Protein AF-0000000066670983 (afdb_homodimer)

Nearest PDB structures (foldseek):
  2ozj-assembly2_B-3  TM=7.916E-01  e=9.241E-04  Desulfitobacterium hafniense DCB-2
  5j4f-assembly1_A  TM=8.065E-01  e=8.725E-04  Helicobacter pylori 26695
  2pfw-assembly1_B  TM=7.016E-01  e=2.765E-04  Shewanella frigidimarina NCIMB 400
  3rns-assembly1_A  TM=8.064E-01  e=3.465E-03  Leptotrichia buccalis C-1013-b
  1sfn-assembly1_A  TM=6.671E-01  e=1.382E-03  Deinococcus radiodurans

Structure (mmCIF, N/CA/C/O backbone):
data_AF-0000000066670983-model_v1
#
loop_
_entity.id
_entity.type
_entity.pdbx_description
1 polymer 'AraC family transcriptional regulator'
#
loop_
_atom_site.group_PDB
_atom_site.id
_atom_site.type_symbol
_atom_site.label_atom_id
_atom_site.label_alt_id
_atom_site.label_comp_id
_atom_site.label_asym_id
_atom_site.label_entity_id
_atom_site.label_seq_id
_atom_site.pdbx_PDB_ins_code
_atom_site.Cartn_x
_atom_site.Cartn_y
_atom_site.Cartn_z
_atom_site.occupancy
_atom_site.B_iso_or_equiv
_atom_site.auth_seq_id
_atom_site.auth_comp_id
_atom_site.auth_asym_id
_atom_site.auth_atom_id
_atom_site.pdbx_PDB_model_num
ATOM 1 N N . MET A 1 1 ? 19.125 -16.438 -17.438 1 30.03 1 MET A N 1
ATOM 2 C CA . MET A 1 1 ? 17.922 -16.984 -16.797 1 30.03 1 MET A CA 1
ATOM 3 C C . MET A 1 1 ? 16.672 -16.219 -17.25 1 30.03 1 MET A C 1
ATOM 5 O O . MET A 1 1 ? 16.656 -14.984 -17.219 1 30.03 1 MET A O 1
ATOM 9 N N . ASP A 1 2 ? 15.797 -16.688 -18.016 1 35.78 2 ASP A N 1
ATOM 10 C CA . ASP A 1 2 ? 14.633 -16.109 -18.688 1 35.78 2 ASP A CA 1
ATOM 11 C C . ASP A 1 2 ? 13.812 -15.258 -17.734 1 35.78 2 ASP A C 1
ATOM 13 O O . ASP A 1 2 ? 13.656 -15.602 -16.547 1 35.78 2 ASP A O 1
ATOM 17 N N . LEU A 1 3 ? 13.711 -14.023 -17.984 1 40.78 3 LEU A N 1
ATOM 18 C CA . LEU A 1 3 ? 13 -12.953 -17.297 1 40.78 3 LEU A CA 1
ATOM 19 C C . LEU A 1 3 ? 11.734 -13.492 -16.625 1 40.78 3 LEU A C 1
ATOM 21 O O . LEU A 1 3 ? 11.305 -12.969 -15.594 1 40.78 3 LEU A O 1
ATOM 25 N N . GLU A 1 4 ? 10.984 -14.492 -17.312 1 47.31 4 GLU A N 1
ATOM 26 C CA . GLU A 1 4 ? 9.789 -15.195 -16.859 1 47.31 4 GLU A CA 1
ATOM 27 C C . GLU A 1 4 ? 10.062 -15.977 -15.586 1 47.31 4 GLU A C 1
ATOM 29 O O . GLU A 1 4 ? 9.188 -16.094 -14.727 1 47.31 4 GLU A O 1
ATOM 34 N N . ASP A 1 5 ? 11.328 -16.422 -15.406 1 54.41 5 ASP A N 1
ATOM 35 C CA . ASP A 1 5 ? 11.711 -17.344 -14.344 1 54.41 5 ASP A CA 1
ATOM 36 C C . ASP A 1 5 ? 11.859 -16.609 -13.016 1 54.41 5 ASP A C 1
ATOM 38 O O . ASP A 1 5 ? 11.742 -17.203 -11.945 1 54.41 5 ASP A O 1
ATOM 42 N N . SER A 1 6 ? 11.867 -15.25 -13.117 1 65.56 6 SER A N 1
ATOM 43 C CA . SER A 1 6 ? 12.18 -14.578 -11.859 1 65.56 6 SER A CA 1
ATOM 44 C C . SER A 1 6 ? 10.977 -13.797 -11.344 1 65.56 6 SER A C 1
ATOM 46 O O . SER A 1 6 ? 11.062 -13.141 -10.305 1 65.56 6 SER A O 1
ATOM 48 N N . SER A 1 7 ? 9.859 -14.062 -12.086 1 74 7 SER A N 1
ATOM 49 C CA . SER A 1 7 ? 8.703 -13.273 -11.664 1 74 7 SER A CA 1
ATOM 50 C C . SER A 1 7 ? 7.934 -13.977 -10.547 1 74 7 SER A C 1
ATOM 52 O O . SER A 1 7 ? 7.871 -15.211 -10.508 1 74 7 SER A O 1
ATOM 54 N N . LEU A 1 8 ? 7.469 -13.188 -9.656 1 79.75 8 LEU A N 1
ATOM 55 C CA . LEU A 1 8 ? 6.609 -13.703 -8.594 1 79.75 8 LEU A CA 1
ATOM 56 C C . LEU A 1 8 ? 5.184 -13.891 -9.102 1 79.75 8 LEU A C 1
ATOM 58 O O . LEU A 1 8 ? 4.348 -14.477 -8.406 1 79.75 8 LEU A O 1
ATOM 62 N N . VAL A 1 9 ? 4.957 -13.422 -10.359 1 81.94 9 VAL A N 1
ATOM 63 C CA . VAL A 1 9 ? 3.623 -13.43 -10.945 1 81.94 9 VAL A CA 1
ATOM 64 C C . VAL A 1 9 ? 3.525 -14.539 -11.992 1 81.94 9 VAL A C 1
ATOM 66 O O . VAL A 1 9 ? 4.461 -14.758 -12.766 1 81.94 9 VAL A O 1
ATOM 69 N N . CYS A 1 10 ? 2.471 -15.242 -11.992 1 81.38 10 CYS A N 1
ATOM 70 C CA . CYS A 1 10 ? 2.156 -16.219 -13.031 1 81.38 10 CYS A CA 1
ATOM 71 C C . CYS A 1 10 ? 1 -15.727 -13.898 1 81.38 10 CYS A C 1
ATOM 73 O O . CYS A 1 10 ? -0.125 -15.578 -13.414 1 81.38 10 CYS A O 1
ATOM 75 N N . PHE A 1 11 ? 1.354 -15.461 -15.18 1 83.25 11 PHE A N 1
ATOM 76 C CA . PHE A 1 11 ? 0.315 -15.039 -16.109 1 83.25 11 PHE A CA 1
ATOM 77 C C . PHE A 1 11 ? -0.237 -16.234 -16.875 1 83.25 11 PHE A C 1
ATOM 79 O O . PHE A 1 11 ? 0.516 -17.125 -17.266 1 83.25 11 PHE A O 1
ATOM 86 N N . SER A 1 12 ? -1.557 -16.219 -17 1 82.62 12 SER A N 1
ATOM 87 C CA . SER A 1 12 ? -2.201 -17.25 -17.812 1 82.62 12 SER A CA 1
ATOM 88 C C . SER A 1 12 ? -3.428 -16.703 -18.531 1 82.62 12 SER A C 1
ATOM 90 O O . SER A 1 12 ? -3.965 -15.664 -18.141 1 82.62 12 SER A O 1
ATOM 92 N N . GLU A 1 13 ? -3.713 -17.344 -19.672 1 87.88 13 GLU A N 1
ATOM 93 C CA . GLU A 1 13 ? -4.906 -17.016 -20.453 1 87.88 13 GLU A CA 1
ATOM 94 C C . GLU A 1 13 ? -5.715 -18.266 -20.781 1 87.88 13 GLU A C 1
ATOM 96 O O . GLU A 1 13 ? -5.145 -19.297 -21.141 1 87.88 13 GLU A O 1
ATOM 101 N N . LEU A 1 14 ? -6.988 -18.141 -20.531 1 86.88 14 LEU A N 1
ATOM 102 C CA . LEU A 1 14 ? -7.898 -19.234 -20.844 1 86.88 14 LEU A CA 1
ATOM 103 C C . LEU A 1 14 ? -9.023 -18.781 -21.766 1 86.88 14 LEU A C 1
ATOM 105 O O . LEU A 1 14 ? -9.57 -17.688 -21.578 1 86.88 14 LEU A O 1
ATOM 109 N N . HIS A 1 15 ? -9.258 -19.562 -22.766 1 89.19 15 HIS A N 1
ATOM 110 C CA . HIS A 1 15 ? -10.391 -19.359 -23.656 1 89.19 15 HIS A CA 1
ATOM 111 C C . HIS A 1 15 ? -11.414 -20.484 -23.5 1 89.19 15 HIS A C 1
ATOM 113 O O . HIS A 1 15 ? -11.125 -21.641 -23.797 1 89.19 15 HIS A O 1
ATOM 119 N N . ILE A 1 16 ? -12.531 -20.141 -22.953 1 85.38 16 ILE A N 1
ATOM 120 C CA . ILE A 1 16 ? -13.578 -21.094 -22.625 1 85.38 16 ILE A CA 1
ATOM 121 C C . ILE A 1 16 ? -14.742 -20.969 -23.594 1 85.38 16 ILE A C 1
ATOM 123 O O . ILE A 1 16 ? -15.297 -19.875 -23.766 1 85.38 16 ILE A O 1
ATOM 127 N N . THR A 1 17 ? -15.094 -22.109 -24.219 1 84.06 17 THR A N 1
ATOM 128 C CA . THR A 1 17 ? -16.109 -22.047 -25.25 1 84.06 17 THR A CA 1
ATOM 129 C C . THR A 1 17 ? -17.297 -22.938 -24.906 1 84.06 17 THR A C 1
ATOM 131 O O . THR A 1 17 ? -18.25 -23.047 -25.672 1 84.06 17 THR A O 1
ATOM 134 N N . ASP A 1 18 ? -17.203 -23.609 -23.797 1 81.56 18 ASP A N 1
ATOM 135 C CA . ASP A 1 18 ? -18.359 -24.406 -23.406 1 81.56 18 ASP A CA 1
ATOM 136 C C . ASP A 1 18 ? -18.578 -24.359 -21.891 1 81.56 18 ASP A C 1
ATOM 138 O O . ASP A 1 18 ? -17.719 -23.891 -21.156 1 81.56 18 ASP A O 1
ATOM 142 N N . ALA A 1 19 ? -19.75 -24.859 -21.516 1 78.19 19 ALA A N 1
ATOM 143 C CA . ALA A 1 19 ? -20.203 -24.719 -20.125 1 78.19 19 ALA A CA 1
ATOM 144 C C . ALA A 1 19 ? -19.359 -25.578 -19.188 1 78.19 19 ALA A C 1
ATOM 146 O O . ALA A 1 19 ? -19.125 -25.188 -18.031 1 78.19 19 ALA A O 1
ATOM 147 N N . ASP A 1 20 ? -18.891 -26.734 -19.672 1 79 20 ASP A N 1
ATOM 148 C CA . ASP A 1 20 ? -18.094 -27.609 -18.828 1 79 20 ASP A CA 1
ATOM 149 C C . ASP A 1 20 ? -16.75 -26.969 -18.484 1 79 20 ASP A C 1
ATOM 151 O O . ASP A 1 20 ? -16.297 -27.047 -17.328 1 79 20 ASP A O 1
ATOM 155 N N . GLN A 1 21 ? -16.234 -26.391 -19.484 1 82.38 21 GLN A N 1
ATOM 156 C CA . GLN A 1 21 ? -14.977 -25.688 -19.266 1 82.38 21 GLN A CA 1
ATOM 157 C C . GLN A 1 21 ? -15.156 -24.516 -18.328 1 82.38 21 GLN A C 1
ATOM 159 O O . GLN A 1 21 ? -14.281 -24.219 -17.5 1 82.38 21 GLN A O 1
ATOM 164 N N . ALA A 1 22 ? -16.25 -23.859 -18.469 1 80.75 22 ALA A N 1
ATOM 165 C CA . ALA A 1 22 ? -16.547 -22.719 -17.594 1 80.75 22 ALA A CA 1
ATOM 166 C C . ALA A 1 22 ? -16.703 -23.156 -16.141 1 80.75 22 ALA A C 1
ATOM 168 O O . ALA A 1 22 ? -16.203 -22.484 -15.234 1 80.75 22 ALA A O 1
ATOM 169 N N . GLU A 1 23 ? -17.359 -24.188 -15.984 1 80 23 GLU A N 1
ATOM 170 C CA . GLU A 1 23 ? -17.547 -24.734 -14.648 1 80 23 GLU A CA 1
ATOM 171 C C . GLU A 1 23 ? -16.219 -25.141 -14.008 1 80 23 GLU A C 1
ATOM 173 O O . GLU A 1 23 ? -15.992 -24.875 -12.828 1 80 23 GLU A O 1
ATOM 178 N N . ASP A 1 24 ? -15.422 -25.734 -14.82 1 78.06 24 ASP A N 1
ATOM 179 C CA . ASP A 1 24 ? -14.102 -26.125 -14.344 1 78.06 24 ASP A CA 1
ATOM 180 C C . ASP A 1 24 ? -13.273 -24.922 -13.922 1 78.06 24 ASP A C 1
ATOM 182 O O . ASP A 1 24 ? -12.578 -24.953 -12.906 1 78.06 24 ASP A O 1
ATOM 186 N N . PHE A 1 25 ? -13.43 -23.953 -14.703 1 80.25 25 PHE A N 1
ATOM 187 C CA . PHE A 1 25 ? -12.695 -22.734 -14.398 1 80.25 25 PHE A CA 1
ATOM 188 C C . PHE A 1 25 ? -13.172 -22.125 -13.078 1 80.25 25 PHE A C 1
ATOM 190 O O . PHE A 1 25 ? -12.359 -21.781 -12.219 1 80.25 25 PHE A O 1
ATOM 197 N N . VAL A 1 26 ? -14.43 -21.938 -12.93 1 78.38 26 VAL A N 1
ATOM 198 C CA . VAL A 1 26 ? -14.992 -21.328 -11.727 1 78.38 26 VAL A CA 1
ATOM 199 C C . VAL A 1 26 ? -14.586 -22.141 -10.5 1 78.38 26 VAL A C 1
ATOM 201 O O . VAL A 1 26 ? -14.227 -21.578 -9.469 1 78.38 26 VAL A O 1
ATOM 204 N N . HIS A 1 27 ? -14.641 -23.422 -10.656 1 75.69 27 HIS A N 1
ATOM 205 C CA . HIS A 1 27 ? -14.273 -24.297 -9.539 1 75.69 27 HIS A CA 1
ATOM 206 C C . HIS A 1 27 ? -12.805 -24.125 -9.172 1 75.69 27 HIS A C 1
ATOM 208 O O . HIS A 1 27 ? -12.461 -24.047 -7.992 1 75.69 27 HIS A O 1
ATOM 214 N N . ARG A 1 28 ? -12.023 -24.094 -10.125 1 73.25 28 ARG A N 1
ATOM 215 C CA . ARG A 1 28 ? -10.586 -24.031 -9.891 1 73.25 28 ARG A CA 1
ATOM 216 C C . ARG A 1 28 ? -10.172 -22.641 -9.398 1 73.25 28 ARG A C 1
ATOM 218 O O . ARG A 1 28 ? -9.297 -22.516 -8.547 1 73.25 28 ARG A O 1
ATOM 225 N N . ALA A 1 29 ? -10.805 -21.656 -9.969 1 75.19 29 ALA A N 1
ATOM 226 C CA . ALA A 1 29 ? -10.391 -20.281 -9.719 1 75.19 29 ALA A CA 1
ATOM 227 C C . ALA A 1 29 ? -10.992 -19.766 -8.422 1 75.19 29 ALA A C 1
ATOM 229 O O . ALA A 1 29 ? -10.352 -19 -7.691 1 75.19 29 ALA A O 1
ATOM 230 N N . TYR A 1 30 ? -12.156 -20.172 -8.188 1 77.5 30 TYR A N 1
ATOM 231 C CA . TYR A 1 30 ? -12.844 -19.516 -7.082 1 77.5 30 TYR A CA 1
ATOM 232 C C . TYR A 1 30 ? -13.297 -20.547 -6.047 1 77.5 30 TYR A C 1
ATOM 234 O O . TYR A 1 30 ? -13.727 -20.188 -4.953 1 77.5 30 TYR A O 1
ATOM 242 N N . GLY A 1 31 ? -12.977 -21.703 -6.359 1 71.38 31 GLY A N 1
ATOM 243 C CA . GLY A 1 31 ? -13.398 -22.766 -5.465 1 71.38 31 GLY A CA 1
ATOM 244 C C . GLY A 1 31 ? -14.898 -23 -5.477 1 71.38 31 GLY A C 1
ATOM 245 O O . GLY A 1 31 ? -15.578 -22.625 -6.43 1 71.38 31 GLY A O 1
ATOM 246 N N . GLY A 1 32 ? -15.227 -23.734 -4.465 1 67.06 32 GLY A N 1
ATOM 247 C CA . GLY A 1 32 ? -16.641 -23.969 -4.164 1 67.06 32 GLY A CA 1
ATOM 248 C C . GLY A 1 32 ? -17.312 -24.891 -5.164 1 67.06 32 GLY A C 1
ATOM 249 O O . GLY A 1 32 ? -16.656 -25.422 -6.062 1 67.06 32 GLY A O 1
ATOM 250 N N . ASP A 1 33 ? -18.453 -25.234 -4.742 1 70.19 33 ASP A N 1
ATOM 251 C CA . ASP A 1 33 ? -19.344 -26.031 -5.566 1 70.19 33 ASP A CA 1
ATOM 252 C C . ASP A 1 33 ? -20.109 -25.172 -6.566 1 70.19 33 ASP A C 1
ATOM 254 O O . ASP A 1 33 ? -20.953 -24.359 -6.176 1 70.19 33 ASP A O 1
ATOM 258 N N . GLY A 1 34 ? -19.391 -24.969 -7.785 1 69.19 34 GLY A N 1
ATOM 259 C CA . GLY A 1 34 ? -20.031 -24.078 -8.727 1 69.19 34 GLY A CA 1
ATOM 260 C C . GLY A 1 34 ? -20.594 -24.781 -9.938 1 69.19 34 GLY A C 1
ATOM 261 O O . GLY A 1 34 ? -20.312 -25.969 -10.164 1 69.19 34 GLY A O 1
ATOM 262 N N . SER A 1 35 ? -21.688 -24.156 -10.438 1 75.75 35 SER A N 1
ATOM 263 C CA . SER A 1 35 ? -22.266 -24.641 -11.695 1 75.75 35 SER A CA 1
ATOM 264 C C . SER A 1 35 ? -22.297 -23.547 -12.75 1 75.75 35 SER A C 1
ATOM 266 O O . SER A 1 35 ? -22.172 -22.359 -12.422 1 75.75 35 SER A O 1
ATOM 268 N N . CYS A 1 36 ? -22.094 -24.016 -13.938 1 76.19 36 CYS A N 1
ATOM 269 C CA . CYS A 1 36 ? -22.156 -23.094 -15.062 1 76.19 36 CYS A CA 1
ATOM 270 C C . CYS A 1 36 ? -23.172 -23.578 -16.094 1 76.19 36 CYS A C 1
ATOM 272 O O . CYS A 1 36 ? -23.25 -24.766 -16.391 1 76.19 36 CYS A O 1
ATOM 274 N N . ALA A 1 37 ? -24.078 -22.672 -16.453 1 72.81 37 ALA A N 1
ATOM 275 C CA . ALA A 1 37 ? -25.047 -22.969 -17.5 1 72.81 37 ALA A CA 1
ATOM 276 C C . ALA A 1 37 ? -25 -21.938 -18.609 1 72.81 37 ALA A C 1
ATOM 278 O O . ALA A 1 37 ? -24.812 -20.734 -18.344 1 72.81 37 ALA A O 1
ATOM 279 N N . CYS A 1 38 ? -24.766 -22.438 -19.797 1 68 38 CYS A N 1
ATOM 280 C CA . CYS A 1 38 ? -24.875 -21.578 -20.969 1 68 38 CYS A CA 1
ATOM 281 C C . CYS A 1 38 ? -26.203 -21.781 -21.672 1 68 38 CYS A C 1
ATOM 283 O O . CYS A 1 38 ? -26.875 -22.797 -21.484 1 68 38 CYS A O 1
ATOM 285 N N . ASP A 1 39 ? -26.766 -20.641 -22.125 1 63.5 39 ASP A N 1
ATOM 286 C CA . ASP A 1 39 ? -28.016 -20.797 -22.859 1 63.5 39 ASP A CA 1
ATOM 287 C C . ASP A 1 39 ? -27.844 -21.703 -24.078 1 63.5 39 ASP A C 1
ATOM 289 O O . ASP A 1 39 ? -26.719 -22.031 -24.438 1 63.5 39 ASP A O 1
ATOM 293 N N . ASP A 1 40 ? -28.984 -22.031 -24.562 1 55.81 40 ASP A N 1
ATOM 294 C CA . ASP A 1 40 ? -29.219 -22.969 -25.641 1 55.81 40 ASP A CA 1
ATOM 295 C C . ASP A 1 40 ? -28.375 -22.641 -26.859 1 55.81 40 ASP A C 1
ATOM 297 O O . ASP A 1 40 ? -28.234 -23.453 -27.781 1 55.81 40 ASP A O 1
ATOM 301 N N . SER A 1 41 ? -28.094 -21.422 -26.953 1 56.12 41 SER A N 1
ATOM 302 C CA . SER A 1 41 ? -27.406 -21.141 -28.219 1 56.12 41 SER A CA 1
ATOM 303 C C . SER A 1 41 ? -26 -21.703 -28.219 1 56.12 41 SER A C 1
ATOM 305 O O . SER A 1 41 ? -25.375 -21.859 -29.281 1 56.12 41 SER A O 1
ATOM 307 N N . GLY A 1 42 ? -25.578 -22.266 -27.234 1 60.16 42 GLY A N 1
ATOM 308 C CA . GLY A 1 42 ? -24.344 -23.016 -27.078 1 60.16 42 GLY A CA 1
ATOM 309 C C . GLY A 1 42 ? -23.094 -22.172 -27.266 1 60.16 42 GLY A C 1
ATOM 310 O O . GLY A 1 42 ? -21.969 -22.641 -27.078 1 60.16 42 GLY A O 1
ATOM 311 N N . ARG A 1 43 ? -23.328 -20.891 -27.766 1 68.19 43 ARG A N 1
ATOM 312 C CA . ARG A 1 43 ? -22.109 -20.172 -28.125 1 68.19 43 ARG A CA 1
ATOM 313 C C . ARG A 1 43 ? -21.531 -19.438 -26.922 1 68.19 43 ARG A C 1
ATOM 315 O O . ARG A 1 43 ? -22.188 -18.594 -26.328 1 68.19 43 ARG A O 1
ATOM 322 N N . LEU A 1 44 ? -20.594 -19.906 -26.297 1 79.19 44 LEU A N 1
ATOM 323 C CA . LEU A 1 44 ? -19.859 -19.297 -25.203 1 79.19 44 LEU A CA 1
ATOM 324 C C . LEU A 1 44 ? -18.453 -18.891 -25.641 1 79.19 44 LEU A C 1
ATOM 326 O O . LEU A 1 44 ? -17.75 -19.688 -26.281 1 79.19 44 LEU A O 1
ATOM 330 N N . ASP A 1 45 ? -18.234 -17.547 -25.641 1 86.5 45 ASP A N 1
ATOM 331 C CA . ASP A 1 45 ? -16.875 -17.047 -25.828 1 86.5 45 ASP A CA 1
ATOM 332 C C . ASP A 1 45 ? -16.391 -16.281 -24.594 1 86.5 45 ASP A C 1
ATOM 334 O O . ASP A 1 45 ? -16.578 -15.07 -24.5 1 86.5 45 ASP A O 1
ATOM 338 N N . PHE A 1 46 ? -15.852 -17.031 -23.75 1 88.25 46 PHE A N 1
ATOM 339 C CA . PHE A 1 46 ? -15.398 -16.531 -22.453 1 88.25 46 PHE A CA 1
ATOM 340 C C . PHE A 1 46 ? -13.883 -16.562 -22.359 1 88.25 46 PHE A C 1
ATOM 342 O O . PHE A 1 46 ? -13.273 -17.641 -22.438 1 88.25 46 PHE A O 1
ATOM 349 N N . ARG A 1 47 ? -13.312 -15.383 -22.297 1 92.19 47 ARG A N 1
ATOM 350 C CA . ARG A 1 47 ? -11.859 -15.281 -22.172 1 92.19 47 ARG A CA 1
ATOM 351 C C . ARG A 1 47 ? -11.461 -14.688 -20.828 1 92.19 47 ARG A C 1
ATOM 353 O O . ARG A 1 47 ? -12.07 -13.711 -20.375 1 92.19 47 ARG A O 1
ATOM 360 N N . VAL A 1 48 ? -10.508 -15.32 -20.188 1 91.94 48 VAL A N 1
ATOM 361 C CA . VAL A 1 48 ? -10.023 -14.844 -18.891 1 91.94 48 VAL A CA 1
ATOM 362 C C . VAL A 1 48 ? -8.508 -14.734 -18.922 1 91.94 48 VAL A C 1
ATOM 364 O O . VAL A 1 48 ? -7.812 -15.688 -19.281 1 91.94 48 VAL A O 1
ATOM 367 N N . ARG A 1 49 ? -7.969 -13.578 -18.703 1 92.44 49 ARG A N 1
ATOM 368 C CA . ARG A 1 49 ? -6.547 -13.375 -18.438 1 92.44 49 ARG A CA 1
ATOM 369 C C . ARG A 1 49 ? -6.289 -13.227 -16.953 1 92.44 49 ARG A C 1
ATOM 371 O O . ARG A 1 49 ? -6.879 -12.359 -16.297 1 92.44 49 ARG A O 1
ATOM 378 N N . THR A 1 50 ? -5.43 -14.102 -16.438 1 89.75 50 THR A N 1
ATOM 379 C CA . THR A 1 50 ? -5.207 -14.148 -15 1 89.75 50 THR A CA 1
ATOM 380 C C . THR A 1 50 ? -3.771 -13.758 -14.664 1 89.75 50 THR A C 1
ATOM 382 O O . THR A 1 50 ? -2.828 -14.211 -15.312 1 89.75 50 THR A O 1
ATOM 385 N N . ALA A 1 51 ? -3.611 -12.844 -13.742 1 90.25 51 ALA A N 1
ATOM 386 C CA . ALA A 1 51 ? -2.34 -12.609 -13.062 1 90.25 51 ALA A CA 1
ATOM 387 C C . ALA A 1 51 ? -2.381 -13.141 -11.625 1 90.25 51 ALA A C 1
ATOM 389 O O . ALA A 1 51 ? -2.98 -12.516 -10.75 1 90.25 51 ALA A O 1
ATOM 390 N N . ALA A 1 52 ? -1.763 -14.258 -11.406 1 86.31 52 ALA A N 1
ATOM 391 C CA . ALA A 1 52 ? -1.716 -14.867 -10.078 1 86.31 52 ALA A CA 1
ATOM 392 C C . ALA A 1 52 ? -0.483 -14.414 -9.305 1 86.31 52 ALA A C 1
ATOM 394 O O . ALA A 1 52 ? 0.646 -14.562 -9.781 1 86.31 52 ALA A O 1
ATOM 395 N N . CYS A 1 53 ? -0.692 -13.859 -8.211 1 86.62 53 CYS A N 1
ATOM 396 C CA . CYS A 1 53 ? 0.356 -13.305 -7.359 1 86.62 53 CYS A CA 1
ATOM 397 C C . CYS A 1 53 ? 0.287 -13.883 -5.953 1 86.62 53 CYS A C 1
ATOM 399 O O . CYS A 1 53 ? -0.718 -14.484 -5.574 1 86.62 53 CYS A O 1
ATOM 401 N N . PRO A 1 54 ? 1.372 -13.805 -5.195 1 82.69 54 PRO A N 1
ATOM 402 C CA . PRO A 1 54 ? 1.278 -14.203 -3.789 1 82.69 54 PRO A CA 1
ATOM 403 C C . PRO A 1 54 ? 0.24 -13.398 -3.014 1 82.69 54 PRO A C 1
ATOM 405 O O . PRO A 1 54 ? 0.378 -12.18 -2.875 1 82.69 54 PRO A O 1
ATOM 408 N N . GLY A 1 55 ? -0.804 -14.055 -2.588 1 86.44 55 GLY A N 1
ATOM 409 C CA . GLY A 1 55 ? -1.786 -13.43 -1.717 1 86.44 55 GLY A CA 1
ATOM 410 C C . GLY A 1 55 ? -3.004 -12.922 -2.461 1 86.44 55 GLY A C 1
ATOM 411 O O . GLY A 1 55 ? -4.039 -12.633 -1.852 1 86.44 55 GLY A O 1
ATOM 412 N N . PHE A 1 56 ? -2.791 -12.781 -3.801 1 90.12 56 PHE A N 1
ATOM 413 C CA . PHE A 1 56 ? -3.951 -12.289 -4.539 1 90.12 56 PHE A CA 1
ATOM 414 C C . PHE A 1 56 ? -3.846 -12.656 -6.016 1 90.12 56 PHE A C 1
ATOM 416 O O . PHE A 1 56 ? -2.793 -13.102 -6.477 1 90.12 56 PHE A O 1
ATOM 423 N N . ARG A 1 57 ? -4.965 -12.484 -6.695 1 91.38 57 ARG A N 1
ATOM 424 C CA . ARG A 1 57 ? -5.016 -12.672 -8.141 1 91.38 57 ARG A CA 1
ATOM 425 C C . ARG A 1 57 ? -5.973 -11.672 -8.789 1 91.38 57 ARG A C 1
ATOM 427 O O . ARG A 1 57 ? -6.941 -11.242 -8.156 1 91.38 57 ARG A O 1
ATOM 434 N N . ILE A 1 58 ? -5.699 -11.344 -10.023 1 94.31 58 ILE A N 1
ATOM 435 C CA . ILE A 1 58 ? -6.543 -10.453 -10.812 1 94.31 58 ILE A CA 1
ATOM 436 C C . ILE A 1 58 ? -6.961 -11.156 -12.102 1 94.31 58 ILE A C 1
ATOM 438 O O . ILE A 1 58 ? -6.109 -11.586 -12.891 1 94.31 58 ILE A O 1
ATOM 442 N N . ASP A 1 59 ? -8.227 -11.273 -12.266 1 93.94 59 ASP A N 1
ATOM 443 C CA . ASP A 1 59 ? -8.805 -11.852 -13.484 1 93.94 59 ASP A CA 1
ATOM 444 C C . ASP A 1 59 ? -9.453 -10.766 -14.344 1 93.94 59 ASP A C 1
ATOM 446 O O . ASP A 1 59 ? -10.32 -10.031 -13.875 1 93.94 59 ASP A O 1
ATOM 450 N N . ARG A 1 60 ? -9.031 -10.703 -15.57 1 95.56 60 ARG A N 1
ATOM 451 C CA . ARG A 1 60 ? -9.719 -9.891 -16.562 1 95.56 60 ARG A CA 1
ATOM 452 C C . ARG A 1 60 ? -10.586 -10.758 -17.484 1 95.56 60 ARG A C 1
ATOM 454 O O . ARG A 1 60 ? -10.078 -11.641 -18.172 1 95.56 60 ARG A O 1
ATOM 461 N N . ILE A 1 61 ? -11.828 -10.477 -17.469 1 94.5 61 ILE A N 1
ATOM 462 C CA . ILE A 1 61 ? -12.805 -11.336 -18.125 1 94.5 61 ILE A CA 1
ATOM 463 C C . ILE A 1 61 ? -13.453 -10.594 -19.281 1 94.5 61 ILE A C 1
ATOM 465 O O . ILE A 1 61 ? -13.82 -9.422 -19.156 1 94.5 61 ILE A O 1
ATOM 469 N N . VAL A 1 62 ? -13.523 -11.258 -20.422 1 94.06 62 VAL A N 1
ATOM 470 C CA . VAL A 1 62 ? -14.297 -10.805 -21.578 1 94.06 62 VAL A CA 1
ATOM 471 C C . VAL A 1 62 ? -15.25 -11.914 -22.016 1 94.06 62 VAL A C 1
ATOM 473 O O . VAL A 1 62 ? -14.82 -13.047 -22.281 1 94.06 62 VAL A O 1
ATOM 476 N N . ASN A 1 63 ? -16.484 -11.57 -22.078 1 90.69 63 ASN A N 1
ATOM 477 C CA . ASN A 1 63 ? -17.484 -12.539 -22.5 1 90.69 63 ASN A CA 1
ATOM 478 C C . ASN A 1 63 ? -18.422 -11.961 -23.547 1 90.69 63 ASN A C 1
ATOM 480 O O . ASN A 1 63 ? -18.875 -10.82 -23.422 1 90.69 63 ASN A O 1
ATOM 484 N N . THR A 1 64 ? -18.734 -12.633 -24.703 1 83.69 64 THR A N 1
ATOM 485 C CA . THR A 1 64 ? -19.672 -12.18 -25.719 1 83.69 64 THR A CA 1
ATOM 486 C C . THR A 1 64 ? -20.859 -13.141 -25.812 1 83.69 64 THR A C 1
ATOM 488 O O . THR A 1 64 ? -21.781 -12.906 -26.594 1 83.69 64 THR A O 1
ATOM 491 N N . GLY A 1 65 ? -21.156 -13.992 -24.859 1 78.06 65 GLY A N 1
ATOM 492 C CA . GLY A 1 65 ? -22.281 -14.914 -24.812 1 78.06 65 GLY A CA 1
ATOM 493 C C . GLY A 1 65 ? -23.031 -14.875 -23.484 1 78.06 65 GLY A C 1
ATOM 494 O O . GLY A 1 65 ? -22.703 -14.078 -22.609 1 78.06 65 GLY A O 1
ATOM 495 N N . ARG A 1 66 ? -24.266 -15.516 -23.641 1 80.62 66 ARG A N 1
ATOM 496 C CA . ARG A 1 66 ? -25.047 -15.578 -22.406 1 80.62 66 ARG A CA 1
ATOM 497 C C . ARG A 1 66 ? -24.547 -16.688 -21.484 1 80.62 66 ARG A C 1
ATOM 499 O O . ARG A 1 66 ? -24.422 -17.844 -21.906 1 80.62 66 ARG A O 1
ATOM 506 N N . LEU A 1 67 ? -24.156 -16.281 -20.281 1 81.94 67 LEU A N 1
ATOM 507 C CA . LEU A 1 67 ? -23.609 -17.234 -19.328 1 81.94 67 LEU A CA 1
ATOM 508 C C . LEU A 1 67 ? -24.156 -16.984 -17.938 1 81.94 67 LEU A C 1
ATOM 510 O O . LEU A 1 67 ? -24.359 -15.828 -17.531 1 81.94 67 LEU A O 1
ATOM 514 N N . GLN A 1 68 ? -24.516 -18.094 -17.375 1 83.88 68 GLN A N 1
ATOM 515 C CA . GLN A 1 68 ? -24.906 -18.031 -15.961 1 83.88 68 GLN A CA 1
ATOM 516 C C . GLN A 1 68 ? -23.953 -18.859 -15.102 1 83.88 68 GLN A C 1
ATOM 518 O O . GLN A 1 68 ? -23.734 -20.047 -15.359 1 83.88 68 GLN A O 1
ATOM 523 N N . LEU A 1 69 ? -23.406 -18.188 -14.156 1 84.75 69 LEU A N 1
ATOM 524 C CA . LEU A 1 69 ? -22.484 -18.859 -13.234 1 84.75 69 LEU A CA 1
ATOM 525 C C . LEU A 1 69 ? -23.047 -18.859 -11.82 1 84.75 69 LEU A C 1
ATOM 527 O O . LEU A 1 69 ? -23.641 -17.859 -11.383 1 84.75 69 LEU A O 1
ATOM 531 N N . SER A 1 70 ? -22.984 -20.031 -11.211 1 84.06 70 SER A N 1
ATOM 532 C CA . SER A 1 70 ? -23.359 -20.141 -9.805 1 84.06 70 SER A CA 1
ATOM 533 C C . SER A 1 70 ? -22.234 -20.734 -8.977 1 84.06 70 SER A C 1
ATOM 535 O O . SER A 1 70 ? -21.531 -21.641 -9.438 1 84.06 70 SER A O 1
ATOM 537 N N . ALA A 1 71 ? -22 -20.094 -7.887 1 82.12 71 ALA A N 1
ATOM 538 C CA . ALA A 1 71 ? -20.938 -20.609 -7.023 1 82.12 71 ALA A CA 1
ATOM 539 C C . ALA A 1 71 ? -21.25 -20.375 -5.555 1 82.12 71 ALA A C 1
ATOM 541 O O . ALA A 1 71 ? -22.047 -19.484 -5.219 1 82.12 71 ALA A O 1
ATOM 542 N N . ARG A 1 72 ? -20.75 -21.312 -4.672 1 79.31 72 ARG A N 1
ATOM 543 C CA . ARG A 1 72 ? -20.781 -21.156 -3.223 1 79.31 72 ARG A CA 1
ATOM 544 C C . ARG A 1 72 ? -19.438 -21.531 -2.607 1 79.31 72 ARG A C 1
ATOM 546 O O . ARG A 1 72 ? -18.594 -22.141 -3.271 1 79.31 72 ARG A O 1
ATOM 553 N N . ASN A 1 73 ? -19.188 -20.984 -1.438 1 78.06 73 ASN A N 1
ATOM 554 C CA . ASN A 1 73 ? -18 -21.312 -0.667 1 78.06 73 ASN A CA 1
ATOM 555 C C . ASN A 1 73 ? -16.734 -20.906 -1.41 1 78.06 73 ASN A C 1
ATOM 557 O O . ASN A 1 73 ? -15.828 -21.719 -1.601 1 78.06 73 ASN A O 1
ATOM 561 N N . LEU A 1 74 ? -16.672 -19.766 -1.724 1 78.5 74 LEU A N 1
ATOM 562 C CA . LEU A 1 74 ? -15.523 -19.266 -2.461 1 78.5 74 LEU A CA 1
ATOM 563 C C . LEU A 1 74 ? -14.266 -19.328 -1.61 1 78.5 74 LEU A C 1
ATOM 565 O O . LEU A 1 74 ? -14.32 -19.141 -0.392 1 78.5 74 LEU A O 1
ATOM 569 N N . TYR A 1 75 ? -13.094 -19.734 -2.137 1 72.12 75 TYR A N 1
ATOM 570 C CA . TYR A 1 75 ? -11.82 -19.859 -1.445 1 72.12 75 TYR A CA 1
ATOM 571 C C . TYR A 1 75 ? -11.273 -18.5 -1.037 1 72.12 75 TYR A C 1
ATOM 573 O O . TYR A 1 75 ? -10.648 -18.359 0.02 1 72.12 75 TYR A O 1
ATOM 581 N N . GLY A 1 76 ? -11.57 -17.469 -1.535 1 84.25 76 GLY A N 1
ATOM 582 C CA . GLY A 1 76 ? -11.055 -16.125 -1.282 1 84.25 76 GLY A CA 1
ATOM 583 C C . GLY A 1 76 ? -12.125 -15.055 -1.381 1 84.25 76 GLY A C 1
ATOM 584 O O . GLY A 1 76 ? -13.297 -15.352 -1.6 1 84.25 76 GLY A O 1
ATOM 585 N N . LEU A 1 77 ? -11.648 -13.891 -0.954 1 91.19 77 LEU A N 1
ATOM 586 C CA . LEU A 1 77 ? -12.523 -12.742 -1.105 1 91.19 77 LEU A CA 1
ATOM 587 C C . LEU A 1 77 ? -12.5 -12.219 -2.539 1 91.19 77 LEU A C 1
ATOM 589 O O . LEU A 1 77 ? -11.461 -11.773 -3.021 1 91.19 77 LEU A O 1
ATOM 593 N N . ALA A 1 78 ? -13.617 -12.336 -3.199 1 93.25 78 ALA A N 1
ATOM 594 C CA . ALA A 1 78 ? -13.703 -11.93 -4.598 1 93.25 78 ALA A CA 1
ATOM 595 C C . ALA A 1 78 ? -14.492 -10.633 -4.742 1 93.25 78 ALA A C 1
ATOM 597 O O . ALA A 1 78 ? -15.617 -10.523 -4.258 1 93.25 78 ALA A O 1
ATOM 598 N N . ALA A 1 79 ? -13.898 -9.641 -5.305 1 96.44 79 ALA A N 1
ATOM 599 C CA . ALA A 1 79 ? -14.562 -8.383 -5.645 1 96.44 79 ALA A CA 1
ATOM 600 C C . ALA A 1 79 ? -14.57 -8.156 -7.152 1 96.44 79 ALA A C 1
ATOM 602 O O . ALA A 1 79 ? -13.531 -8.266 -7.805 1 96.44 79 ALA A O 1
ATOM 603 N N . PHE A 1 80 ? -15.773 -7.863 -7.711 1 95.94 80 PHE A N 1
ATOM 604 C CA . PHE A 1 80 ? -15.867 -7.66 -9.148 1 95.94 80 PHE A CA 1
ATOM 605 C C . PHE A 1 80 ? -16.078 -6.188 -9.477 1 95.94 80 PHE A C 1
ATOM 607 O O . PHE A 1 80 ? -16.562 -5.426 -8.648 1 95.94 80 PHE A O 1
ATOM 614 N N . HIS A 1 81 ? -15.633 -5.758 -10.609 1 97.56 81 HIS A N 1
ATOM 615 C CA . HIS A 1 81 ? -15.836 -4.453 -11.227 1 97.56 81 HIS A CA 1
ATOM 616 C C . HIS A 1 81 ? -16.25 -4.59 -12.688 1 97.56 81 HIS A C 1
ATOM 618 O O . HIS A 1 81 ? -15.461 -5.059 -13.516 1 97.56 81 HIS A O 1
ATOM 624 N N . ILE A 1 82 ? -17.453 -4.188 -13 1 97.31 82 ILE A N 1
ATOM 625 C CA . ILE A 1 82 ? -17.953 -4.266 -14.367 1 97.31 82 ILE A CA 1
ATOM 626 C C . ILE A 1 82 ? -17.406 -3.1 -15.188 1 97.31 82 ILE A C 1
ATOM 628 O O . ILE A 1 82 ? -17.719 -1.939 -14.914 1 97.31 82 ILE A O 1
ATOM 632 N N . LEU A 1 83 ? -16.625 -3.396 -16.156 1 96.69 83 LEU A N 1
ATOM 633 C CA . LEU A 1 83 ? -16.031 -2.363 -17 1 96.69 83 LEU A CA 1
ATOM 634 C C . LEU A 1 83 ? -16.938 -2.049 -18.188 1 96.69 83 LEU A C 1
ATOM 636 O O . LEU A 1 83 ? -16.906 -0.94 -18.719 1 96.69 83 LEU A O 1
ATOM 640 N N . TYR A 1 84 ? -17.688 -3.02 -18.578 1 95.81 84 TYR A N 1
ATOM 641 C CA . TYR A 1 84 ? -18.656 -2.893 -19.656 1 95.81 84 TYR A CA 1
ATOM 642 C C . TYR A 1 84 ? -19.719 -3.971 -19.562 1 95.81 84 TYR A C 1
ATOM 644 O O . TYR A 1 84 ? -19.438 -5.109 -19.188 1 95.81 84 TYR A O 1
ATOM 652 N N . GLY A 1 85 ? -20.969 -3.576 -19.906 1 94.69 85 GLY A N 1
ATOM 653 C CA . GLY A 1 85 ? -22.062 -4.535 -19.922 1 94.69 85 GLY A CA 1
ATOM 654 C C . GLY A 1 85 ? -22.891 -4.527 -18.641 1 94.69 85 GLY A C 1
ATOM 655 O O . GLY A 1 85 ? -22.938 -3.516 -17.938 1 94.69 85 GLY A O 1
ATOM 656 N N . ARG A 1 86 ? -23.719 -5.582 -18.609 1 93.19 86 ARG A N 1
ATOM 657 C CA . ARG A 1 86 ? -24.609 -5.715 -17.469 1 93.19 86 ARG A CA 1
ATOM 658 C C . ARG A 1 86 ? -24.531 -7.113 -16.859 1 93.19 86 ARG A C 1
ATOM 660 O O . ARG A 1 86 ? -24.266 -8.086 -17.578 1 93.19 86 ARG A O 1
ATOM 667 N N . CYS A 1 87 ? -24.672 -7.148 -15.57 1 93.31 87 CYS A N 1
ATOM 668 C CA . CYS A 1 87 ? -24.641 -8.406 -14.836 1 93.31 87 CYS A CA 1
ATOM 669 C C . CYS A 1 87 ? -25.781 -8.469 -13.828 1 93.31 87 CYS A C 1
ATOM 671 O O . CYS A 1 87 ? -25.984 -7.539 -13.047 1 93.31 87 CYS A O 1
ATOM 673 N N . ARG A 1 88 ? -26.672 -9.516 -14.016 1 94.5 88 ARG A N 1
ATOM 674 C CA . ARG A 1 88 ? -27.656 -9.797 -12.977 1 94.5 88 ARG A CA 1
ATOM 675 C C . ARG A 1 88 ? -27.078 -10.742 -11.922 1 94.5 88 ARG A C 1
ATOM 677 O O . ARG A 1 88 ? -26.797 -11.906 -12.203 1 94.5 88 ARG A O 1
ATOM 684 N N . TYR A 1 89 ? -26.781 -10.219 -10.719 1 92.56 89 TYR A N 1
ATOM 685 C CA . TYR A 1 89 ? -26.188 -10.93 -9.594 1 92.56 89 TYR A CA 1
ATOM 686 C C . TYR A 1 89 ? -27.234 -11.305 -8.562 1 92.56 89 TYR A C 1
ATOM 688 O O . TYR A 1 89 ? -28.016 -10.453 -8.125 1 92.56 89 TYR A O 1
ATOM 696 N N . THR A 1 90 ? -27.375 -12.555 -8.227 1 92.06 90 THR A N 1
ATOM 697 C CA . THR A 1 90 ? -28.359 -13.008 -7.234 1 92.06 90 THR A CA 1
ATOM 698 C C . THR A 1 90 ? -27.656 -13.641 -6.035 1 92.06 90 THR A C 1
ATOM 700 O O . THR A 1 90 ? -26.812 -14.523 -6.195 1 92.06 90 THR A O 1
ATOM 703 N N . VAL A 1 91 ? -27.906 -13.133 -4.914 1 90.88 91 VAL A N 1
ATOM 704 C CA . VAL A 1 91 ? -27.359 -13.688 -3.682 1 90.88 91 VAL A CA 1
ATOM 705 C C . VAL A 1 91 ? -28.469 -13.789 -2.627 1 90.88 91 VAL A C 1
ATOM 707 O O . VAL A 1 91 ? -29.219 -12.844 -2.422 1 90.88 91 VAL A O 1
ATOM 710 N N . GLY A 1 92 ? -28.516 -14.938 -1.924 1 83.12 92 GLY A N 1
ATOM 711 C CA . GLY A 1 92 ? -29.578 -15.148 -0.959 1 83.12 92 GLY A CA 1
ATOM 712 C C . GLY A 1 92 ? -30.969 -14.961 -1.549 1 83.12 92 GLY A C 1
ATOM 713 O O . GLY A 1 92 ? -31.859 -14.422 -0.891 1 83.12 92 GLY A O 1
ATOM 714 N N . GLY A 1 93 ? -31.031 -15.195 -2.818 1 83.5 93 GLY A N 1
ATOM 715 C CA . GLY A 1 93 ? -32.312 -15.109 -3.488 1 83.5 93 GLY A CA 1
ATOM 716 C C . GLY A 1 93 ? -32.656 -13.695 -3.932 1 83.5 93 GLY A C 1
ATOM 717 O O . GLY A 1 93 ? -33.719 -13.477 -4.551 1 83.5 93 GLY A O 1
ATOM 718 N N . VAL A 1 94 ? -31.891 -12.727 -3.658 1 89.44 94 VAL A N 1
ATOM 719 C CA . VAL A 1 94 ? -32.188 -11.336 -4.004 1 89.44 94 VAL A CA 1
ATOM 720 C C . VAL A 1 94 ? -31.359 -10.938 -5.23 1 89.44 94 VAL A C 1
ATOM 722 O O . VAL A 1 94 ? -30.125 -10.969 -5.203 1 89.44 94 VAL A O 1
ATOM 725 N N . PRO A 1 95 ? -32.062 -10.5 -6.254 1 92.19 95 PRO A N 1
ATOM 726 C CA . PRO A 1 95 ? -31.344 -10.086 -7.457 1 92.19 95 PRO A CA 1
ATOM 727 C C . PRO A 1 95 ? -30.875 -8.633 -7.391 1 92.19 95 PRO A C 1
ATOM 729 O O . PRO A 1 95 ? -31.578 -7.773 -6.855 1 92.19 95 PRO A O 1
ATOM 732 N N . LEU A 1 96 ? -29.672 -8.414 -7.844 1 93.75 96 LEU A N 1
ATOM 733 C CA . LEU A 1 96 ? -29.078 -7.098 -8.008 1 93.75 96 LEU A CA 1
ATOM 734 C C . LEU A 1 96 ? -28.531 -6.918 -9.43 1 93.75 96 LEU A C 1
ATOM 736 O O . LEU A 1 96 ? -27.984 -7.852 -10.008 1 93.75 96 LEU A O 1
ATOM 740 N N . GLU A 1 97 ? -28.797 -5.777 -9.977 1 94.88 97 GLU A N 1
ATOM 741 C CA . GLU A 1 97 ? -28.297 -5.488 -11.312 1 94.88 97 GLU A CA 1
ATOM 742 C C . GLU A 1 97 ? -27.094 -4.543 -11.266 1 94.88 97 GLU A C 1
ATOM 744 O O . GLU A 1 97 ? -27.156 -3.494 -10.617 1 94.88 97 GLU A O 1
ATOM 749 N N . PHE A 1 98 ? -26.047 -4.98 -11.969 1 95.06 98 PHE A N 1
ATOM 750 C CA . PHE A 1 98 ? -24.859 -4.145 -12.086 1 95.06 98 PHE A CA 1
ATOM 751 C C . PHE A 1 98 ? -24.609 -3.746 -13.539 1 95.06 98 PHE A C 1
ATOM 753 O O . PHE A 1 98 ? -24.641 -4.594 -14.43 1 95.06 98 PHE A O 1
ATOM 760 N N . GLY A 1 99 ? -24.516 -2.449 -13.727 1 95.19 99 GLY A N 1
ATOM 761 C CA . GLY A 1 99 ? -24.062 -1.95 -15.016 1 95.19 99 GLY A CA 1
ATOM 762 C C . GLY A 1 99 ? -22.609 -1.526 -15.023 1 95.19 99 GLY A C 1
ATOM 763 O O . GLY A 1 99 ? -21.859 -1.856 -14.109 1 95.19 99 GLY A O 1
ATOM 764 N N . THR A 1 100 ? -22.219 -0.827 -16.188 1 95.38 100 THR A N 1
ATOM 765 C CA . THR A 1 100 ? -20.844 -0.337 -16.312 1 95.38 100 THR A CA 1
ATOM 766 C C . THR A 1 100 ? -20.469 0.505 -15.109 1 95.38 100 THR A C 1
ATOM 768 O O . THR A 1 100 ? -21.203 1.404 -14.703 1 95.38 100 THR A O 1
ATOM 771 N N . GLY A 1 101 ? -19.375 0.105 -14.492 1 94.88 101 GLY A N 1
ATOM 772 C CA . GLY A 1 101 ? -18.922 0.798 -13.305 1 94.88 101 GLY A CA 1
ATOM 773 C C . GLY A 1 101 ? -19.297 0.096 -12.016 1 94.88 101 GLY A C 1
ATOM 774 O O . GLY A 1 101 ? -18.781 0.415 -10.945 1 94.88 101 GLY A O 1
ATOM 775 N N . GLY A 1 102 ? -20.203 -0.876 -12.086 1 96.19 102 GLY A N 1
ATOM 776 C CA . GLY A 1 102 ? -20.656 -1.591 -10.906 1 96.19 102 GLY A CA 1
ATOM 777 C C . GLY A 1 102 ? -19.562 -2.367 -10.211 1 96.19 102 GLY A C 1
ATOM 778 O O . GLY A 1 102 ? -18.719 -2.992 -10.867 1 96.19 102 GLY A O 1
ATOM 779 N N . ILE A 1 103 ? -19.484 -2.207 -8.867 1 97.38 103 ILE A N 1
ATOM 780 C CA . ILE A 1 103 ? -18.516 -2.895 -8.031 1 97.38 103 ILE A CA 1
ATOM 781 C C . ILE A 1 103 ? -19.234 -3.631 -6.902 1 97.38 103 ILE A C 1
ATOM 783 O O . ILE A 1 103 ? -20.203 -3.121 -6.336 1 97.38 103 ILE A O 1
ATOM 787 N N . GLY A 1 104 ? -18.766 -4.848 -6.637 1 96.44 104 GLY A N 1
ATOM 788 C CA . GLY A 1 104 ? -19.344 -5.605 -5.531 1 96.44 104 GLY A CA 1
ATOM 789 C C . GLY A 1 104 ? -18.375 -6.621 -4.949 1 96.44 104 GLY A C 1
ATOM 790 O O . GLY A 1 104 ? -17.438 -7.059 -5.625 1 96.44 104 GLY A O 1
ATOM 791 N N . LEU A 1 105 ? -18.547 -6.871 -3.666 1 95.56 105 LEU A N 1
ATOM 792 C CA . LEU A 1 105 ? -17.859 -7.961 -2.979 1 95.56 105 LEU A CA 1
ATOM 793 C C . LEU A 1 105 ? -18.75 -9.203 -2.912 1 95.56 105 LEU A C 1
ATOM 795 O O . LEU A 1 105 ? -19.875 -9.133 -2.424 1 95.56 105 LEU A O 1
ATOM 799 N N . CYS A 1 106 ? -18.234 -10.328 -3.412 1 92.31 106 CYS A N 1
ATOM 800 C CA . CYS A 1 106 ? -19.016 -11.562 -3.443 1 92.31 106 CYS A CA 1
ATOM 801 C C . CYS A 1 106 ? -19.203 -12.117 -2.037 1 92.31 106 CYS A C 1
ATOM 803 O O . CYS A 1 106 ? -18.328 -11.977 -1.184 1 92.31 106 CYS A O 1
ATOM 805 N N . ASP A 1 107 ? -20.312 -12.742 -1.904 1 86.12 107 ASP A N 1
ATOM 806 C CA . ASP A 1 107 ? -20.625 -13.367 -0.621 1 86.12 107 ASP A CA 1
ATOM 807 C C . ASP A 1 107 ? -19.797 -14.633 -0.416 1 86.12 107 ASP A C 1
ATOM 809 O O . ASP A 1 107 ? -19.656 -15.445 -1.332 1 86.12 107 ASP A O 1
ATOM 813 N N . GLN A 1 108 ? -19.219 -14.812 0.727 1 80.19 108 GLN A N 1
ATOM 814 C CA . GLN A 1 108 ? -18.359 -15.953 0.996 1 80.19 108 GLN A CA 1
ATOM 815 C C . GLN A 1 108 ? -19.172 -17.172 1.412 1 80.19 108 GLN A C 1
ATOM 817 O O . GLN A 1 108 ? -18.672 -18.297 1.352 1 80.19 108 GLN A O 1
ATOM 822 N N . ARG A 1 109 ? -20.359 -17 1.829 1 79.06 109 ARG A N 1
ATOM 823 C CA . ARG A 1 109 ? -21.094 -18.094 2.447 1 79.06 109 ARG A CA 1
ATOM 824 C C . ARG A 1 109 ? -22.281 -18.516 1.582 1 79.06 109 ARG A C 1
ATOM 826 O O . ARG A 1 109 ? -22.531 -19.703 1.383 1 79.06 109 ARG A O 1
ATOM 833 N N . GLN A 1 110 ? -22.906 -17.562 1.076 1 82.81 110 GLN A N 1
ATOM 834 C CA . GLN A 1 110 ? -24.156 -17.844 0.374 1 82.81 110 GLN A CA 1
ATOM 835 C C . GLN A 1 110 ? -23.891 -18.234 -1.08 1 82.81 110 GLN A C 1
ATOM 837 O O . GLN A 1 110 ? -22.891 -17.812 -1.665 1 82.81 110 GLN A O 1
ATOM 842 N N . THR A 1 111 ? -24.812 -19.016 -1.538 1 84.12 111 THR A N 1
ATOM 843 C CA . THR A 1 111 ? -24.797 -19.297 -2.971 1 84.12 111 THR A CA 1
ATOM 844 C C . THR A 1 111 ? -25.125 -18.047 -3.77 1 84.12 111 THR A C 1
ATOM 846 O O . THR A 1 111 ? -26.031 -17.281 -3.408 1 84.12 111 THR A O 1
ATOM 849 N N . GLN A 1 112 ? -24.266 -17.812 -4.715 1 87.06 112 GLN A N 1
ATOM 850 C CA . GLN A 1 112 ? -24.5 -16.656 -5.574 1 87.06 112 GLN A CA 1
ATOM 851 C C . GLN A 1 112 ? -24.422 -17.047 -7.047 1 87.06 112 GLN A C 1
ATOM 853 O O . GLN A 1 112 ? -23.766 -18.031 -7.406 1 87.06 112 GLN A O 1
ATOM 858 N N . SER A 1 113 ? -25.266 -16.344 -7.781 1 88.56 113 SER A N 1
ATOM 859 C CA . SER A 1 113 ? -25.25 -16.578 -9.227 1 88.56 113 SER A CA 1
ATOM 860 C C . SER A 1 113 ? -25.125 -15.258 -9.992 1 88.56 113 SER A C 1
ATOM 862 O O . SER A 1 113 ? -25.594 -14.219 -9.523 1 88.56 113 SER A O 1
ATOM 864 N N . ALA A 1 114 ? -24.438 -15.359 -11.094 1 89.69 114 ALA A N 1
ATOM 865 C CA . ALA A 1 114 ? -24.25 -14.219 -11.992 1 89.69 114 ALA A CA 1
ATOM 866 C C . ALA A 1 114 ? -24.641 -14.586 -13.422 1 89.69 114 ALA A C 1
ATOM 868 O O . ALA A 1 114 ? -24.234 -15.633 -13.93 1 89.69 114 ALA A O 1
ATOM 869 N N . ARG A 1 115 ? -25.484 -13.781 -13.953 1 88.88 115 ARG A N 1
ATOM 870 C CA . ARG A 1 115 ? -25.875 -13.93 -15.352 1 88.88 115 ARG A CA 1
ATOM 871 C C . ARG A 1 115 ? -25.5 -12.688 -16.156 1 88.88 115 ARG A C 1
ATOM 873 O O . ARG A 1 115 ? -25.734 -11.562 -15.727 1 88.88 115 ARG A O 1
ATOM 880 N N . PHE A 1 116 ? -24.875 -13.047 -17.312 1 85.25 116 PHE A N 1
ATOM 881 C CA . PHE A 1 116 ? -24.469 -11.922 -18.156 1 85.25 116 PHE A CA 1
ATOM 882 C C . PHE A 1 116 ? -24.359 -12.344 -19.609 1 85.25 116 PHE A C 1
ATOM 884 O O . PHE A 1 116 ? -24.25 -13.531 -19.922 1 85.25 116 PHE A O 1
ATOM 891 N N . ASP A 1 117 ? -24.484 -11.352 -20.453 1 84.62 117 ASP A N 1
ATOM 892 C CA . ASP A 1 117 ? -24.25 -11.523 -21.891 1 84.62 117 ASP A CA 1
ATOM 893 C C . ASP A 1 117 ? -22.906 -10.945 -22.297 1 84.62 117 ASP A C 1
ATOM 895 O O . ASP A 1 117 ? -21.859 -11.445 -21.875 1 84.62 117 ASP A O 1
ATOM 899 N N . ASP A 1 118 ? -22.875 -9.773 -22.906 1 87.56 118 ASP A N 1
ATOM 900 C CA . ASP A 1 118 ? -21.625 -9.078 -23.203 1 87.56 118 ASP A CA 1
ATOM 901 C C . ASP A 1 118 ? -21.078 -8.367 -21.969 1 87.56 118 ASP A C 1
ATOM 903 O O . ASP A 1 118 ? -21.719 -7.473 -21.422 1 87.56 118 ASP A O 1
ATOM 907 N N . LEU A 1 119 ? -19.953 -8.914 -21.609 1 92.69 119 LEU A N 1
ATOM 908 C CA . LEU A 1 119 ? -19.438 -8.414 -20.344 1 92.69 119 LEU A CA 1
ATOM 909 C C . LEU A 1 119 ? -17.922 -8.297 -20.391 1 92.69 119 LEU A C 1
ATOM 911 O O . LEU A 1 119 ? -17.234 -9.188 -20.922 1 92.69 119 LEU A O 1
ATOM 915 N N . ARG A 1 120 ? -17.406 -7.121 -20 1 96.44 120 ARG A N 1
ATOM 916 C CA . ARG A 1 120 ? -16.016 -6.984 -19.594 1 96.44 120 ARG A CA 1
ATOM 917 C C . ARG A 1 120 ? -15.898 -6.648 -18.109 1 96.44 120 ARG A C 1
ATOM 919 O O . ARG A 1 120 ? -16.562 -5.727 -17.625 1 96.44 120 ARG A O 1
ATOM 926 N N . ALA A 1 121 ? -15.156 -7.457 -17.359 1 96.69 121 ALA A N 1
ATOM 927 C CA . ALA A 1 121 ? -15.062 -7.238 -15.922 1 96.69 121 ALA A CA 1
ATOM 928 C C . ALA A 1 121 ? -13.664 -7.574 -15.406 1 96.69 121 ALA A C 1
ATOM 930 O O . ALA A 1 121 ? -12.898 -8.273 -16.078 1 96.69 121 ALA A O 1
ATOM 931 N N . VAL A 1 122 ? -13.336 -6.992 -14.32 1 97.56 122 VAL A N 1
ATOM 932 C CA . VAL A 1 122 ? -12.156 -7.355 -13.547 1 97.56 122 VAL A CA 1
ATOM 933 C C . VAL A 1 122 ? -12.586 -7.961 -12.211 1 97.56 122 VAL A C 1
ATOM 935 O O . VAL A 1 122 ? -13.461 -7.422 -11.531 1 97.56 122 VAL A O 1
ATOM 938 N N . VAL A 1 123 ? -12.078 -9.102 -11.852 1 96.19 123 VAL A N 1
ATOM 939 C CA . VAL A 1 123 ? -12.328 -9.727 -10.562 1 96.19 123 VAL A CA 1
ATOM 940 C C . VAL A 1 123 ? -11.016 -9.844 -9.781 1 96.19 123 VAL A C 1
ATOM 942 O O . VAL A 1 123 ? -10.039 -10.398 -10.273 1 96.19 123 VAL A O 1
ATOM 945 N N . VAL A 1 124 ? -11 -9.273 -8.617 1 97.06 124 VAL A N 1
ATOM 946 C CA . VAL A 1 124 ? -9.867 -9.398 -7.707 1 97.06 124 VAL A CA 1
ATOM 947 C C . VAL A 1 124 ? -10.18 -10.438 -6.629 1 97.06 124 VAL A C 1
ATOM 949 O O . VAL A 1 124 ? -11.227 -10.359 -5.977 1 97.06 124 VAL A O 1
ATOM 952 N N . VAL A 1 125 ? -9.336 -11.391 -6.48 1 93.19 125 VAL A N 1
ATOM 953 C CA . VAL A 1 125 ? -9.484 -12.391 -5.43 1 93.19 125 VAL A CA 1
ATOM 954 C C . VAL A 1 125 ? -8.336 -12.266 -4.426 1 93.19 125 VAL A C 1
ATOM 956 O O . VAL A 1 125 ? -7.164 -12.297 -4.805 1 93.19 125 VAL A O 1
ATOM 959 N N . ILE A 1 126 ? -8.656 -12.094 -3.195 1 92.38 126 ILE A N 1
ATOM 960 C CA . ILE A 1 126 ? -7.672 -11.953 -2.125 1 92.38 126 ILE A CA 1
ATOM 961 C C . ILE A 1 126 ? -7.715 -13.18 -1.221 1 92.38 126 ILE A C 1
ATOM 963 O O . ILE A 1 126 ? -8.789 -13.664 -0.869 1 92.38 126 ILE A O 1
ATOM 967 N N . ASP A 1 127 ? -6.527 -13.688 -0.92 1 86.56 127 ASP A N 1
ATOM 968 C CA . ASP A 1 127 ? -6.457 -14.789 0.032 1 86.56 127 ASP A CA 1
ATOM 969 C C . ASP A 1 127 ? -7.121 -14.414 1.355 1 86.56 127 ASP A C 1
ATOM 971 O O . ASP A 1 127 ? -6.781 -13.398 1.963 1 86.56 127 ASP A O 1
ATOM 975 N N . ARG A 1 128 ? -8.031 -15.25 1.793 1 86.31 128 ARG A N 1
ATOM 976 C CA . ARG A 1 128 ? -8.789 -14.992 3.012 1 86.31 128 ARG A CA 1
ATOM 977 C C . ARG A 1 128 ? -7.863 -14.852 4.215 1 86.31 128 ARG A C 1
ATOM 979 O O . ARG A 1 128 ? -8.07 -13.977 5.066 1 86.31 128 ARG A O 1
ATOM 986 N N . GLU A 1 129 ? -6.887 -15.688 4.312 1 83.19 129 GLU A N 1
ATOM 987 C CA . GLU A 1 129 ? -5.961 -15.656 5.438 1 83.19 129 GLU A CA 1
ATOM 988 C C . GLU A 1 129 ? -5.199 -14.336 5.488 1 83.19 129 GLU A C 1
ATOM 990 O O . GLU A 1 129 ? -4.918 -13.812 6.57 1 83.19 129 GLU A O 1
ATOM 995 N N . LEU A 1 130 ? -4.852 -13.891 4.363 1 87.19 130 LEU A N 1
ATOM 996 C CA . LEU A 1 130 ? -4.176 -12.602 4.301 1 87.19 130 LEU A CA 1
ATOM 997 C C . LEU A 1 130 ? -5.086 -11.484 4.797 1 87.19 130 LEU A C 1
ATOM 999 O O . LEU A 1 130 ? -4.652 -10.625 5.562 1 87.19 130 LEU A O 1
ATOM 1003 N N . ALA A 1 131 ? -6.316 -11.484 4.367 1 89.81 131 ALA A N 1
ATOM 1004 C CA . ALA A 1 131 ? -7.273 -10.469 4.793 1 89.81 131 ALA A CA 1
ATOM 1005 C C . ALA A 1 131 ? -7.473 -10.492 6.305 1 89.81 131 ALA A C 1
ATOM 1007 O O . ALA A 1 131 ? -7.512 -9.445 6.953 1 89.81 131 ALA A O 1
ATOM 1008 N N . VAL A 1 132 ? -7.578 -11.648 6.855 1 86.44 132 VAL A N 1
ATOM 1009 C CA . VAL A 1 132 ? -7.758 -11.82 8.289 1 86.44 132 VAL A CA 1
ATOM 1010 C C . VAL A 1 132 ? -6.539 -11.273 9.031 1 86.44 132 VAL A C 1
ATOM 1012 O O . VAL A 1 132 ? -6.676 -10.547 10.023 1 86.44 132 VAL A O 1
ATOM 1015 N N . ARG A 1 133 ? -5.387 -11.602 8.562 1 84.94 133 ARG A N 1
ATOM 1016 C CA . ARG A 1 133 ? -4.145 -11.164 9.195 1 84.94 133 ARG A CA 1
ATOM 1017 C C . ARG A 1 133 ? -4.02 -9.648 9.164 1 84.94 133 ARG A C 1
ATOM 1019 O O . ARG A 1 133 ? -3.664 -9.023 10.164 1 84.94 133 ARG A O 1
ATOM 1026 N N . VAL A 1 134 ? -4.262 -9.094 8.047 1 86.44 134 VAL A N 1
ATOM 1027 C CA . VAL A 1 134 ? -4.121 -7.652 7.887 1 86.44 134 VAL A CA 1
ATOM 1028 C C . VAL A 1 134 ? -5.156 -6.934 8.75 1 86.44 134 VAL A C 1
ATOM 1030 O O . VAL A 1 134 ? -4.844 -5.941 9.406 1 86.44 134 VAL A O 1
ATOM 1033 N N . ALA A 1 135 ? -6.375 -7.387 8.773 1 86.88 135 ALA A N 1
ATOM 1034 C CA . ALA A 1 135 ? -7.418 -6.789 9.609 1 86.88 135 ALA A CA 1
ATOM 1035 C C . ALA A 1 135 ? -7.027 -6.824 11.078 1 86.88 135 ALA A C 1
ATOM 1037 O O . ALA A 1 135 ? -7.273 -5.867 11.82 1 86.88 135 ALA A O 1
ATOM 1038 N N . ALA A 1 136 ? -6.449 -7.934 11.422 1 83.5 136 ALA A N 1
ATOM 1039 C CA . ALA A 1 136 ? -5.984 -8.062 12.805 1 83.5 136 ALA A CA 1
ATOM 1040 C C . ALA A 1 136 ? -4.871 -7.062 13.102 1 83.5 136 ALA A C 1
ATOM 1042 O O . ALA A 1 136 ? -4.859 -6.438 14.164 1 83.5 136 ALA A O 1
ATOM 1043 N N . GLU A 1 137 ? -3.984 -6.945 12.203 1 79.06 137 GLU A N 1
ATOM 1044 C CA . GLU A 1 137 ? -2.824 -6.074 12.367 1 79.06 137 GLU A CA 1
ATOM 1045 C C . GLU A 1 137 ? -3.24 -4.609 12.445 1 79.06 137 GLU A C 1
ATOM 1047 O O . GLU A 1 137 ? -2.752 -3.863 13.297 1 79.06 137 GLU A O 1
ATOM 1052 N N . VAL A 1 138 ? -4.195 -4.203 11.641 1 77.06 138 VAL A N 1
ATOM 1053 C CA . VAL A 1 138 ? -4.414 -2.771 11.469 1 77.06 138 VAL A CA 1
ATOM 1054 C C . VAL A 1 138 ? -5.582 -2.318 12.336 1 77.06 138 VAL A C 1
ATOM 1056 O O . VAL A 1 138 ? -5.688 -1.141 12.688 1 77.06 138 VAL A O 1
ATOM 1059 N N . ALA A 1 139 ? -6.504 -3.197 12.641 1 78.31 139 ALA A N 1
ATOM 1060 C CA . ALA A 1 139 ? -7.715 -2.771 13.336 1 78.31 139 ALA A CA 1
ATOM 1061 C C . ALA A 1 139 ? -7.984 -3.648 14.555 1 78.31 139 ALA A C 1
ATOM 1063 O O . ALA A 1 139 ? -8.969 -3.441 15.273 1 78.31 139 ALA A O 1
ATOM 1064 N N . ASP A 1 140 ? -7.047 -4.637 14.742 1 80.31 140 ASP A N 1
ATOM 1065 C CA . ASP A 1 140 ? -7.246 -5.582 15.828 1 80.31 140 ASP A CA 1
ATOM 1066 C C . ASP A 1 140 ? -8.617 -6.254 15.734 1 80.31 140 ASP A C 1
ATOM 1068 O O . ASP A 1 140 ? -9.359 -6.305 16.719 1 80.31 140 ASP A O 1
ATOM 1072 N N . VAL A 1 141 ? -8.992 -6.582 14.594 1 82.88 141 VAL A N 1
ATOM 1073 C CA . VAL A 1 141 ? -10.266 -7.246 14.328 1 82.88 141 VAL A CA 1
ATOM 1074 C C . VAL A 1 141 ? -10.016 -8.648 13.773 1 82.88 141 VAL A C 1
ATOM 1076 O O . VAL A 1 141 ? -9.117 -8.844 12.953 1 82.88 141 VAL A O 1
ATOM 1079 N N . THR A 1 142 ? -10.75 -9.578 14.273 1 84.31 142 THR A N 1
ATOM 1080 C CA . THR A 1 142 ? -10.75 -10.922 13.703 1 84.31 142 THR A CA 1
ATOM 1081 C C . THR A 1 142 ? -11.891 -11.094 12.711 1 84.31 142 THR A C 1
ATOM 1083 O O . THR A 1 142 ? -13.047 -11.281 13.102 1 84.31 142 THR A O 1
ATOM 1086 N N . LEU A 1 143 ? -11.539 -11.07 11.531 1 86.56 143 LEU A N 1
ATOM 1087 C CA . LEU A 1 143 ? -12.547 -11.219 10.492 1 86.56 143 LEU A CA 1
ATOM 1088 C C . LEU A 1 143 ? -13.047 -12.656 10.422 1 86.56 143 LEU A C 1
ATOM 1090 O O . LEU A 1 143 ? -12.258 -13.602 10.531 1 86.56 143 LEU A O 1
ATOM 1094 N N . THR A 1 144 ? -14.336 -12.812 10.312 1 85.19 144 THR A N 1
ATOM 1095 C CA . THR A 1 144 ? -14.977 -14.094 10.07 1 85.19 144 THR A CA 1
ATOM 1096 C C . THR A 1 144 ? -15.75 -14.078 8.758 1 85.19 144 THR A C 1
ATOM 1098 O O . THR A 1 144 ? -16.016 -13.008 8.203 1 85.19 144 THR A O 1
ATOM 1101 N N . PRO A 1 145 ? -15.961 -15.258 8.211 1 79.38 145 PRO A N 1
ATOM 1102 C CA . PRO A 1 145 ? -16.75 -15.305 6.969 1 79.38 145 PRO A CA 1
ATOM 1103 C C . PRO A 1 145 ? -18.062 -14.539 7.074 1 79.38 145 PRO A C 1
ATOM 1105 O O . PRO A 1 145 ? -18.562 -14.031 6.07 1 79.38 145 PRO A O 1
ATOM 1108 N N . ALA A 1 146 ? -18.609 -14.391 8.25 1 80.88 146 ALA A N 1
ATOM 1109 C CA . ALA A 1 146 ? -19.875 -13.68 8.469 1 80.88 146 ALA A CA 1
ATOM 1110 C C . ALA A 1 146 ? -19.703 -12.18 8.242 1 80.88 146 ALA A C 1
ATOM 1112 O O . ALA A 1 146 ? -20.672 -11.477 7.945 1 80.88 146 ALA A O 1
ATOM 1113 N N . ASP A 1 147 ? -18.531 -11.75 8.312 1 83.81 147 ASP A N 1
ATOM 1114 C CA . ASP A 1 147 ? -18.25 -10.328 8.148 1 83.81 147 ASP A CA 1
ATOM 1115 C C . ASP A 1 147 ? -18.062 -9.977 6.672 1 83.81 147 ASP A C 1
ATOM 1117 O O . ASP A 1 147 ? -18.047 -8.805 6.301 1 83.81 147 ASP A O 1
ATOM 1121 N N . LEU A 1 148 ? -17.906 -11.062 5.922 1 81.06 148 LEU A N 1
ATOM 1122 C CA . LEU A 1 148 ? -17.547 -10.875 4.52 1 81.06 148 LEU A CA 1
ATOM 1123 C C . LEU A 1 148 ? -18.688 -11.312 3.609 1 81.06 148 LEU A C 1
ATOM 1125 O O . LEU A 1 148 ? -18.5 -12.164 2.732 1 81.06 148 LEU A O 1
ATOM 1129 N N . ARG A 1 149 ? -19.859 -10.672 3.881 1 84.81 149 ARG A N 1
ATOM 1130 C CA . ARG A 1 149 ? -21.062 -10.875 3.068 1 84.81 149 ARG A CA 1
ATOM 1131 C C . ARG A 1 149 ? -21.031 -9.992 1.824 1 84.81 149 ARG A C 1
ATOM 1133 O O . ARG A 1 149 ? -20.125 -9.164 1.662 1 84.81 149 ARG A O 1
ATOM 1140 N N . PHE A 1 150 ? -21.984 -10.414 1.01 1 85.31 150 PHE A N 1
ATOM 1141 C CA . PHE A 1 150 ? -22.094 -9.555 -0.163 1 85.31 150 PHE A CA 1
ATOM 1142 C C . PHE A 1 150 ? -22.188 -8.094 0.246 1 85.31 150 PHE A C 1
ATOM 1144 O O . PHE A 1 150 ? -22.906 -7.754 1.192 1 85.31 150 PHE A O 1
ATOM 1151 N N . ALA A 1 151 ? -21.5 -7.234 -0.509 1 90.31 151 ALA A N 1
ATOM 1152 C CA . ALA A 1 151 ? -21.562 -5.809 -0.203 1 90.31 151 ALA A CA 1
ATOM 1153 C C . ALA A 1 151 ? -21.219 -4.969 -1.433 1 90.31 151 ALA A C 1
ATOM 1155 O O . ALA A 1 151 ? -20.5 -5.422 -2.326 1 90.31 151 ALA A O 1
ATOM 1156 N N . GLN A 1 152 ? -21.906 -3.871 -1.434 1 94.38 152 GLN A N 1
ATOM 1157 C CA . GLN A 1 152 ? -21.516 -2.805 -2.352 1 94.38 152 GLN A CA 1
ATOM 1158 C C . GLN A 1 152 ? -20.672 -1.752 -1.647 1 94.38 152 GLN A C 1
ATOM 1160 O O . GLN A 1 152 ? -20.641 -1.688 -0.417 1 94.38 152 GLN A O 1
ATOM 1165 N N . PRO A 1 153 ? -19.953 -1.012 -2.457 1 95.12 153 PRO A N 1
ATOM 1166 C CA . PRO A 1 153 ? -19.156 0.036 -1.814 1 95.12 153 PRO A CA 1
ATOM 1167 C C . PRO A 1 153 ? -20 0.98 -0.961 1 95.12 153 PRO A C 1
ATOM 1169 O O . PRO A 1 153 ? -21.156 1.244 -1.289 1 95.12 153 PRO A O 1
ATOM 1172 N N . ARG A 1 154 ? -19.391 1.517 0.081 1 92.06 154 ARG A N 1
ATOM 1173 C CA . ARG A 1 154 ? -20.078 2.393 1.025 1 92.06 154 ARG A CA 1
ATOM 1174 C C . ARG A 1 154 ? -20.484 3.701 0.36 1 92.06 154 ARG A C 1
ATOM 1176 O O . ARG A 1 154 ? -21.469 4.332 0.768 1 92.06 154 ARG A O 1
ATOM 1183 N N . SER A 1 155 ? -19.75 4.133 -0.601 1 90.81 155 SER A N 1
ATOM 1184 C CA . SER A 1 155 ? -20.016 5.367 -1.336 1 90.81 155 SER A CA 1
ATOM 1185 C C . SER A 1 155 ? -19.375 5.328 -2.725 1 90.81 155 SER A C 1
ATOM 1187 O O . SER A 1 155 ? -18.562 4.449 -3.02 1 90.81 155 SER A O 1
ATOM 1189 N N . ALA A 1 156 ? -19.781 6.25 -3.564 1 92.88 156 ALA A N 1
ATOM 1190 C CA . ALA A 1 156 ? -19.203 6.371 -4.898 1 92.88 156 ALA A CA 1
ATOM 1191 C C . ALA A 1 156 ? -17.703 6.699 -4.82 1 92.88 156 ALA A C 1
ATOM 1193 O O . ALA A 1 156 ? -16.922 6.254 -5.66 1 92.88 156 ALA A O 1
ATOM 1194 N N . GLN A 1 157 ? -17.375 7.477 -3.762 1 90.06 157 GLN A N 1
ATOM 1195 C CA . GLN A 1 157 ? -15.984 7.863 -3.582 1 90.06 157 GLN A CA 1
ATOM 1196 C C . GLN A 1 157 ? -15.125 6.66 -3.205 1 90.06 157 GLN A C 1
ATOM 1198 O O . GLN A 1 157 ? -14.008 6.508 -3.701 1 90.06 157 GLN A O 1
ATOM 1203 N N . GLN A 1 158 ? -15.648 5.785 -2.41 1 91.56 158 GLN A N 1
ATOM 1204 C CA . GLN A 1 158 ? -14.93 4.578 -2.029 1 91.56 158 GLN A CA 1
ATOM 1205 C C . GLN A 1 158 ? -14.836 3.596 -3.193 1 91.56 158 GLN A C 1
ATOM 1207 O O . GLN A 1 158 ? -13.844 2.887 -3.342 1 91.56 158 GLN A O 1
ATOM 1212 N N . ALA A 1 159 ? -15.898 3.6 -3.969 1 94.94 159 ALA A N 1
ATOM 1213 C CA . ALA A 1 159 ? -15.859 2.783 -5.18 1 94.94 159 ALA A CA 1
ATOM 1214 C C . ALA A 1 159 ? -14.734 3.236 -6.113 1 94.94 159 ALA A C 1
ATOM 1216 O O . ALA A 1 159 ? -14.008 2.408 -6.66 1 94.94 159 ALA A O 1
ATOM 1217 N N . ARG A 1 160 ? -14.617 4.477 -6.27 1 92.94 160 ARG A N 1
ATOM 1218 C CA . ARG A 1 160 ? -13.562 5.023 -7.113 1 92.94 160 ARG A CA 1
ATOM 1219 C C . ARG A 1 160 ? -12.188 4.707 -6.543 1 92.94 160 ARG A C 1
ATOM 1221 O O . ARG A 1 160 ? -11.242 4.43 -7.293 1 92.94 160 ARG A O 1
ATOM 1228 N N . TYR A 1 161 ? -12.148 4.785 -5.258 1 92.81 161 TYR A N 1
ATOM 1229 C CA . TYR A 1 161 ? -10.883 4.445 -4.602 1 92.81 161 TYR A CA 1
ATOM 1230 C C . TYR A 1 161 ? -10.492 3 -4.895 1 92.81 161 TYR A C 1
ATOM 1232 O O . TYR A 1 161 ? -9.367 2.73 -5.324 1 92.81 161 TYR A O 1
ATOM 1240 N N . TRP A 1 162 ? -11.391 2.111 -4.723 1 96 162 TRP A N 1
ATOM 1241 C CA . TRP A 1 162 ? -11.141 0.705 -5.012 1 96 162 TRP A CA 1
ATOM 1242 C C . TRP A 1 162 ? -10.68 0.521 -6.457 1 96 162 TRP A C 1
ATOM 1244 O O . TRP A 1 162 ? -9.68 -0.144 -6.715 1 96 162 TRP A O 1
ATOM 1254 N N . ALA A 1 163 ? -11.414 1.094 -7.332 1 95.94 163 ALA A N 1
ATOM 1255 C CA . ALA A 1 163 ? -11.094 0.978 -8.75 1 95.94 163 ALA A CA 1
ATOM 1256 C C . ALA A 1 163 ? -9.695 1.496 -9.047 1 95.94 163 ALA A C 1
ATOM 1258 O O . ALA A 1 163 ? -8.961 0.914 -9.852 1 95.94 163 ALA A O 1
ATOM 1259 N N . SER A 1 164 ? -9.305 2.553 -8.391 1 94.12 164 SER A N 1
ATOM 1260 C CA . SER A 1 164 ? -7.988 3.146 -8.617 1 94.12 164 SER A CA 1
ATOM 1261 C C . SER A 1 164 ? -6.879 2.25 -8.078 1 94.12 164 SER A C 1
ATOM 1263 O O . SER A 1 164 ? -5.812 2.145 -8.688 1 94.12 164 SER A O 1
ATOM 1265 N N . VAL A 1 165 ? -7.113 1.637 -6.91 1 95.69 165 VAL A N 1
ATOM 1266 C CA . VAL A 1 165 ? -6.129 0.721 -6.34 1 95.69 165 VAL A CA 1
ATOM 1267 C C . VAL A 1 165 ? -5.934 -0.472 -7.273 1 95.69 165 VAL A C 1
ATOM 1269 O O . VAL A 1 165 ? -4.801 -0.853 -7.574 1 95.69 165 VAL A O 1
ATOM 1272 N N . VAL A 1 166 ? -7.008 -1.007 -7.734 1 96.75 166 VAL A N 1
ATOM 1273 C CA . VAL A 1 166 ? -6.945 -2.172 -8.609 1 96.75 166 VAL A CA 1
ATOM 1274 C C . VAL A 1 166 ? -6.211 -1.81 -9.898 1 96.75 166 VAL A C 1
ATOM 1276 O O . VAL A 1 166 ? -5.363 -2.568 -10.375 1 96.75 166 VAL A O 1
ATOM 1279 N N . ARG A 1 167 ? -6.535 -0.713 -10.477 1 94.06 167 ARG A N 1
ATOM 1280 C CA . ARG A 1 167 ? -5.867 -0.255 -11.688 1 94.06 167 ARG A CA 1
ATOM 1281 C C . ARG A 1 167 ? -4.371 -0.074 -11.461 1 94.06 167 ARG A C 1
ATOM 1283 O O . ARG A 1 167 ? -3.553 -0.533 -12.258 1 94.06 167 ARG A O 1
ATOM 1290 N N . TYR A 1 168 ? -4.078 0.59 -10.391 1 93.12 168 TYR A N 1
ATOM 1291 C CA . TYR A 1 168 ? -2.682 0.831 -10.039 1 93.12 168 TYR A CA 1
ATOM 1292 C C . TYR A 1 168 ? -1.92 -0.483 -9.898 1 93.12 168 TYR A C 1
ATOM 1294 O O . TYR A 1 168 ? -0.855 -0.658 -10.5 1 93.12 168 TYR A O 1
ATOM 1302 N N . ILE A 1 169 ? -2.424 -1.402 -9.156 1 95.75 169 ILE A N 1
ATOM 1303 C CA . ILE A 1 169 ? -1.733 -2.66 -8.891 1 95.75 169 ILE A CA 1
ATOM 1304 C C . ILE A 1 169 ? -1.632 -3.473 -10.188 1 95.75 169 ILE A C 1
ATOM 1306 O O . ILE A 1 169 ? -0.588 -4.062 -10.477 1 95.75 169 ILE A O 1
ATOM 1310 N N . SER A 1 170 ? -2.697 -3.475 -10.969 1 94.12 170 SER A N 1
ATOM 1311 C CA . SER A 1 170 ? -2.725 -4.242 -12.211 1 94.12 170 SER A CA 1
ATOM 1312 C C . SER A 1 170 ? -1.683 -3.73 -13.203 1 94.12 170 SER A C 1
ATOM 1314 O O . SER A 1 170 ? -0.931 -4.516 -13.781 1 94.12 170 SER A O 1
ATOM 1316 N N . TYR A 1 171 ? -1.565 -2.463 -13.32 1 89.5 171 TYR A N 1
ATOM 1317 C CA . TYR A 1 171 ? -0.796 -1.907 -14.43 1 89.5 171 TYR A CA 1
ATOM 1318 C C . TYR A 1 171 ? 0.593 -1.482 -13.969 1 89.5 171 TYR A C 1
ATOM 1320 O O . TYR A 1 171 ? 1.562 -1.586 -14.727 1 89.5 171 TYR A O 1
ATOM 1328 N N . GLU A 1 172 ? 0.72 -1.014 -12.734 1 89.5 172 GLU A N 1
ATOM 1329 C CA . GLU A 1 172 ? 1.971 -0.382 -12.32 1 89.5 172 GLU A CA 1
ATOM 1330 C C . GLU A 1 172 ? 2.793 -1.313 -11.438 1 89.5 172 GLU A C 1
ATOM 1332 O O . GLU A 1 172 ? 3.982 -1.077 -11.211 1 89.5 172 GLU A O 1
ATOM 1337 N N . VAL A 1 173 ? 2.154 -2.336 -10.906 1 92.25 173 VAL A N 1
ATOM 1338 C CA . VAL A 1 173 ? 2.908 -3.277 -10.086 1 92.25 173 VAL A CA 1
ATOM 1339 C C . VAL A 1 173 ? 3.051 -4.609 -10.82 1 92.25 173 VAL A C 1
ATOM 1341 O O . VAL A 1 173 ? 4.141 -4.957 -11.281 1 92.25 173 VAL A O 1
ATOM 1344 N N . VAL A 1 174 ? 1.895 -5.172 -11.109 1 89.25 174 VAL A N 1
ATOM 1345 C CA . VAL A 1 174 ? 1.885 -6.473 -11.773 1 89.25 174 VAL A CA 1
ATOM 1346 C C . VAL A 1 174 ? 2.422 -6.336 -13.195 1 89.25 174 VAL A C 1
ATOM 1348 O O . VAL A 1 174 ? 3.139 -7.215 -13.68 1 89.25 174 VAL A O 1
ATOM 1351 N N . GLY A 1 175 ? 2.129 -5.27 -13.852 1 87.81 175 GLY A N 1
ATOM 1352 C CA . GLY A 1 175 ? 2.555 -5.027 -15.219 1 87.81 175 GLY A CA 1
ATOM 1353 C C . GLY A 1 175 ? 3.953 -4.449 -15.32 1 87.81 175 GLY A C 1
ATOM 1354 O O . GLY A 1 175 ? 4.461 -4.223 -16.422 1 87.81 175 GLY A O 1
ATOM 1355 N N . ASN A 1 176 ? 4.57 -4.145 -14.219 1 87.44 176 ASN A N 1
ATOM 1356 C CA . ASN A 1 176 ? 5.938 -3.641 -14.141 1 87.44 176 ASN A CA 1
ATOM 1357 C C . ASN A 1 176 ? 6.918 -4.738 -13.734 1 87.44 176 ASN A C 1
ATOM 1359 O O . ASN A 1 176 ? 6.875 -5.227 -12.602 1 87.44 176 ASN A O 1
ATOM 1363 N N . ALA A 1 177 ? 7.824 -5.047 -14.609 1 82.31 177 ALA A N 1
ATOM 1364 C CA . ALA A 1 177 ? 8.719 -6.188 -14.422 1 82.31 177 ALA A CA 1
ATOM 1365 C C . ALA A 1 177 ? 9.539 -6.035 -13.141 1 82.31 177 ALA A C 1
ATOM 1367 O O . ALA A 1 177 ? 9.766 -7.008 -12.422 1 82.31 177 ALA A O 1
ATOM 1368 N N . ALA A 1 178 ? 10.008 -4.844 -12.836 1 82.81 178 ALA A N 1
ATOM 1369 C CA . ALA A 1 178 ? 10.836 -4.621 -11.648 1 82.81 178 ALA A CA 1
ATOM 1370 C C . ALA A 1 178 ? 10.031 -4.844 -10.375 1 82.81 178 ALA A C 1
ATOM 1372 O O . ALA A 1 178 ? 10.523 -5.469 -9.43 1 82.81 178 ALA A O 1
ATOM 1373 N N . ALA A 1 179 ? 8.844 -4.359 -10.391 1 85.44 179 ALA A N 1
ATOM 1374 C CA . ALA A 1 179 ? 7.992 -4.531 -9.211 1 85.44 179 ALA A CA 1
ATOM 1375 C C . ALA A 1 179 ? 7.523 -5.977 -9.086 1 85.44 179 ALA A C 1
ATOM 1377 O O . ALA A 1 179 ? 7.453 -6.516 -7.977 1 85.44 179 ALA A O 1
ATOM 1378 N N . ALA A 1 180 ? 7.262 -6.594 -10.227 1 85.5 180 ALA A N 1
ATOM 1379 C CA . ALA A 1 180 ? 6.703 -7.945 -10.258 1 85.5 180 ALA A CA 1
ATOM 1380 C C . ALA A 1 180 ? 7.73 -8.969 -9.789 1 85.5 180 ALA A C 1
ATOM 1382 O O . ALA A 1 180 ? 7.379 -10.094 -9.43 1 85.5 180 ALA A O 1
ATOM 1383 N N . THR A 1 181 ? 8.969 -8.57 -9.828 1 80.69 181 THR A N 1
ATOM 1384 C CA . THR A 1 181 ? 10.016 -9.492 -9.398 1 80.69 181 THR A CA 1
ATOM 1385 C C . THR A 1 181 ? 10.5 -9.141 -8 1 80.69 181 THR A C 1
ATOM 1387 O O . THR A 1 181 ? 11.305 -9.867 -7.414 1 80.69 181 THR A O 1
ATOM 1390 N N . ASN A 1 182 ? 10.062 -8.031 -7.477 1 82 182 ASN A N 1
ATOM 1391 C CA . ASN A 1 182 ? 10.477 -7.574 -6.156 1 82 182 ASN A CA 1
ATOM 1392 C C . ASN A 1 182 ? 9.5 -8.016 -5.074 1 82 182 ASN A C 1
ATOM 1394 O O . ASN A 1 182 ? 8.328 -7.637 -5.094 1 82 182 ASN A O 1
ATOM 1398 N N . ALA A 1 183 ? 9.969 -8.742 -4.16 1 79.69 183 ALA A N 1
ATOM 1399 C CA . ALA A 1 183 ? 9.125 -9.344 -3.137 1 79.69 183 ALA A CA 1
ATOM 1400 C C . ALA A 1 183 ? 8.453 -8.273 -2.277 1 79.69 183 ALA A C 1
ATOM 1402 O O . ALA A 1 183 ? 7.293 -8.414 -1.889 1 79.69 183 ALA A O 1
ATOM 1403 N N . LEU A 1 184 ? 9.133 -7.219 -1.937 1 80.81 184 LEU A N 1
ATOM 1404 C CA . LEU A 1 184 ? 8.57 -6.148 -1.123 1 80.81 184 LEU A CA 1
ATOM 1405 C C . LEU A 1 184 ? 7.395 -5.484 -1.832 1 80.81 184 LEU A C 1
ATOM 1407 O O . LEU A 1 184 ? 6.363 -5.219 -1.212 1 80.81 184 LEU A O 1
ATOM 1411 N N . CYS A 1 185 ? 7.605 -5.23 -3.09 1 86.88 185 CYS A N 1
ATOM 1412 C CA . CYS A 1 185 ? 6.562 -4.586 -3.881 1 86.88 185 CYS A CA 1
ATOM 1413 C C . CYS A 1 185 ? 5.316 -5.461 -3.953 1 86.88 185 CYS A C 1
ATOM 1415 O O . CYS A 1 185 ? 4.195 -4.969 -3.799 1 86.88 185 CYS A O 1
ATOM 1417 N N . MET A 1 186 ? 5.516 -6.711 -4.117 1 86.19 186 MET A N 1
ATOM 1418 C CA . MET A 1 186 ? 4.387 -7.625 -4.266 1 86.19 186 MET A CA 1
ATOM 1419 C C . MET A 1 186 ? 3.648 -7.797 -2.943 1 86.19 186 MET A C 1
ATOM 1421 O O . MET A 1 186 ? 2.418 -7.844 -2.916 1 86.19 186 MET A O 1
ATOM 1425 N N . HIS A 1 187 ? 4.371 -7.871 -1.895 1 83.81 187 HIS A N 1
ATOM 1426 C CA . HIS A 1 187 ? 3.762 -7.941 -0.572 1 83.81 187 HIS A CA 1
ATOM 1427 C C . HIS A 1 187 ? 2.92 -6.699 -0.288 1 83.81 187 HIS A C 1
ATOM 1429 O O . HIS A 1 187 ? 1.821 -6.805 0.263 1 83.81 187 HIS A O 1
ATOM 1435 N N . GLU A 1 188 ? 3.547 -5.684 -0.607 1 88.94 188 GLU A N 1
ATOM 1436 C CA . GLU A 1 188 ? 2.844 -4.43 -0.358 1 88.94 188 GLU A CA 1
ATOM 1437 C C . GLU A 1 188 ? 1.598 -4.316 -1.231 1 88.94 188 GLU A C 1
ATOM 1439 O O . GLU A 1 188 ? 0.582 -3.762 -0.803 1 88.94 188 GLU A O 1
ATOM 1444 N N . ALA A 1 189 ? 1.705 -4.785 -2.438 1 92.12 189 ALA A N 1
ATOM 1445 C CA . ALA A 1 189 ? 0.544 -4.77 -3.324 1 92.12 189 ALA A CA 1
ATOM 1446 C C . ALA A 1 189 ? -0.61 -5.574 -2.73 1 92.12 189 ALA A C 1
ATOM 1448 O O . ALA A 1 189 ? -1.756 -5.113 -2.729 1 92.12 189 ALA A O 1
ATOM 1449 N N . ALA A 1 190 ? -0.276 -6.723 -2.215 1 91.25 190 ALA A N 1
ATOM 1450 C CA . ALA A 1 190 ? -1.298 -7.566 -1.601 1 91.25 190 ALA A CA 1
ATOM 1451 C C . ALA A 1 190 ? -1.934 -6.871 -0.4 1 91.25 190 ALA A C 1
ATOM 1453 O O . ALA A 1 190 ? -3.158 -6.855 -0.26 1 91.25 190 ALA A O 1
ATOM 1454 N N . ARG A 1 191 ? -1.136 -6.344 0.404 1 90.19 191 ARG A N 1
ATOM 1455 C CA . ARG A 1 191 ? -1.616 -5.637 1.585 1 90.19 191 ARG A CA 1
ATOM 1456 C C . ARG A 1 191 ? -2.484 -4.445 1.193 1 90.19 191 ARG A C 1
ATOM 1458 O O . ARG A 1 191 ? -3.523 -4.199 1.808 1 90.19 191 ARG A O 1
ATOM 1465 N N . ASN A 1 192 ? -2.01 -3.693 0.24 1 94.12 192 ASN A N 1
ATOM 1466 C CA . ASN A 1 192 ? -2.752 -2.533 -0.239 1 94.12 192 ASN A CA 1
ATOM 1467 C C . ASN A 1 192 ? -4.148 -2.92 -0.721 1 94.12 192 ASN A C 1
ATOM 1469 O O . ASN A 1 192 ? -5.113 -2.188 -0.496 1 94.12 192 ASN A O 1
ATOM 1473 N N . LEU A 1 193 ? -4.246 -4.008 -1.396 1 95.69 193 LEU A N 1
ATOM 1474 C CA . LEU A 1 193 ? -5.539 -4.5 -1.86 1 95.69 193 LEU A CA 1
ATOM 1475 C C . LEU A 1 193 ? -6.453 -4.82 -0.683 1 95.69 193 LEU A C 1
ATOM 1477 O O . LEU A 1 193 ? -7.641 -4.488 -0.708 1 95.69 193 LEU A O 1
ATOM 1481 N N . VAL A 1 194 ? -5.938 -5.438 0.332 1 93.5 194 VAL A N 1
ATOM 1482 C CA . VAL A 1 194 ? -6.73 -5.785 1.507 1 93.5 194 VAL A CA 1
ATOM 1483 C C . VAL A 1 194 ? -7.254 -4.512 2.172 1 93.5 194 VAL A C 1
ATOM 1485 O O . VAL A 1 194 ? -8.438 -4.41 2.486 1 93.5 194 VAL A O 1
ATOM 1488 N N . ILE A 1 195 ? -6.395 -3.596 2.342 1 91.94 195 ILE A N 1
ATOM 1489 C CA . ILE A 1 195 ? -6.766 -2.348 3 1 91.94 195 ILE A CA 1
ATOM 1490 C C . ILE A 1 195 ? -7.84 -1.631 2.182 1 91.94 195 ILE A C 1
ATOM 1492 O O . ILE A 1 195 ? -8.797 -1.093 2.74 1 91.94 195 ILE A O 1
ATOM 1496 N N . ALA A 1 196 ? -7.652 -1.574 0.878 1 94.25 196 ALA A N 1
ATOM 1497 C CA . ALA A 1 196 ? -8.656 -0.966 0.007 1 94.25 196 ALA A CA 1
ATOM 1498 C C . ALA A 1 196 ? -10 -1.668 0.148 1 94.25 196 ALA A C 1
ATOM 1500 O O . ALA A 1 196 ? -11.047 -1.017 0.175 1 94.25 196 ALA A O 1
ATOM 1501 N N . LEU A 1 197 ? -9.961 -2.986 0.211 1 95.12 197 LEU A N 1
ATOM 1502 C CA . LEU A 1 197 ? -11.188 -3.756 0.386 1 95.12 197 LEU A CA 1
ATOM 1503 C C . LEU A 1 197 ? -11.883 -3.385 1.691 1 95.12 197 LEU A C 1
ATOM 1505 O O . LEU A 1 197 ? -13.086 -3.104 1.703 1 95.12 197 LEU A O 1
ATOM 1509 N N . LEU A 1 198 ? -11.156 -3.316 2.775 1 91.19 198 LEU A N 1
ATOM 1510 C CA . LEU A 1 198 ? -11.703 -3.018 4.094 1 91.19 198 LEU A CA 1
ATOM 1511 C C . LEU A 1 198 ? -12.242 -1.595 4.148 1 91.19 198 LEU A C 1
ATOM 1513 O O . LEU A 1 198 ? -13.234 -1.329 4.84 1 91.19 198 LEU A O 1
ATOM 1517 N N . ALA A 1 199 ? -11.586 -0.713 3.4 1 89.62 199 ALA A N 1
ATOM 1518 C CA . ALA A 1 199 ? -11.992 0.689 3.396 1 89.62 199 ALA A CA 1
ATOM 1519 C C . ALA A 1 199 ? -13.219 0.901 2.514 1 89.62 199 ALA A C 1
ATOM 1521 O O . ALA A 1 199 ? -13.977 1.86 2.705 1 89.62 199 ALA A O 1
ATOM 1522 N N . THR A 1 200 ? -13.43 0.105 1.548 1 93 200 THR A N 1
ATOM 1523 C CA . THR A 1 200 ? -14.445 0.325 0.522 1 93 200 THR A CA 1
ATOM 1524 C C . THR A 1 200 ? -15.758 -0.349 0.909 1 93 200 THR A C 1
ATOM 1526 O O . THR A 1 200 ? -16.828 0.23 0.736 1 93 200 THR A O 1
ATOM 1529 N N . PHE A 1 201 ? -15.68 -1.554 1.465 1 93.5 201 PHE A N 1
ATOM 1530 C CA . PHE A 1 201 ? -16.875 -2.344 1.736 1 93.5 201 PHE A CA 1
ATOM 1531 C C . PHE A 1 201 ? -17.172 -2.371 3.23 1 93.5 201 PHE A C 1
ATOM 1533 O O . PHE A 1 201 ? -16.266 -2.34 4.055 1 93.5 201 PHE A O 1
ATOM 1540 N N . PRO A 1 202 ? -18.422 -2.418 3.574 1 89.88 202 PRO A N 1
ATOM 1541 C CA . PRO A 1 202 ? -18.781 -2.496 4.992 1 89.88 202 PRO A CA 1
ATOM 1542 C C . PRO A 1 202 ? -18.188 -3.73 5.68 1 89.88 202 PRO A C 1
ATOM 1544 O O . PRO A 1 202 ? -18.25 -4.832 5.129 1 89.88 202 PRO A O 1
ATOM 1547 N N . ASN A 1 203 ? -17.562 -3.549 6.805 1 87.62 203 ASN A N 1
ATOM 1548 C CA . ASN A 1 203 ? -16.984 -4.59 7.652 1 87.62 203 ASN A CA 1
ATOM 1549 C C . ASN A 1 203 ? -16.703 -4.078 9.062 1 87.62 203 ASN A C 1
ATOM 1551 O O . ASN A 1 203 ? -16.812 -2.879 9.328 1 87.62 203 ASN A O 1
ATOM 1555 N N . PRO A 1 204 ? -16.359 -4.91 9.93 1 82.12 204 PRO A N 1
ATOM 1556 C CA . PRO A 1 204 ? -16.234 -4.5 11.328 1 82.12 204 PRO A CA 1
ATOM 1557 C C . PRO A 1 204 ? -15.016 -3.613 11.578 1 82.12 204 PRO A C 1
ATOM 1559 O O . PRO A 1 204 ? -14.875 -3.041 12.664 1 82.12 204 PRO A O 1
ATOM 1562 N N . THR A 1 205 ? -14.094 -3.414 10.641 1 76.56 205 THR A N 1
ATOM 1563 C CA . THR A 1 205 ? -12.898 -2.609 10.859 1 76.56 205 THR A CA 1
ATOM 1564 C C . THR A 1 205 ? -13.234 -1.121 10.852 1 76.56 205 THR A C 1
ATOM 1566 O O . THR A 1 205 ? -12.43 -0.292 11.273 1 76.56 205 THR A O 1
ATOM 1569 N N . GLU A 1 206 ? -14.242 -0.671 10.352 1 70.44 206 GLU A N 1
ATOM 1570 C CA . GLU A 1 206 ? -14.625 0.726 10.172 1 70.44 206 GLU A CA 1
ATOM 1571 C C . GLU A 1 206 ? -14.5 1.51 11.469 1 70.44 206 GLU A C 1
ATOM 1573 O O . GLU A 1 206 ? -14.07 2.666 11.469 1 70.44 206 GLU A O 1
ATOM 1578 N N . ASN A 1 207 ? -15.016 0.97 12.453 1 57.38 207 ASN A N 1
ATOM 1579 C CA . ASN A 1 207 ? -15.164 1.72 13.695 1 57.38 207 ASN A CA 1
ATOM 1580 C C . ASN A 1 207 ? -13.883 1.679 14.523 1 57.38 207 ASN A C 1
ATOM 1582 O O . ASN A 1 207 ? -13.852 2.186 15.648 1 57.38 207 ASN A O 1
ATOM 1586 N N . ARG A 1 208 ? -13.023 1.012 14.172 1 56.34 208 ARG A N 1
ATOM 1587 C CA . ARG A 1 208 ? -11.953 0.729 15.117 1 56.34 208 ARG A CA 1
ATOM 1588 C C . ARG A 1 208 ? -10.609 1.239 14.602 1 56.34 208 ARG A C 1
ATOM 1590 O O . ARG A 1 208 ? -9.555 0.78 15.039 1 56.34 208 ARG A O 1
ATOM 1597 N N . LEU A 1 209 ? -10.68 2.209 13.891 1 52.84 209 LEU A N 1
ATOM 1598 C CA . LEU A 1 209 ? -9.375 2.562 13.336 1 52.84 209 LEU A CA 1
ATOM 1599 C C . LEU A 1 209 ? -8.414 2.988 14.438 1 52.84 209 LEU A C 1
ATOM 1601 O O . LEU A 1 209 ? -8.547 4.078 15 1 52.84 209 LEU A O 1
ATOM 1605 N N . ARG A 1 210 ? -8.203 2.027 15.328 1 47.97 210 ARG A N 1
ATOM 1606 C CA . ARG A 1 210 ? -7.242 2.275 16.406 1 47.97 210 ARG A CA 1
ATOM 1607 C C . ARG A 1 210 ? -6.176 3.27 15.953 1 47.97 210 ARG A C 1
ATOM 1609 O O . ARG A 1 210 ? -5.848 4.207 16.688 1 47.97 210 ARG A O 1
ATOM 1616 N N . HIS A 1 211 ? -5.391 2.896 14.906 1 48.69 211 HIS A N 1
ATOM 1617 C CA . HIS A 1 211 ? -3.977 3.236 14.82 1 48.69 211 HIS A CA 1
ATOM 1618 C C . HIS A 1 211 ? -3.771 4.559 14.094 1 48.69 211 HIS A C 1
ATOM 1620 O O . HIS A 1 211 ? -2.676 4.836 13.602 1 48.69 211 HIS A O 1
ATOM 1626 N N . LEU A 1 212 ? -4.918 5.25 13.844 1 50.97 212 LEU A N 1
ATOM 1627 C CA . LEU A 1 212 ? -4.543 6.586 13.398 1 50.97 212 LEU A CA 1
ATOM 1628 C C . LEU A 1 212 ? -3.451 7.168 14.289 1 50.97 212 LEU A C 1
ATOM 1630 O O . LEU A 1 212 ? -2.619 7.949 13.828 1 50.97 212 LEU A O 1
ATOM 1634 N N . ASP A 1 213 ? -3.674 6.777 15.547 1 49.28 213 ASP A N 1
ATOM 1635 C CA . ASP A 1 213 ? -2.783 7.289 16.578 1 49.28 213 ASP A CA 1
ATOM 1636 C C . ASP A 1 213 ? -1.322 7.008 16.234 1 49.28 213 ASP A C 1
ATOM 1638 O O . ASP A 1 213 ? -0.439 7.805 16.562 1 49.28 213 ASP A O 1
ATOM 1642 N N . GLU A 1 214 ? -1.25 5.945 15.562 1 51.75 214 GLU A N 1
ATOM 1643 C CA . GLU A 1 214 ? 0.141 5.551 15.352 1 51.75 214 GLU A CA 1
ATOM 1644 C C . GLU A 1 214 ? 0.752 6.289 14.164 1 51.75 214 GLU A C 1
ATOM 1646 O O . GLU A 1 214 ? 1.971 6.273 13.977 1 51.75 214 GLU A O 1
ATOM 1651 N N . LEU A 1 215 ? -0.194 6.832 13.438 1 54.34 215 LEU A N 1
ATOM 1652 C CA . LEU A 1 215 ? 0.365 7.469 12.25 1 54.34 215 LEU A CA 1
ATOM 1653 C C . LEU A 1 215 ? 1.027 8.797 12.602 1 54.34 215 LEU A C 1
ATOM 1655 O O . LEU A 1 215 ? 1.963 9.227 11.93 1 54.34 215 LEU A O 1
ATOM 1659 N N . ALA A 1 216 ? 0.478 9.422 13.656 1 58.88 216 ALA A N 1
ATOM 1660 C CA . ALA A 1 216 ? 1.092 10.719 13.938 1 58.88 216 ALA A CA 1
ATOM 1661 C C . ALA A 1 216 ? 2.307 10.562 14.844 1 58.88 216 ALA A C 1
ATOM 1663 O O . ALA A 1 216 ? 2.18 10.141 15.992 1 58.88 216 ALA A O 1
ATOM 1664 N N . ALA A 1 217 ? 3.453 10.609 14.133 1 60.75 217 ALA A N 1
ATOM 1665 C CA . ALA A 1 217 ? 4.75 10.477 14.789 1 60.75 217 ALA A CA 1
ATOM 1666 C C . ALA A 1 217 ? 4.883 11.477 15.938 1 60.75 217 ALA A C 1
ATOM 1668 O O . ALA A 1 217 ? 4.25 12.539 15.922 1 60.75 217 ALA A O 1
ATOM 1669 N N . PRO A 1 218 ? 5.621 10.984 16.906 1 64.38 218 PRO A N 1
ATOM 1670 C CA . PRO A 1 218 ? 5.98 11.906 17.969 1 64.38 218 PRO A CA 1
ATOM 1671 C C . PRO A 1 218 ? 6.484 13.25 17.453 1 64.38 218 PRO A C 1
ATOM 1673 O O . PRO A 1 218 ? 6.277 14.281 18.094 1 64.38 218 PRO A O 1
ATOM 1676 N N . ALA A 1 219 ? 6.895 13.195 16.297 1 73.31 219 ALA A N 1
ATOM 1677 C CA . ALA A 1 219 ? 7.438 14.43 15.727 1 73.31 219 ALA A CA 1
ATOM 1678 C C . ALA A 1 219 ? 6.328 15.438 15.445 1 73.31 219 ALA A C 1
ATOM 1680 O O . ALA A 1 219 ? 6.543 16.656 15.562 1 73.31 219 ALA A O 1
ATOM 1681 N N . VAL A 1 220 ? 5.25 14.93 15.086 1 77.31 220 VAL A N 1
ATOM 1682 C CA . VAL A 1 220 ? 4.102 15.797 14.828 1 77.31 220 VAL A CA 1
ATOM 1683 C C . VAL A 1 220 ? 3.727 16.547 16.109 1 77.31 220 VAL A C 1
ATOM 1685 O O . VAL A 1 220 ? 3.527 17.766 16.078 1 77.31 220 VAL A O 1
ATOM 1688 N N . VAL A 1 221 ? 3.686 15.773 17.125 1 81.12 221 VAL A N 1
ATOM 1689 C CA . VAL A 1 221 ? 3.311 16.359 18.406 1 81.12 221 VAL A CA 1
ATOM 1690 C C . VAL A 1 221 ? 4.391 17.344 18.859 1 81.12 221 VAL A C 1
ATOM 1692 O O . VAL A 1 221 ? 4.09 18.406 19.391 1 81.12 221 VAL A O 1
ATOM 1695 N N . ARG A 1 222 ? 5.613 17 18.594 1 83.75 222 ARG A N 1
ATOM 1696 C CA . ARG A 1 222 ? 6.715 17.875 18.969 1 83.75 222 ARG A CA 1
ATOM 1697 C C . ARG A 1 222 ? 6.652 19.188 18.219 1 83.75 222 ARG A C 1
ATOM 1699 O O . ARG A 1 222 ? 6.84 20.266 18.797 1 83.75 222 ARG A O 1
ATOM 1706 N N . ARG A 1 223 ? 6.371 19.094 17 1 84.38 223 ARG A N 1
ATOM 1707 C CA . ARG A 1 223 ? 6.254 20.312 16.188 1 84.38 223 ARG A CA 1
ATOM 1708 C C . ARG A 1 223 ? 5.086 21.172 16.656 1 84.38 223 ARG A C 1
ATOM 1710 O O . ARG A 1 223 ? 5.195 22.391 16.719 1 84.38 223 ARG A O 1
ATOM 1717 N N . ALA A 1 224 ? 4.051 20.484 16.906 1 88.56 224 ALA A N 1
ATOM 1718 C CA . ALA A 1 224 ? 2.855 21.203 17.344 1 88.56 224 ALA A CA 1
ATOM 1719 C C . ALA A 1 224 ? 3.092 21.891 18.688 1 88.56 224 ALA A C 1
ATOM 1721 O O . ALA A 1 224 ? 2.773 23.078 18.844 1 88.56 224 ALA A O 1
ATOM 1722 N N . THR A 1 225 ? 3.695 21.141 19.578 1 91.69 225 THR A N 1
ATOM 1723 C CA . THR A 1 225 ? 3.918 21.703 20.906 1 91.69 225 THR A CA 1
ATOM 1724 C C . THR A 1 225 ? 4.957 22.812 20.859 1 91.69 225 THR A C 1
ATOM 1726 O O . THR A 1 225 ? 4.828 23.812 21.562 1 91.69 225 THR A O 1
ATOM 1729 N N . ALA A 1 226 ? 5.945 22.656 20.078 1 90.75 226 ALA A N 1
ATOM 1730 C CA . ALA A 1 226 ? 6.949 23.703 19.906 1 90.75 226 ALA A CA 1
ATOM 1731 C C . ALA A 1 226 ? 6.32 24.984 19.344 1 90.75 226 ALA A C 1
ATOM 1733 O O . ALA A 1 226 ? 6.656 26.078 19.781 1 90.75 226 ALA A O 1
ATOM 1734 N N . PHE A 1 227 ? 5.504 24.844 18.438 1 92.19 227 PHE A N 1
ATOM 1735 C CA . PHE A 1 227 ? 4.797 25.969 17.844 1 92.19 227 PHE A CA 1
ATOM 1736 C C . PHE A 1 227 ? 3.936 26.672 18.875 1 92.19 227 PHE A C 1
ATOM 1738 O O . PHE A 1 227 ? 3.951 27.906 18.984 1 92.19 227 PHE A O 1
ATOM 1745 N N . ILE A 1 228 ? 3.215 25.875 19.594 1 92.31 228 ILE A N 1
ATOM 1746 C CA . ILE A 1 228 ? 2.354 26.422 20.641 1 92.31 228 ILE A CA 1
ATOM 1747 C C . ILE A 1 228 ? 3.193 27.203 21.641 1 92.31 228 ILE A C 1
ATOM 1749 O O . ILE A 1 228 ? 2.877 28.359 21.969 1 92.31 228 ILE A O 1
ATOM 1753 N N . ASP A 1 229 ? 4.293 26.656 22.031 1 91.31 229 ASP A N 1
ATOM 1754 C CA . ASP A 1 229 ? 5.137 27.25 23.062 1 91.31 229 ASP A CA 1
ATOM 1755 C C . ASP A 1 229 ? 5.746 28.562 22.594 1 91.31 229 ASP A C 1
ATOM 1757 O O . ASP A 1 229 ? 5.996 29.469 23.391 1 91.31 229 ASP A O 1
ATOM 1761 N N . THR A 1 230 ? 5.926 28.656 21.359 1 92.38 230 THR A N 1
ATOM 1762 C CA . THR A 1 230 ? 6.559 29.844 20.797 1 92.38 230 THR A CA 1
ATOM 1763 C C . THR A 1 230 ? 5.52 30.906 20.453 1 92.38 230 THR A C 1
ATOM 1765 O O . THR A 1 230 ? 5.859 32.062 20.234 1 92.38 230 THR A O 1
ATOM 1768 N N . HIS A 1 231 ? 4.223 30.562 20.516 1 93.19 231 HIS A N 1
ATOM 1769 C CA . HIS A 1 231 ? 3.184 31.484 20.094 1 93.19 231 HIS A CA 1
ATOM 1770 C C . HIS A 1 231 ? 2.053 31.562 21.109 1 93.19 231 HIS A C 1
ATOM 1772 O O . HIS A 1 231 ? 0.882 31.688 20.734 1 93.19 231 HIS A O 1
ATOM 1778 N N . LEU A 1 232 ? 2.33 31.484 22.297 1 92 232 LEU A N 1
ATOM 1779 C CA . LEU A 1 232 ? 1.336 31.359 23.359 1 92 232 LEU A CA 1
ATOM 1780 C C . LEU A 1 232 ? 0.461 32.594 23.422 1 92 232 LEU A C 1
ATOM 1782 O O . LEU A 1 232 ? -0.738 32.531 23.703 1 92 232 LEU A O 1
ATOM 1786 N N . VAL A 1 233 ? 1.034 33.781 23.188 1 89.5 233 VAL A N 1
ATOM 1787 C CA . VAL A 1 233 ? 0.293 35.031 23.391 1 89.5 233 VAL A CA 1
ATOM 1788 C C . VAL A 1 233 ? -0.382 35.438 22.078 1 89.5 233 VAL A C 1
ATOM 1790 O O . VAL A 1 233 ? -1.221 36.344 22.062 1 89.5 233 VAL A O 1
ATOM 1793 N N . ASP A 1 234 ? -0.064 34.812 20.969 1 91.19 234 ASP A N 1
ATOM 1794 C CA . ASP A 1 234 ? -0.659 35.094 19.656 1 91.19 234 ASP A CA 1
ATOM 1795 C C . ASP A 1 234 ? -2.039 34.438 19.531 1 91.19 234 ASP A C 1
ATOM 1797 O O . ASP A 1 234 ? -2.34 33.469 20.219 1 91.19 234 ASP A O 1
ATOM 1801 N N . PRO A 1 235 ? -2.914 35.031 18.75 1 90.56 235 PRO A N 1
ATOM 1802 C CA . PRO A 1 235 ? -4.246 34.438 18.547 1 90.56 235 PRO A CA 1
ATOM 1803 C C . PRO A 1 235 ? -4.23 33.25 17.594 1 90.56 235 PRO A C 1
ATOM 1805 O O . PRO A 1 235 ? -4.848 33.312 16.516 1 90.56 235 PRO A O 1
ATOM 1808 N N . ILE A 1 236 ? -3.65 32.188 18.016 1 91.5 236 ILE A N 1
ATOM 1809 C CA . ILE A 1 236 ? -3.562 31 17.172 1 91.5 236 ILE A CA 1
ATOM 1810 C C . ILE A 1 236 ? -4.695 30.031 17.531 1 91.5 236 ILE A C 1
ATOM 1812 O O . ILE A 1 236 ? -5.184 30.016 18.656 1 91.5 236 ILE A O 1
ATOM 1816 N N . GLY A 1 237 ? -5.191 29.344 16.516 1 90.12 237 GLY A N 1
ATOM 1817 C CA . GLY A 1 237 ? -6.215 28.328 16.703 1 90.12 237 GLY A CA 1
ATOM 1818 C C . GLY A 1 237 ? -5.789 26.953 16.203 1 90.12 237 GLY A C 1
ATOM 1819 O O . GLY A 1 237 ? -4.605 26.703 15.977 1 90.12 237 GLY A O 1
ATOM 1820 N N . LEU A 1 238 ? -6.777 26.062 16.234 1 89.19 238 LEU A N 1
ATOM 1821 C CA . LEU A 1 238 ? -6.539 24.672 15.867 1 89.19 238 LEU A CA 1
ATOM 1822 C C . LEU A 1 238 ? -5.961 24.562 14.461 1 89.19 238 LEU A C 1
ATOM 1824 O O . LEU A 1 238 ? -5.039 23.781 14.219 1 89.19 238 LEU A O 1
ATOM 1828 N N . ALA A 1 239 ? -6.41 25.375 13.586 1 84.12 239 ALA A N 1
ATOM 1829 C CA . ALA A 1 239 ? -5.961 25.344 12.195 1 84.12 239 ALA A CA 1
ATOM 1830 C C . ALA A 1 239 ? -4.504 25.766 12.078 1 84.12 239 ALA A C 1
ATOM 1832 O O . ALA A 1 239 ? -3.746 25.203 11.281 1 84.12 239 ALA A O 1
ATOM 1833 N N . ASP A 1 240 ? -4.133 26.75 12.859 1 88.19 240 ASP A N 1
ATOM 1834 C CA . ASP A 1 240 ? -2.754 27.234 12.859 1 88.19 240 ASP A CA 1
ATOM 1835 C C . ASP A 1 240 ? -1.796 26.156 13.375 1 88.19 240 ASP A C 1
ATOM 1837 O O . ASP A 1 240 ? -0.705 25.984 12.828 1 88.19 240 ASP A O 1
ATOM 1841 N N . ILE A 1 241 ? -2.211 25.5 14.406 1 89.94 241 ILE A N 1
ATOM 1842 C CA . ILE A 1 241 ? -1.391 24.469 15.016 1 89.94 241 ILE A CA 1
ATOM 1843 C C . ILE A 1 241 ? -1.228 23.297 14.047 1 89.94 241 ILE A C 1
ATOM 1845 O O . ILE A 1 241 ? -0.133 22.75 13.898 1 89.94 241 ILE A O 1
ATOM 1849 N N . ALA A 1 242 ? -2.271 22.953 13.422 1 84.81 242 ALA A N 1
ATOM 1850 C CA . ALA A 1 242 ? -2.24 21.875 12.453 1 84.81 242 ALA A CA 1
ATOM 1851 C C . ALA A 1 242 ? -1.301 22.203 11.297 1 84.81 242 ALA A C 1
ATOM 1853 O O . ALA A 1 242 ? -0.52 21.344 10.859 1 84.81 242 ALA A O 1
ATOM 1854 N N . ALA A 1 243 ? -1.371 23.391 10.859 1 78.31 243 ALA A N 1
ATOM 1855 C CA . ALA A 1 243 ? -0.504 23.828 9.773 1 78.31 243 ALA A CA 1
ATOM 1856 C C . ALA A 1 243 ? 0.966 23.75 10.172 1 78.31 243 ALA A C 1
ATOM 1858 O O . ALA A 1 243 ? 1.806 23.312 9.383 1 78.31 243 ALA A O 1
ATOM 1859 N N . ALA A 1 244 ? 1.214 24.094 11.352 1 81.75 244 ALA A N 1
ATOM 1860 C CA . ALA A 1 244 ? 2.582 24.047 11.859 1 81.75 244 ALA A CA 1
ATOM 1861 C C . ALA A 1 244 ? 3.064 22.594 11.984 1 81.75 244 ALA A C 1
ATOM 1863 O O . ALA A 1 244 ? 4.246 22.312 11.773 1 81.75 244 ALA A O 1
ATOM 1864 N N . ALA A 1 245 ? 2.18 21.766 12.352 1 81.56 245 ALA A N 1
ATOM 1865 C CA . ALA A 1 245 ? 2.5 20.359 12.516 1 81.56 245 ALA A CA 1
ATOM 1866 C C . ALA A 1 245 ? 2.512 19.641 11.172 1 81.56 245 ALA A C 1
ATOM 1868 O O . ALA A 1 245 ? 2.961 18.5 11.07 1 81.56 245 ALA A O 1
ATOM 1869 N N . ARG A 1 246 ? 1.956 20.297 10.25 1 76.12 246 ARG A N 1
ATOM 1870 C CA . ARG A 1 246 ? 1.956 19.797 8.883 1 76.12 246 ARG A CA 1
ATOM 1871 C C . ARG A 1 246 ? 1.071 18.562 8.75 1 76.12 246 ARG A C 1
ATOM 1873 O O . ARG A 1 246 ? 1.476 17.547 8.164 1 76.12 246 ARG A O 1
ATOM 1880 N N . ILE A 1 247 ? 0.005 18.594 9.336 1 78.06 247 ILE A N 1
ATOM 1881 C CA . ILE A 1 247 ? -1.021 17.562 9.211 1 78.06 247 ILE A CA 1
ATOM 1882 C C . ILE A 1 247 ? -2.404 18.188 9.359 1 78.06 247 ILE A C 1
ATOM 1884 O O . ILE A 1 247 ? -2.523 19.375 9.656 1 78.06 247 ILE A O 1
ATOM 1888 N N . GLY A 1 248 ? -3.461 17.5 9 1 76.25 248 GLY A N 1
ATOM 1889 C CA . GLY A 1 248 ? -4.82 17.984 9.148 1 76.25 248 GLY A CA 1
ATOM 1890 C C . GLY A 1 248 ? -5.273 18.062 10.594 1 76.25 248 GLY A C 1
ATOM 1891 O O . GLY A 1 248 ? -4.645 17.484 11.477 1 76.25 248 GLY A O 1
ATOM 1892 N N . THR A 1 249 ? -6.312 18.859 10.75 1 82.5 249 THR A N 1
ATOM 1893 C CA . THR A 1 249 ? -6.816 19.125 12.094 1 82.5 249 THR A CA 1
ATOM 1894 C C . THR A 1 249 ? -7.25 17.844 12.773 1 82.5 249 THR A C 1
ATOM 1896 O O . THR A 1 249 ? -6.977 17.625 13.961 1 82.5 249 THR A O 1
ATOM 1899 N N . ARG A 1 250 ? -7.832 16.984 12.078 1 78.56 250 ARG A N 1
ATOM 1900 C CA . ARG A 1 250 ? -8.289 15.719 12.664 1 78.56 250 ARG A CA 1
ATOM 1901 C C . ARG A 1 250 ? -7.105 14.852 13.086 1 78.56 250 ARG A C 1
ATOM 1903 O O . ARG A 1 250 ? -7.121 14.25 14.164 1 78.56 250 ARG A O 1
ATOM 1910 N N . ALA A 1 251 ? -6.191 14.805 12.234 1 77.75 251 ALA A N 1
ATOM 1911 C CA . ALA A 1 251 ? -4.992 14.031 12.547 1 77.75 251 ALA A CA 1
ATOM 1912 C C . ALA A 1 251 ? -4.258 14.609 13.75 1 77.75 251 ALA A C 1
ATOM 1914 O O . ALA A 1 251 ? -3.727 13.867 14.578 1 77.75 251 ALA A O 1
ATOM 1915 N N . LEU A 1 252 ? -4.215 15.891 13.773 1 83.19 252 LEU A N 1
ATOM 1916 C CA . LEU A 1 252 ? -3.57 16.562 14.898 1 83.19 252 LEU A CA 1
ATOM 1917 C C . LEU A 1 252 ? -4.281 16.234 16.203 1 83.19 252 LEU A C 1
ATOM 1919 O O . LEU A 1 252 ? -3.633 15.938 17.203 1 83.19 252 LEU A O 1
ATOM 1923 N N . GLN A 1 253 ? -5.559 16.344 16.203 1 82.88 253 GLN A N 1
ATOM 1924 C CA . GLN A 1 253 ? -6.344 16.031 17.391 1 82.88 253 GLN A CA 1
ATOM 1925 C C . GLN A 1 253 ? -6.105 14.594 17.844 1 82.88 253 GLN A C 1
ATOM 1927 O O . GLN A 1 253 ? -5.938 14.344 19.047 1 82.88 253 GLN A O 1
ATOM 1932 N N . ALA A 1 254 ? -6.02 13.758 16.938 1 77.06 254 ALA A N 1
ATOM 1933 C CA . ALA A 1 254 ? -5.766 12.359 17.266 1 77.06 254 ALA A CA 1
ATOM 1934 C C . ALA A 1 254 ? -4.371 12.18 17.859 1 77.06 254 ALA A C 1
ATOM 1936 O O . ALA A 1 254 ? -4.184 11.398 18.797 1 77.06 254 ALA A O 1
ATOM 1937 N N . ALA A 1 255 ? -3.449 12.828 17.281 1 79.5 255 ALA A N 1
ATOM 1938 C CA . ALA A 1 255 ? -2.07 12.75 17.766 1 79.5 255 ALA A CA 1
ATOM 1939 C C . ALA A 1 255 ? -1.959 13.234 19.203 1 79.5 255 ALA A C 1
ATOM 1941 O O . ALA A 1 255 ? -1.299 12.602 20.031 1 79.5 255 ALA A O 1
ATOM 1942 N N . PHE A 1 256 ? -2.576 14.32 19.516 1 86.31 256 PHE A N 1
ATOM 1943 C CA . PHE A 1 256 ? -2.531 14.867 20.859 1 86.31 256 PHE A CA 1
ATOM 1944 C C . PHE A 1 256 ? -3.221 13.938 21.844 1 86.31 256 PHE A C 1
ATOM 1946 O O . PHE A 1 256 ? -2.725 13.727 22.953 1 86.31 256 PHE A O 1
ATOM 1953 N N . ARG A 1 257 ? -4.297 13.406 21.469 1 81.38 257 ARG A N 1
ATOM 1954 C CA . ARG A 1 257 ? -5.008 12.469 22.344 1 81.38 257 ARG A CA 1
ATOM 1955 C C . ARG A 1 257 ? -4.156 11.234 22.625 1 81.38 257 ARG A C 1
ATOM 1957 O O . ARG A 1 257 ? -4.074 10.789 23.781 1 81.38 257 ARG A O 1
ATOM 1964 N N . HIS A 1 258 ? -3.508 10.875 21.688 1 75.75 258 HIS A N 1
ATOM 1965 C CA . HIS A 1 258 ? -2.736 9.648 21.812 1 75.75 258 HIS A CA 1
ATOM 1966 C C . HIS A 1 258 ? -1.46 9.867 22.625 1 75.75 258 HIS A C 1
ATOM 1968 O O . HIS A 1 258 ? -1.115 9.062 23.484 1 75.75 258 HIS A O 1
ATOM 1974 N N . HIS A 1 259 ? -0.791 10.922 22.266 1 79.12 259 HIS A N 1
ATOM 1975 C CA . HIS A 1 259 ? 0.546 11.102 22.812 1 79.12 259 HIS A CA 1
ATOM 1976 C C . HIS A 1 259 ? 0.502 11.906 24.109 1 79.12 259 HIS A C 1
ATOM 1978 O O . HIS A 1 259 ? 1.381 11.773 24.953 1 79.12 259 HIS A O 1
ATOM 1984 N N . LEU A 1 260 ? -0.528 12.758 24.312 1 85.44 260 LEU A N 1
ATOM 1985 C CA . LEU A 1 260 ? -0.53 13.68 25.438 1 85.44 260 LEU A CA 1
ATOM 1986 C C . LEU A 1 260 ? -1.83 13.57 26.219 1 85.44 260 LEU A C 1
ATOM 1988 O O . LEU A 1 260 ? -1.997 14.234 27.25 1 85.44 260 LEU A O 1
ATOM 1992 N N . ASP A 1 261 ? -2.775 12.703 25.734 1 85.44 261 ASP A N 1
ATOM 1993 C CA . ASP A 1 261 ? -4.074 12.523 26.375 1 85.44 261 ASP A CA 1
ATOM 1994 C C . ASP A 1 261 ? -4.777 13.867 26.562 1 85.44 261 ASP A C 1
ATOM 1996 O O . ASP A 1 261 ? -5.277 14.164 27.656 1 85.44 261 ASP A O 1
ATOM 2000 N N . THR A 1 262 ? -4.676 14.711 25.641 1 90.06 262 THR A N 1
ATOM 2001 C CA . THR A 1 262 ? -5.305 16.031 25.625 1 90.06 262 THR A CA 1
ATOM 2002 C C . THR A 1 262 ? -5.605 16.453 24.188 1 90.06 262 THR A C 1
ATOM 2004 O O . THR A 1 262 ? -5.547 15.641 23.266 1 90.06 262 THR A O 1
ATOM 2007 N N . THR A 1 263 ? -6.137 17.672 23.984 1 90.69 263 THR A N 1
ATOM 2008 C CA . THR A 1 263 ? -6.348 18.25 22.672 1 90.69 263 THR A CA 1
ATOM 2009 C C . THR A 1 263 ? -5.402 19.422 22.438 1 90.69 263 THR A C 1
ATOM 2011 O O . THR A 1 263 ? -4.91 20.031 23.391 1 90.69 263 THR A O 1
ATOM 2014 N N . PRO A 1 264 ? -5.188 19.672 21.156 1 91.31 264 PRO A N 1
ATOM 2015 C CA . PRO A 1 264 ? -4.32 20.812 20.875 1 91.31 264 PRO A CA 1
ATOM 2016 C C . PRO A 1 264 ? -4.82 22.109 21.5 1 91.31 264 PRO A C 1
ATOM 2018 O O . PRO A 1 264 ? -4.027 22.875 22.047 1 91.31 264 PRO A O 1
ATOM 2021 N N . THR A 1 265 ? -6.074 22.297 21.5 1 91.44 265 THR A N 1
ATOM 2022 C CA . THR A 1 265 ? -6.648 23.516 22.047 1 91.44 265 THR A CA 1
ATOM 2023 C C . THR A 1 265 ? -6.551 23.531 23.578 1 91.44 265 THR A C 1
ATOM 2025 O O . THR A 1 265 ? -6.281 24.578 24.172 1 91.44 265 THR A O 1
ATOM 2028 N N . GLU A 1 266 ? -6.797 22.391 24.172 1 92.38 266 GLU A N 1
ATOM 2029 C CA . GLU A 1 266 ? -6.645 22.297 25.609 1 92.38 266 GLU A CA 1
ATOM 2030 C C . GLU A 1 266 ? -5.188 22.469 26.031 1 92.38 266 GLU A C 1
ATOM 2032 O O . GLU A 1 266 ? -4.902 23.078 27.062 1 92.38 266 GLU A O 1
ATOM 2037 N N . TYR A 1 267 ? -4.312 21.859 25.266 1 94.12 267 TYR A N 1
ATOM 2038 C CA . TYR A 1 267 ? -2.887 22.031 25.516 1 94.12 267 TYR A CA 1
ATOM 2039 C C . TYR A 1 267 ? -2.496 23.5 25.469 1 94.12 267 TYR A C 1
ATOM 2041 O O . TYR A 1 267 ? -1.788 23.984 26.359 1 94.12 267 TYR A O 1
ATOM 2049 N N . LEU A 1 268 ? -2.939 24.172 24.5 1 94.44 268 LEU A N 1
ATOM 2050 C CA . LEU A 1 268 ? -2.695 25.594 24.344 1 94.44 268 LEU A CA 1
ATOM 2051 C C . LEU A 1 268 ? -3.248 26.375 25.531 1 94.44 268 LEU A C 1
ATOM 2053 O O . LEU A 1 268 ? -2.559 27.234 26.094 1 94.44 268 LEU A O 1
ATOM 2057 N N . ARG A 1 269 ? -4.473 26.141 25.875 1 92.56 269 ARG A N 1
ATOM 2058 C CA . ARG A 1 269 ? -5.129 26.812 26.984 1 92.56 269 ARG A CA 1
ATOM 2059 C C . ARG A 1 269 ? -4.363 26.594 28.297 1 92.56 269 ARG A C 1
ATOM 2061 O O . ARG A 1 269 ? -4.164 27.531 29.062 1 92.56 269 ARG A O 1
ATOM 2068 N N . SER A 1 270 ? -3.965 25.375 28.516 1 93.25 270 SER A N 1
ATOM 2069 C CA . SER A 1 270 ? -3.219 25.016 29.719 1 93.25 270 SER A CA 1
ATOM 2070 C C . SER A 1 270 ? -1.875 25.75 29.766 1 93.25 270 SER A C 1
ATOM 2072 O O . SER A 1 270 ? -1.439 26.188 30.828 1 93.25 270 SER A O 1
ATOM 2074 N N . ALA A 1 271 ? -1.241 25.797 28.641 1 94.5 271 ALA A N 1
ATOM 2075 C CA . ALA A 1 271 ? 0.045 26.484 28.562 1 94.5 271 ALA A CA 1
ATOM 2076 C C . ALA A 1 271 ? -0.113 27.984 28.828 1 94.5 271 ALA A C 1
ATOM 2078 O O . ALA A 1 271 ? 0.711 28.578 29.531 1 94.5 271 ALA A O 1
ATOM 2079 N N . ARG A 1 272 ? -1.153 28.531 28.297 1 94.38 272 ARG A N 1
ATOM 2080 C CA . ARG A 1 272 ? -1.448 29.938 28.531 1 94.38 272 ARG A CA 1
ATOM 2081 C C . ARG A 1 272 ? -1.773 30.188 30.016 1 94.38 272 ARG A C 1
ATOM 2083 O O . ARG A 1 272 ? -1.352 31.188 30.594 1 94.38 272 ARG A O 1
ATOM 2090 N N . LEU A 1 273 ? -2.547 29.312 30.578 1 94.19 273 LEU A N 1
ATOM 2091 C CA . LEU A 1 273 ? -2.895 29.406 31.984 1 94.19 273 LEU A CA 1
ATOM 2092 C C . LEU A 1 273 ? -1.646 29.359 32.875 1 94.19 273 LEU A C 1
ATOM 2094 O O . LEU A 1 273 ? -1.547 30.078 33.844 1 94.19 273 LEU A O 1
ATOM 2098 N N . ALA A 1 274 ? -0.773 28.5 32.531 1 94.38 274 ALA A N 1
ATOM 2099 C CA . ALA A 1 274 ? 0.487 28.391 33.281 1 94.38 274 ALA A CA 1
ATOM 2100 C C . ALA A 1 274 ? 1.297 29.672 33.188 1 94.38 274 ALA A C 1
ATOM 2102 O O . ALA A 1 274 ? 1.923 30.094 34.156 1 94.38 274 ALA A O 1
ATOM 2103 N N . GLY A 1 275 ? 1.294 30.203 32 1 93.5 275 GLY A N 1
ATOM 2104 C CA . GLY A 1 275 ? 1.938 31.5 31.828 1 93.5 275 GLY A CA 1
ATOM 2105 C C . GLY A 1 275 ? 1.31 32.594 32.688 1 93.5 275 GLY A C 1
ATOM 2106 O O . GLY A 1 275 ? 2.018 33.375 33.312 1 93.5 275 GLY A O 1
ATOM 2107 N N . ALA A 1 276 ? 0.053 32.594 32.656 1 93.88 276 ALA A N 1
ATOM 2108 C CA . ALA A 1 276 ? -0.671 33.562 33.5 1 93.88 276 ALA A CA 1
ATOM 2109 C C . ALA A 1 276 ? -0.359 33.375 34.969 1 93.88 276 ALA A C 1
ATOM 2111 O O . ALA A 1 276 ? -0.2 34.344 35.719 1 93.88 276 ALA A O 1
ATOM 2112 N N . HIS A 1 277 ? -0.323 32.156 35.344 1 94.06 277 HIS A N 1
ATOM 2113 C CA . HIS A 1 277 ? -0.007 31.828 36.719 1 94.06 277 HIS A CA 1
ATOM 2114 C C . HIS A 1 277 ? 1.363 32.375 37.125 1 94.06 277 HIS A C 1
ATOM 2116 O O . HIS A 1 277 ? 1.516 32.969 38.188 1 94.06 277 HIS A O 1
ATOM 2122 N N . GLU A 1 278 ? 2.297 32.188 36.281 1 94.69 278 GLU A N 1
ATOM 2123 C CA . GLU A 1 278 ? 3.646 32.656 36.531 1 94.69 278 GLU A CA 1
ATOM 2124 C C . GLU A 1 278 ? 3.674 34.188 36.656 1 94.69 278 GLU A C 1
ATOM 2126 O O . GLU A 1 278 ? 4.367 34.75 37.5 1 94.69 278 GLU A O 1
ATOM 2131 N N . ASP A 1 279 ? 2.859 34.812 35.812 1 93.69 279 ASP A N 1
ATOM 2132 C CA . ASP A 1 279 ? 2.768 36.281 35.844 1 93.69 279 ASP A CA 1
ATOM 2133 C C . ASP A 1 279 ? 2.092 36.75 37.125 1 93.69 279 ASP A C 1
ATOM 2135 O O . ASP A 1 279 ? 2.492 37.781 37.688 1 93.69 279 ASP A O 1
ATOM 2139 N N . LEU A 1 280 ? 1.133 36.031 37.531 1 93.88 280 LEU A N 1
ATOM 2140 C CA . LEU A 1 280 ? 0.399 36.406 38.75 1 93.88 280 LEU A CA 1
ATOM 2141 C C . LEU A 1 280 ? 1.28 36.281 39.969 1 93.88 280 LEU A C 1
ATOM 2143 O O . LEU A 1 280 ? 1.241 37.125 40.875 1 93.88 280 LEU A O 1
ATOM 2147 N N . VAL A 1 281 ? 2.084 35.25 40 1 92.94 281 VAL A N 1
ATOM 2148 C CA . VAL A 1 281 ? 2.963 35 41.125 1 92.94 281 VAL A CA 1
ATOM 2149 C C . VAL A 1 281 ? 4.039 36.094 41.219 1 92.94 281 VAL A C 1
ATOM 2151 O O . VAL A 1 281 ? 4.422 36.5 42.312 1 92.94 281 VAL A O 1
ATOM 2154 N N . ARG A 1 282 ? 4.418 36.594 40.094 1 92.81 282 ARG A N 1
ATOM 2155 C CA . ARG A 1 282 ? 5.535 37.531 40.031 1 92.81 282 ARG A CA 1
ATOM 2156 C C . ARG A 1 282 ? 5.039 39 40.094 1 92.81 282 ARG A C 1
ATOM 2158 O O . ARG A 1 282 ? 5.828 39.906 40.344 1 92.81 282 ARG A O 1
ATOM 2165 N N . ALA A 1 283 ? 3.736 39.062 39.875 1 89.44 283 ALA A N 1
ATOM 2166 C CA . ALA A 1 283 ? 3.182 40.406 39.75 1 89.44 283 ALA A CA 1
ATOM 2167 C C . ALA A 1 283 ? 3.129 41.125 41.125 1 89.44 283 ALA A C 1
ATOM 2169 O O . ALA A 1 283 ? 2.996 40.438 42.156 1 89.44 283 ALA A O 1
ATOM 2170 N N . ASP A 1 284 ? 3.359 42.438 41.094 1 84.38 284 ASP A N 1
ATOM 2171 C CA . ASP A 1 284 ? 3.184 43.312 42.25 1 84.38 284 ASP A CA 1
ATOM 2172 C C . ASP A 1 284 ? 1.835 44 42.188 1 84.38 284 ASP A C 1
ATOM 2174 O O . ASP A 1 284 ? 1.631 44.906 41.375 1 84.38 284 ASP A O 1
ATOM 2178 N N . PRO A 1 285 ? 0.965 43.594 43.094 1 81 285 PRO A N 1
ATOM 2179 C CA . PRO A 1 285 ? -0.368 44.219 43.062 1 81 285 PRO A CA 1
ATOM 2180 C C . PRO A 1 285 ? -0.336 45.719 43.281 1 81 285 PRO A C 1
ATOM 2182 O O . PRO A 1 285 ? -1.241 46.438 42.844 1 81 285 PRO A O 1
ATOM 2185 N N . THR A 1 286 ? 0.673 46.156 43.906 1 84.81 286 THR A N 1
ATOM 2186 C CA . THR A 1 286 ? 0.774 47.594 44.25 1 84.81 286 THR A CA 1
ATOM 2187 C C . THR A 1 286 ? 1.207 48.406 43.031 1 84.81 286 THR A C 1
ATOM 2189 O O . THR A 1 286 ? 1.044 49.625 43 1 84.81 286 THR A O 1
ATOM 2192 N N . ALA A 1 287 ? 1.671 47.781 42.094 1 85.62 287 ALA A N 1
ATOM 2193 C CA . ALA A 1 287 ? 2.168 48.438 40.906 1 85.62 287 ALA A CA 1
ATOM 2194 C C . ALA A 1 287 ? 1.084 48.531 39.844 1 85.62 287 ALA A C 1
ATOM 2196 O O . ALA A 1 287 ? 1.368 48.875 38.688 1 85.62 287 ALA A O 1
ATOM 2197 N N . GLY A 1 288 ? -0.161 48.219 40.094 1 83.88 288 GLY A N 1
ATOM 2198 C CA . GLY A 1 288 ? -1.268 48.406 39.156 1 83.88 288 GLY A CA 1
ATOM 2199 C C . GLY A 1 288 ? -1.576 47.188 38.344 1 83.88 288 GLY A C 1
ATOM 2200 O O . GLY A 1 288 ? -2.457 47.219 37.469 1 83.88 288 GLY A O 1
ATOM 2201 N N . MET A 1 289 ? -0.925 46.156 38.562 1 85.38 289 MET A N 1
ATOM 2202 C CA . MET A 1 289 ? -1.219 44.938 37.844 1 85.38 289 MET A CA 1
ATOM 2203 C C . MET A 1 289 ? -2.484 44.281 38.344 1 85.38 289 MET A C 1
ATOM 2205 O O . MET A 1 289 ? -2.668 44.156 39.562 1 85.38 289 MET A O 1
ATOM 2209 N N . THR A 1 290 ? -3.438 44 37.406 1 88.88 290 THR A N 1
ATOM 2210 C CA . THR A 1 290 ? -4.684 43.344 37.781 1 88.88 290 THR A CA 1
ATOM 2211 C C . THR A 1 290 ? -4.801 41.969 37.125 1 88.88 290 THR A C 1
ATOM 2213 O O . THR A 1 290 ? -4.082 41.656 36.188 1 88.88 290 THR A O 1
ATOM 2216 N N . VAL A 1 291 ? -5.664 41.188 37.656 1 92.31 291 VAL A N 1
ATOM 2217 C CA . VAL A 1 291 ? -5.957 39.844 37.125 1 92.31 291 VAL A CA 1
ATOM 2218 C C . VAL A 1 291 ? -6.449 40 35.688 1 92.31 291 VAL A C 1
ATOM 2220 O O . VAL A 1 291 ? -6.078 39.188 34.812 1 92.31 291 VAL A O 1
ATOM 2223 N N . ALA A 1 292 ? -7.207 41 35.406 1 90.44 292 ALA A N 1
ATOM 2224 C CA . ALA A 1 292 ? -7.801 41.188 34.094 1 90.44 292 ALA A CA 1
ATOM 2225 C C . ALA A 1 292 ? -6.727 41.5 33.062 1 90.44 292 ALA A C 1
ATOM 2227 O O . ALA A 1 292 ? -6.801 41.031 31.922 1 90.44 292 ALA A O 1
ATOM 2228 N N . VAL A 1 293 ? -5.762 42.344 33.438 1 89.44 293 VAL A N 1
ATOM 2229 C CA . VAL A 1 293 ? -4.684 42.719 32.531 1 89.44 293 VAL A CA 1
ATOM 2230 C C . VAL A 1 293 ? -3.844 41.469 32.188 1 89.44 293 VAL A C 1
ATOM 2232 O O . VAL A 1 293 ? -3.482 41.281 31.031 1 89.44 293 VAL A O 1
ATOM 2235 N N . ILE A 1 294 ? -3.525 40.656 33.156 1 92.31 294 ILE A N 1
ATOM 2236 C CA . ILE A 1 294 ? -2.711 39.469 32.969 1 92.31 294 ILE A CA 1
ATOM 2237 C C . ILE A 1 294 ? -3.486 38.438 32.156 1 92.31 294 ILE A C 1
ATOM 2239 O O . ILE A 1 294 ? -2.934 37.844 31.234 1 92.31 294 ILE A O 1
ATOM 2243 N N . ALA A 1 295 ? -4.719 38.25 32.5 1 93 295 ALA A N 1
ATOM 2244 C CA . ALA A 1 295 ? -5.555 37.312 31.75 1 93 295 ALA A CA 1
ATOM 2245 C C . ALA A 1 295 ? -5.617 37.719 30.266 1 93 295 ALA A C 1
ATOM 2247 O O . ALA A 1 295 ? -5.48 36.844 29.391 1 93 295 ALA A O 1
ATOM 2248 N N . ALA A 1 296 ? -5.758 38.969 29.984 1 90.81 296 ALA A N 1
ATOM 2249 C CA . ALA A 1 296 ? -5.859 39.469 28.625 1 90.81 296 ALA A CA 1
ATOM 2250 C C . ALA A 1 296 ? -4.555 39.25 27.859 1 90.81 296 ALA A C 1
ATOM 2252 O O . ALA A 1 296 ? -4.57 38.969 26.656 1 90.81 296 ALA A O 1
ATOM 2253 N N . ARG A 1 297 ? -3.482 39.438 28.578 1 90.56 297 ARG A N 1
ATOM 2254 C CA . ARG A 1 297 ? -2.166 39.25 27.969 1 90.56 297 ARG A CA 1
ATOM 2255 C C . ARG A 1 297 ? -2.004 37.844 27.422 1 90.56 297 ARG A C 1
ATOM 2257 O O . ARG A 1 297 ? -1.341 37.625 26.406 1 90.56 297 ARG A O 1
ATOM 2264 N N . TRP A 1 298 ? -2.643 36.938 28.125 1 93.38 298 TRP A N 1
ATOM 2265 C CA . TRP A 1 298 ? -2.463 35.562 27.75 1 93.38 298 TRP A CA 1
ATOM 2266 C C . TRP A 1 298 ? -3.652 35.031 26.953 1 93.38 298 TRP A C 1
ATOM 2268 O O . TRP A 1 298 ? -3.807 33.844 26.75 1 93.38 298 TRP A O 1
ATOM 2278 N N . GLY A 1 299 ? -4.52 35.938 26.547 1 89.31 299 GLY A N 1
ATOM 2279 C CA . GLY A 1 299 ? -5.539 35.625 25.562 1 89.31 299 GLY A CA 1
ATOM 2280 C C . GLY A 1 299 ? -6.863 35.219 26.188 1 89.31 299 GLY A C 1
ATOM 2281 O O . GLY A 1 299 ? -7.773 34.75 25.484 1 89.31 299 GLY A O 1
ATOM 2282 N N . PHE A 1 300 ? -7.039 35.406 27.469 1 91.69 300 PHE A N 1
ATOM 2283 C CA . PHE A 1 300 ? -8.32 35.156 28.094 1 91.69 300 PHE A CA 1
ATOM 2284 C C . PHE A 1 300 ? -9.219 36.375 28.062 1 91.69 300 PHE A C 1
ATOM 2286 O O . PHE A 1 300 ? -8.906 37.375 28.688 1 91.69 300 PHE A O 1
ATOM 2293 N N . THR A 1 301 ? -10.234 36.25 27.266 1 86.69 301 THR A N 1
ATOM 2294 C CA . THR A 1 301 ? -11.062 37.438 27.047 1 86.69 301 THR A CA 1
ATOM 2295 C C . THR A 1 301 ? -12.18 37.5 2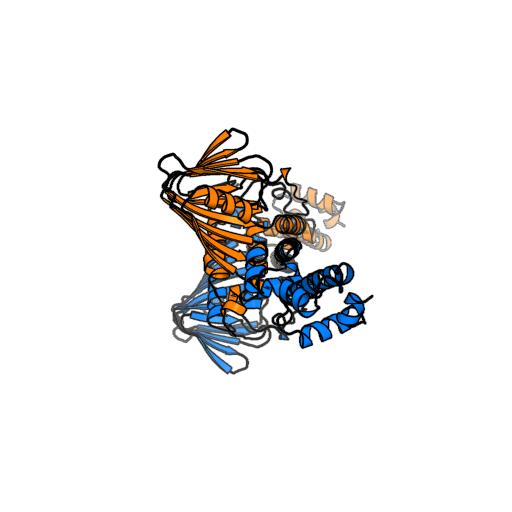8.062 1 86.69 301 THR A C 1
ATOM 2297 O O . THR A 1 301 ? -12.773 38.562 28.266 1 86.69 301 THR A O 1
ATOM 2300 N N . ASN A 1 302 ? -12.492 36.406 28.625 1 90.62 302 ASN A N 1
ATOM 2301 C CA . ASN A 1 302 ? -13.531 36.406 29.641 1 90.62 302 ASN A CA 1
ATOM 2302 C C . ASN A 1 302 ? -12.953 36.156 31.031 1 90.62 302 ASN A C 1
ATOM 2304 O O . ASN A 1 302 ? -12.617 35.031 31.391 1 90.62 302 ASN A O 1
ATOM 2308 N N . PRO A 1 303 ? -12.93 37.25 31.844 1 86.44 303 PRO A N 1
ATOM 2309 C CA . PRO A 1 303 ? -12.305 37.125 33.156 1 86.44 303 PRO A CA 1
ATOM 2310 C C . PRO A 1 303 ? -12.977 36.094 34.062 1 86.44 303 PRO A C 1
ATOM 2312 O O . PRO A 1 303 ? -12.305 35.406 34.844 1 86.44 303 PRO A O 1
ATOM 2315 N N . GLY A 1 304 ? -14.281 36.062 33.938 1 88.81 304 GLY A N 1
ATOM 2316 C CA . GLY A 1 304 ? -14.992 35.062 34.719 1 88.81 304 GLY A CA 1
ATOM 2317 C C . GLY A 1 304 ? -14.57 33.625 34.375 1 88.81 304 GLY A C 1
ATOM 2318 O O . GLY A 1 304 ? -14.305 32.844 35.281 1 88.81 304 GLY A O 1
ATOM 2319 N N . ARG A 1 305 ? -14.539 33.344 33.094 1 91.69 305 ARG A N 1
ATOM 2320 C CA . ARG A 1 305 ? -14.141 32.031 32.656 1 91.69 305 ARG A CA 1
ATOM 2321 C C . ARG A 1 305 ? -12.688 31.734 33.031 1 91.69 305 ARG A C 1
ATOM 2323 O O . ARG A 1 305 ? -12.352 30.609 33.406 1 91.69 305 ARG A O 1
ATOM 2330 N N . P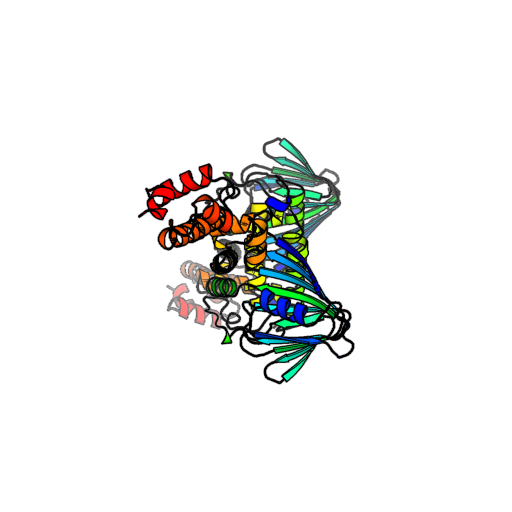HE A 1 306 ? -11.891 32.75 32.938 1 94.62 306 PHE A N 1
ATOM 2331 C CA . PHE A 1 306 ? -10.492 32.594 33.312 1 94.62 306 PHE A CA 1
ATOM 2332 C C . PHE A 1 306 ? -10.359 32.25 34.781 1 94.62 306 PHE A C 1
ATOM 2334 O O . PHE A 1 306 ? -9.625 31.328 35.125 1 94.62 306 PHE A O 1
ATOM 2341 N N . ALA A 1 307 ? -11.055 32.969 35.562 1 93.38 307 ALA A N 1
ATOM 2342 C CA . ALA A 1 307 ? -10.984 32.75 37 1 93.38 307 ALA A CA 1
ATOM 2343 C C . ALA A 1 307 ? -11.445 31.328 37.344 1 93.38 307 ALA A C 1
ATOM 2345 O O . ALA A 1 307 ? -10.859 30.672 38.219 1 93.38 307 ALA A O 1
ATOM 2346 N N . GLY A 1 308 ? -12.5 30.922 36.719 1 93.25 308 GLY A N 1
ATOM 2347 C CA . GLY A 1 308 ? -13 29.578 36.938 1 93.25 308 GLY A CA 1
ATOM 2348 C C . GLY A 1 308 ? -12 28.5 36.531 1 93.25 308 GLY A C 1
ATOM 2349 O O . GLY A 1 308 ? -11.766 27.562 37.281 1 93.25 308 GLY A O 1
ATOM 2350 N N . GLU A 1 309 ? -11.43 28.625 35.406 1 93.5 309 GLU A N 1
ATOM 2351 C CA . GLU A 1 309 ? -10.438 27.672 34.906 1 93.5 309 GLU A CA 1
ATOM 2352 C C . GLU A 1 309 ? -9.188 27.656 35.781 1 93.5 309 GLU A C 1
ATOM 2354 O O . GLU A 1 309 ? -8.602 26.609 36.031 1 93.5 309 GLU A O 1
ATOM 2359 N N . TYR A 1 310 ? -8.773 28.828 36.188 1 94.81 310 TYR A N 1
ATOM 2360 C CA . TYR A 1 310 ? -7.605 28.984 37.031 1 94.81 310 TYR A CA 1
ATOM 2361 C C . TYR A 1 310 ? -7.809 28.266 38.375 1 94.81 310 TYR A C 1
ATOM 2363 O O . TYR A 1 310 ? -6.922 27.547 38.844 1 94.81 310 TYR A O 1
ATOM 2371 N N . ARG A 1 311 ? -8.945 28.406 38.906 1 93.19 311 ARG A N 1
ATOM 2372 C CA . ARG A 1 311 ? -9.258 27.766 40.156 1 93.19 311 ARG A CA 1
ATOM 2373 C C . ARG A 1 311 ? -9.258 26.25 40 1 93.19 311 ARG A C 1
ATOM 2375 O O . ARG A 1 311 ? -8.797 25.531 40.906 1 93.19 311 ARG A O 1
ATOM 2382 N N . THR A 1 312 ? -9.805 25.828 39.031 1 93.25 312 THR A N 1
ATOM 2383 C CA . THR A 1 312 ? -9.852 24.391 38.75 1 93.25 312 THR A CA 1
ATOM 2384 C C . THR A 1 312 ? -8.445 23.812 38.656 1 93.25 312 THR A C 1
ATOM 2386 O O . THR A 1 312 ? -8.18 22.703 39.156 1 93.25 312 THR A O 1
ATOM 2389 N N . SER A 1 313 ? -7.52 24.578 38.125 1 92.69 313 SER A N 1
ATOM 2390 C CA . SER A 1 313 ? -6.18 24.078 37.844 1 92.69 313 SER A CA 1
ATOM 2391 C C . SER A 1 313 ? -5.254 24.266 39.031 1 92.69 313 SER A C 1
ATOM 2393 O O . SER A 1 313 ? -4.371 23.438 39.281 1 92.69 313 SER A O 1
ATOM 2395 N N . TYR A 1 314 ? -5.492 25.344 39.844 1 93.31 314 TYR A N 1
ATOM 2396 C CA . TYR A 1 314 ? -4.492 25.688 40.875 1 93.31 314 TYR A CA 1
ATOM 2397 C C . TYR A 1 314 ? -5.098 25.688 42.25 1 93.31 314 TYR A C 1
ATOM 2399 O O . TYR A 1 314 ? -4.395 25.875 43.25 1 93.31 314 TYR A O 1
ATOM 2407 N N . GLY A 1 315 ? -6.359 25.422 42.281 1 92.31 315 GLY A N 1
ATOM 2408 C CA . GLY A 1 315 ? -7.031 25.266 43.562 1 92.31 315 GLY A CA 1
ATOM 2409 C C . GLY A 1 315 ? -7.281 26.578 44.25 1 92.31 315 GLY A C 1
ATOM 2410 O O . GLY A 1 315 ? -7.84 26.609 45.344 1 92.31 315 GLY A O 1
ATOM 2411 N N . ARG A 1 316 ? -6.855 27.75 43.812 1 92.88 316 ARG A N 1
ATOM 2412 C CA . ARG A 1 316 ? -7.09 29.094 44.344 1 92.88 316 ARG A CA 1
ATOM 2413 C C . ARG A 1 316 ? -7.441 30.062 43.25 1 92.88 316 ARG A C 1
ATOM 2415 O O . ARG A 1 316 ? -7.172 29.797 42.062 1 92.88 316 ARG A O 1
ATOM 2422 N N . SER A 1 317 ? -8.094 31.156 43.562 1 93.88 317 SER A N 1
ATOM 2423 C CA . SER A 1 317 ? -8.477 32.156 42.562 1 93.88 317 SER A CA 1
ATOM 2424 C C . SER A 1 317 ? -7.273 32.969 42.125 1 93.88 317 SER A C 1
ATOM 2426 O O . SER A 1 317 ? -6.285 33.094 42.844 1 93.88 317 SER A O 1
ATOM 2428 N N . PRO A 1 318 ? -7.352 33.438 40.906 1 94.25 318 PRO A N 1
ATOM 2429 C CA . PRO A 1 318 ? -6.258 34.312 40.469 1 94.25 318 PRO A CA 1
ATOM 2430 C C . PRO A 1 318 ? -6.02 35.5 41.375 1 94.25 318 PRO A C 1
ATOM 2432 O O . PRO A 1 318 ? -4.875 35.938 41.562 1 94.25 318 PRO A O 1
ATOM 2435 N N . ARG A 1 319 ? -6.996 36.062 42 1 93.12 319 ARG A N 1
ATOM 2436 C CA . ARG A 1 319 ? -6.867 37.188 42.906 1 93.12 319 ARG A CA 1
ATOM 2437 C C . ARG A 1 319 ? -6.055 36.781 44.156 1 93.12 319 ARG A C 1
ATOM 2439 O O . ARG A 1 319 ? -5.203 37.562 44.594 1 93.12 319 ARG A O 1
ATOM 2446 N N . GLN A 1 320 ? -6.41 35.594 44.594 1 93.12 320 GLN A N 1
ATOM 2447 C CA . GLN A 1 320 ? -5.672 35.094 45.75 1 93.12 320 GLN A CA 1
ATOM 2448 C C . GLN A 1 320 ? -4.188 34.938 45.438 1 93.12 320 GLN A C 1
ATOM 2450 O O . GLN A 1 320 ? -3.332 35.281 46.281 1 93.12 320 GLN A O 1
ATOM 2455 N N . THR A 1 321 ? -3.873 34.5 44.281 1 93.06 321 THR A N 1
ATOM 2456 C CA . THR A 1 321 ? -2.488 34.312 43.875 1 93.06 321 THR A CA 1
ATOM 2457 C C . THR A 1 321 ? -1.789 35.656 43.719 1 93.06 321 THR A C 1
ATOM 2459 O O . THR A 1 321 ? -0.63 35.812 44.094 1 93.06 321 THR A O 1
ATOM 2462 N N . LEU A 1 322 ? -2.48 36.656 43.094 1 91.56 322 LEU A N 1
ATOM 2463 C CA . LEU A 1 322 ? -1.92 37.969 42.875 1 91.56 322 LEU A CA 1
ATOM 2464 C C . LEU A 1 322 ? -1.589 38.656 44.188 1 91.56 322 LEU A C 1
ATOM 2466 O O . LEU A 1 322 ? -0.633 39.438 44.281 1 91.56 322 LEU A O 1
ATOM 2470 N N . HIS A 1 323 ? -2.283 38.25 45.281 1 87.88 323 HIS A N 1
ATOM 2471 C CA . HIS A 1 323 ? -2.121 38.938 46.562 1 87.88 323 HIS A CA 1
ATOM 2472 C C . HIS A 1 323 ? -1.438 38.062 47.562 1 87.88 323 HIS A C 1
ATOM 2474 O O . HIS A 1 323 ? -1.365 38.406 48.75 1 87.88 323 HIS A O 1
ATOM 2480 N N . SER A 1 324 ? -0.918 36.906 47.031 1 79 324 SER A N 1
ATOM 2481 C CA . SER A 1 324 ? -0.178 36.031 47.938 1 79 324 SER A CA 1
ATOM 2482 C C . SER A 1 324 ? 1.292 36.438 48.031 1 79 324 SER A C 1
ATOM 2484 O O . SER A 1 324 ? 1.839 37 47.062 1 79 324 SER A O 1
ATOM 2486 N N . MET B 1 1 ? -20.625 19.906 9.539 1 30.33 1 MET B N 1
ATOM 2487 C CA . MET B 1 1 ? -19.188 20.031 9.828 1 30.33 1 MET B CA 1
ATOM 2488 C C . MET B 1 1 ? -18.375 20.078 8.539 1 30.33 1 MET B C 1
ATOM 2490 O O . MET B 1 1 ? -18.562 19.234 7.652 1 30.33 1 MET B O 1
ATOM 2494 N N . ASP B 1 2 ? -17.797 21.094 8.102 1 36.16 2 ASP B N 1
ATOM 2495 C CA . ASP B 1 2 ? -17.125 21.422 6.852 1 36.16 2 ASP B CA 1
ATOM 2496 C C . ASP B 1 2 ? -16.156 20.312 6.441 1 36.16 2 ASP B C 1
ATOM 2498 O O . ASP B 1 2 ? -15.492 19.719 7.289 1 36.16 2 ASP B O 1
ATOM 2502 N N . LEU B 1 3 ? -16.391 19.719 5.379 1 41.25 3 LEU B N 1
ATOM 2503 C CA . LEU B 1 3 ? -15.656 18.656 4.695 1 41.25 3 LEU B CA 1
ATOM 2504 C C . LEU B 1 3 ? -14.164 18.75 4.969 1 41.25 3 LEU B C 1
ATOM 2506 O O . LEU B 1 3 ? -13.461 17.75 4.992 1 41.25 3 LEU B O 1
ATOM 2510 N N . GLU B 1 4 ? -13.594 20.047 4.996 1 47.81 4 GLU B N 1
ATOM 2511 C CA . GLU B 1 4 ? -12.211 20.406 5.285 1 47.81 4 GLU B CA 1
ATOM 2512 C C . GLU B 1 4 ? -11.797 19.938 6.68 1 47.81 4 GLU B C 1
ATOM 2514 O O . GLU B 1 4 ? -10.641 19.547 6.891 1 47.81 4 GLU B O 1
ATOM 2519 N N . ASP B 1 5 ? -12.797 19.828 7.59 1 54.47 5 ASP B N 1
ATOM 2520 C CA . ASP B 1 5 ? -12.555 19.594 9.008 1 54.47 5 ASP B CA 1
ATOM 2521 C C . ASP B 1 5 ? -12.289 18.109 9.273 1 54.47 5 ASP B C 1
ATOM 2523 O O . ASP B 1 5 ? -11.648 17.75 10.258 1 54.47 5 ASP B O 1
ATOM 2527 N N . SER B 1 6 ? -12.578 17.281 8.219 1 65.56 6 SER B N 1
ATOM 2528 C CA . SER B 1 6 ? -12.484 15.867 8.555 1 65.56 6 SER B CA 1
ATOM 2529 C C . SER B 1 6 ? -11.336 15.195 7.805 1 65.56 6 SER B C 1
ATOM 2531 O O . SER B 1 6 ? -11.125 13.992 7.941 1 65.56 6 SER B O 1
ATOM 2533 N N . SER B 1 7 ? -10.578 16.109 7.141 1 74.38 7 SER B N 1
ATOM 2534 C CA . SER B 1 7 ? -9.516 15.5 6.344 1 74.38 7 SER B CA 1
ATOM 2535 C C . SER B 1 7 ? -8.258 15.297 7.176 1 74.38 7 SER B C 1
ATOM 2537 O O . SER B 1 7 ? -7.957 16.094 8.07 1 74.38 7 SER B O 1
ATOM 2539 N N . LEU B 1 8 ? -7.641 14.211 6.91 1 79.94 8 LEU B N 1
ATOM 2540 C CA . LEU B 1 8 ? -6.352 13.938 7.539 1 79.94 8 LEU B CA 1
ATOM 2541 C C . LEU B 1 8 ? -5.23 14.695 6.828 1 79.94 8 LEU B C 1
ATOM 2543 O O . LEU B 1 8 ? -4.102 14.734 7.32 1 79.94 8 LEU B O 1
ATOM 2547 N N . VAL B 1 9 ? -5.609 15.336 5.695 1 82.38 9 VAL B N 1
ATOM 2548 C CA . VAL B 1 9 ? -4.637 16.016 4.844 1 82.38 9 VAL B CA 1
ATOM 2549 C C . VAL B 1 9 ? -4.762 17.531 5.02 1 82.38 9 VAL B C 1
ATOM 2551 O O . VAL B 1 9 ? -5.871 18.062 5.117 1 82.38 9 VAL B O 1
ATOM 2554 N N . CYS B 1 10 ? -3.682 18.172 5.133 1 81.31 10 CYS B N 1
ATOM 2555 C CA . CYS B 1 10 ? -3.631 19.625 5.129 1 81.31 10 CYS B CA 1
ATOM 2556 C C . CYS B 1 10 ? -3.023 20.156 3.832 1 81.31 10 CYS B C 1
ATOM 2558 O O . CYS B 1 10 ? -1.848 19.922 3.553 1 81.31 10 CYS B O 1
ATOM 2560 N N . PHE B 1 11 ? -3.896 20.844 3.057 1 83.25 11 PHE B N 1
ATOM 2561 C CA . PHE B 1 11 ? -3.408 21.438 1.813 1 83.25 11 PHE B CA 1
ATOM 2562 C C . PHE B 1 11 ? -2.998 22.875 2.025 1 83.25 11 PHE B C 1
ATOM 2564 O O . PHE B 1 11 ? -3.658 23.625 2.758 1 83.25 11 PHE B O 1
ATOM 2571 N N . SER B 1 12 ? -1.856 23.219 1.433 1 82.69 12 SER B N 1
ATOM 2572 C CA . SER B 1 12 ? -1.406 24.609 1.469 1 82.69 12 SER B CA 1
ATOM 2573 C C . SER B 1 12 ? -0.694 24.984 0.176 1 82.69 12 SER B C 1
ATOM 2575 O O . SER B 1 12 ? -0.253 24.109 -0.578 1 82.69 12 SER B O 1
ATOM 2577 N N . GLU B 1 13 ? -0.771 26.297 -0.127 1 88 13 GLU B N 1
ATOM 2578 C CA . GLU B 1 13 ? -0.069 26.844 -1.279 1 88 13 GLU B CA 1
ATOM 2579 C C . GLU B 1 13 ? 0.752 28.078 -0.885 1 88 13 GLU B C 1
ATOM 2581 O O . GLU B 1 13 ? 0.291 28.906 -0.108 1 88 13 GLU B O 1
ATOM 2586 N N . LEU B 1 14 ? 1.974 28.047 -1.321 1 86.94 14 LEU B N 1
ATOM 2587 C CA . LEU B 1 14 ? 2.873 29.172 -1.059 1 86.94 14 LEU B CA 1
ATOM 2588 C C . LEU B 1 14 ? 3.43 29.734 -2.359 1 86.94 14 LEU B C 1
ATOM 2590 O O . LEU B 1 14 ? 3.793 28.984 -3.266 1 86.94 14 LEU B O 1
ATOM 2594 N N . HIS B 1 15 ? 3.381 31.016 -2.457 1 89.38 15 HIS B N 1
ATOM 2595 C CA . HIS B 1 15 ? 4.004 31.75 -3.555 1 89.38 15 HIS B CA 1
ATOM 2596 C C . HIS B 1 15 ? 5.195 32.562 -3.062 1 89.38 15 HIS B C 1
ATOM 2598 O O . HIS B 1 15 ? 5.027 33.5 -2.271 1 89.38 15 HIS B O 1
ATOM 2604 N N . ILE B 1 16 ? 6.355 32.156 -3.455 1 85.38 16 ILE B N 1
ATOM 2605 C CA . ILE B 1 16 ? 7.605 32.75 -2.98 1 85.38 16 ILE B CA 1
ATOM 2606 C C . ILE B 1 16 ? 8.242 33.562 -4.09 1 85.38 16 ILE B C 1
ATOM 2608 O O . ILE B 1 16 ? 8.477 33.062 -5.195 1 85.38 16 ILE B O 1
ATOM 2612 N N . THR B 1 17 ? 8.531 34.844 -3.754 1 84.06 17 THR B N 1
ATOM 2613 C CA . THR B 1 17 ? 9.031 35.75 -4.789 1 84.06 17 THR B CA 1
ATOM 2614 C C . THR B 1 17 ? 10.398 36.281 -4.41 1 84.06 17 THR B C 1
ATOM 2616 O O . THR B 1 17 ? 10.969 37.094 -5.141 1 84.06 17 THR B O 1
ATOM 2619 N N . ASP B 1 18 ? 10.875 35.906 -3.266 1 81.44 18 ASP B N 1
ATOM 2620 C CA . ASP B 1 18 ? 12.219 36.375 -2.916 1 81.44 18 ASP B CA 1
ATOM 2621 C C . ASP B 1 18 ? 13 35.281 -2.189 1 81.44 18 ASP B C 1
ATOM 2623 O O . ASP B 1 18 ? 12.43 34.281 -1.77 1 81.44 18 ASP B O 1
ATOM 2627 N N . ALA B 1 19 ? 14.305 35.562 -2.092 1 78.12 19 ALA B N 1
ATOM 2628 C CA . ALA B 1 19 ? 15.234 34.531 -1.601 1 78.12 19 ALA B CA 1
ATOM 2629 C C . ALA B 1 19 ? 15.008 34.25 -0.117 1 78.12 19 ALA B C 1
ATOM 2631 O O . ALA B 1 19 ? 15.188 33.125 0.342 1 78.12 19 ALA B O 1
ATOM 2632 N N . ASP B 1 20 ? 14.609 35.312 0.637 1 78.94 20 ASP B N 1
ATOM 2633 C CA . ASP B 1 20 ? 14.398 35.125 2.07 1 78.94 20 ASP B CA 1
ATOM 2634 C C . ASP B 1 20 ? 13.203 34.188 2.338 1 78.94 20 ASP B C 1
ATOM 2636 O O . ASP B 1 20 ? 13.266 33.344 3.215 1 78.94 20 ASP B O 1
ATOM 2640 N N . GLN B 1 21 ? 12.227 34.469 1.562 1 82.44 21 GLN B N 1
ATOM 2641 C CA . GLN B 1 21 ? 11.047 33.594 1.672 1 82.44 21 GLN B CA 1
ATOM 2642 C C . GLN B 1 21 ? 11.375 32.156 1.279 1 82.44 21 GLN B C 1
ATOM 2644 O O . GLN B 1 21 ? 10.852 31.219 1.879 1 82.44 21 GLN B O 1
ATOM 2649 N N . ALA B 1 22 ? 12.18 32.031 0.289 1 80.81 22 ALA B N 1
ATOM 2650 C CA . ALA B 1 22 ? 12.57 30.703 -0.168 1 80.81 22 ALA B CA 1
ATOM 2651 C C . ALA B 1 22 ? 13.367 29.969 0.905 1 80.81 22 ALA B C 1
ATOM 2653 O O . ALA B 1 22 ? 13.164 28.766 1.128 1 80.81 22 ALA B O 1
ATOM 2654 N N . GLU B 1 23 ? 14.227 30.672 1.486 1 80 23 GLU B N 1
ATOM 2655 C CA . GLU B 1 23 ? 15.039 30.094 2.555 1 80 23 GLU B CA 1
ATOM 2656 C C . GLU B 1 23 ? 14.172 29.656 3.73 1 80 23 GLU B C 1
ATOM 2658 O O . GLU B 1 23 ? 14.391 28.578 4.301 1 80 23 GLU B O 1
ATOM 2663 N N . ASP B 1 24 ? 13.227 30.484 4.035 1 78.06 24 ASP B N 1
ATOM 2664 C CA . ASP B 1 24 ? 12.305 30.156 5.117 1 78.06 24 ASP B CA 1
ATOM 2665 C C . ASP B 1 24 ? 11.5 28.906 4.805 1 78.06 24 ASP B C 1
ATOM 2667 O O . ASP B 1 24 ? 11.289 28.062 5.68 1 78.06 24 ASP B O 1
ATOM 2671 N N . PHE B 1 25 ? 11.148 28.859 3.6 1 80.5 25 PHE B N 1
ATOM 2672 C CA . PHE B 1 25 ? 10.383 27.688 3.178 1 80.5 25 PHE B CA 1
ATOM 2673 C C . PHE B 1 25 ? 11.227 26.422 3.295 1 80.5 25 PHE B C 1
ATOM 2675 O O . PHE B 1 25 ? 10.773 25.422 3.854 1 80.5 25 PHE B O 1
ATOM 2682 N N . VAL B 1 26 ? 12.375 26.422 2.738 1 78.38 26 VAL B N 1
ATOM 2683 C CA . VAL B 1 26 ? 13.242 25.25 2.744 1 78.38 26 VAL B CA 1
ATOM 2684 C C . VAL B 1 26 ? 13.523 24.812 4.184 1 78.38 26 VAL B C 1
ATOM 2686 O O . VAL B 1 26 ? 13.5 23.625 4.496 1 78.38 26 VAL B O 1
ATOM 2689 N N . HIS B 1 27 ? 13.75 25.781 5 1 75.69 27 HIS B N 1
ATOM 2690 C CA . HIS B 1 27 ? 14.023 25.484 6.398 1 75.69 27 HIS B CA 1
ATOM 2691 C C . HIS B 1 27 ? 12.82 24.844 7.078 1 75.69 27 HIS B C 1
ATOM 2693 O O . HIS B 1 27 ? 12.961 23.859 7.809 1 75.69 27 HIS B O 1
ATOM 2699 N N . ARG B 1 28 ? 11.727 25.375 6.844 1 73.44 28 ARG B N 1
ATOM 2700 C CA . ARG B 1 28 ? 10.516 24.891 7.504 1 73.44 28 ARG B CA 1
ATOM 2701 C C . ARG B 1 28 ? 10.086 23.547 6.938 1 73.44 28 ARG B C 1
ATOM 2703 O O . ARG B 1 28 ? 9.609 22.672 7.676 1 73.44 28 ARG B O 1
ATOM 2710 N N . ALA B 1 29 ? 10.25 23.422 5.66 1 75.12 29 ALA B N 1
ATOM 2711 C CA . ALA B 1 29 ? 9.711 22.25 4.973 1 75.12 29 ALA B CA 1
ATOM 2712 C C . ALA B 1 29 ? 10.672 21.062 5.074 1 75.12 29 ALA B C 1
ATOM 2714 O O . ALA B 1 29 ? 10.25 19.906 5.188 1 75.12 29 ALA B O 1
ATOM 2715 N N . TYR B 1 30 ? 11.883 21.391 5.027 1 77.25 30 TYR B N 1
ATOM 2716 C CA . TYR B 1 30 ? 12.828 20.281 4.906 1 77.25 30 TYR B CA 1
ATOM 2717 C C . TYR B 1 30 ? 13.836 20.297 6.051 1 77.25 30 TYR B C 1
ATOM 2719 O O . TYR B 1 30 ? 14.586 19.344 6.234 1 77.25 30 TYR B O 1
ATOM 2727 N N . GLY B 1 31 ? 13.664 21.234 6.84 1 71.19 31 GLY B N 1
ATOM 2728 C CA . GLY B 1 31 ? 14.586 21.359 7.953 1 71.19 31 GLY B CA 1
ATOM 2729 C C . GLY B 1 31 ? 15.977 21.812 7.527 1 71.19 31 GLY B C 1
ATOM 2730 O O . GLY B 1 31 ? 16.156 22.344 6.434 1 71.19 31 GLY B O 1
ATOM 2731 N N . GLY B 1 32 ? 16.797 21.641 8.508 1 67.12 32 GLY B N 1
ATOM 2732 C CA . GLY B 1 32 ? 18.219 21.844 8.297 1 67.12 32 GLY B CA 1
ATOM 2733 C C . GLY B 1 32 ? 18.594 23.312 8.117 1 67.12 32 GLY B C 1
ATOM 2734 O O . GLY B 1 32 ? 17.75 24.188 8.281 1 67.12 32 GLY B O 1
ATOM 2735 N N . ASP B 1 33 ? 19.844 23.438 8.148 1 70 33 ASP B N 1
ATOM 2736 C CA . ASP B 1 33 ? 20.469 24.734 7.934 1 70 33 ASP B CA 1
ATOM 2737 C C . ASP B 1 33 ? 20.594 25.047 6.445 1 70 33 ASP B C 1
ATOM 2739 O O . ASP B 1 33 ? 21.453 24.469 5.762 1 70 33 ASP B O 1
ATOM 2743 N N . GLY B 1 34 ? 19.406 25.594 5.891 1 68.94 34 GLY B N 1
ATOM 2744 C CA . GLY B 1 34 ? 19.453 25.797 4.449 1 68.94 34 GLY B CA 1
ATOM 2745 C C . GLY B 1 34 ? 19.609 27.25 4.062 1 68.94 34 GLY B C 1
ATOM 2746 O O . GLY B 1 34 ? 19.484 28.141 4.906 1 68.94 34 GLY B O 1
ATOM 2747 N N . SER B 1 35 ? 20.312 27.422 2.893 1 75.38 35 SER B N 1
ATOM 2748 C CA . SER B 1 35 ? 20.422 28.75 2.307 1 75.38 35 SER B CA 1
ATOM 2749 C C . SER B 1 35 ? 19.812 28.781 0.907 1 75.38 35 SER B C 1
ATOM 2751 O O . SER B 1 35 ? 19.625 27.75 0.28 1 75.38 35 SER B O 1
ATOM 2753 N N . CYS B 1 36 ? 19.266 29.938 0.653 1 76 36 CYS B N 1
ATOM 2754 C CA . CYS B 1 36 ? 18.703 30.156 -0.677 1 76 36 CYS B CA 1
ATOM 2755 C C . CYS B 1 36 ? 19.297 31.406 -1.313 1 76 36 CYS B C 1
ATOM 2757 O O . CYS B 1 36 ? 19.453 32.438 -0.644 1 76 36 CYS B O 1
ATOM 2759 N N . ALA B 1 37 ? 19.797 31.219 -2.518 1 72.31 37 ALA B N 1
ATOM 2760 C CA . ALA B 1 37 ? 20.312 32.375 -3.264 1 72.31 37 ALA B CA 1
ATOM 2761 C C . ALA B 1 37 ? 19.641 32.469 -4.633 1 72.31 37 ALA B C 1
ATOM 2763 O O . ALA B 1 37 ? 19.359 31.453 -5.27 1 72.31 37 ALA B O 1
ATOM 2764 N N . CYS B 1 38 ? 19.078 33.625 -4.863 1 67.62 38 CYS B N 1
ATOM 2765 C CA . CYS B 1 38 ? 18.547 33.906 -6.188 1 67.62 38 CYS B CA 1
ATOM 2766 C C . CYS B 1 38 ? 19.516 34.812 -6.969 1 67.62 38 CYS B C 1
ATOM 2768 O O . CYS B 1 38 ? 20.391 35.438 -6.379 1 67.62 38 CYS B O 1
ATOM 2770 N N . ASP B 1 39 ? 19.625 34.469 -8.273 1 63.16 39 ASP B N 1
ATOM 2771 C CA . ASP B 1 39 ? 20.5 35.344 -9.07 1 63.16 39 ASP B CA 1
ATOM 2772 C C . ASP B 1 39 ? 20.016 36.781 -9.016 1 63.16 39 ASP B C 1
ATOM 2774 O O . ASP B 1 39 ? 18.938 37.094 -8.516 1 63.16 39 ASP B O 1
ATOM 2778 N N . ASP B 1 40 ? 20.906 37.562 -9.531 1 55.84 40 ASP B N 1
ATOM 2779 C CA . ASP B 1 40 ? 20.875 39.031 -9.547 1 55.84 40 ASP B CA 1
ATOM 2780 C C . ASP B 1 40 ? 19.547 39.531 -10.125 1 55.84 40 ASP B C 1
ATOM 2782 O O . ASP B 1 40 ? 19.219 40.688 -9.984 1 55.84 40 ASP B O 1
ATOM 2786 N N . SER B 1 41 ? 19.047 38.75 -10.969 1 55.78 41 SER B N 1
ATOM 2787 C CA . SER B 1 41 ? 17.891 39.344 -11.602 1 55.78 41 SER B CA 1
ATOM 2788 C C . SER B 1 41 ? 16.719 39.469 -10.625 1 55.78 41 SER B C 1
ATOM 2790 O O . SER B 1 41 ? 15.781 40.219 -10.859 1 55.78 41 SER B O 1
ATOM 2792 N N . GLY B 1 42 ? 16.828 39.031 -9.516 1 60.16 42 GLY B N 1
ATOM 2793 C CA . GLY B 1 42 ? 15.922 39.188 -8.391 1 60.16 42 GLY B CA 1
ATOM 2794 C C . GLY B 1 42 ? 14.57 38.531 -8.609 1 60.16 42 GLY B C 1
ATOM 2795 O O . GLY B 1 42 ? 13.734 38.5 -7.703 1 60.16 42 GLY B O 1
ATOM 2796 N N . ARG B 1 43 ? 14.336 38.094 -9.906 1 68.19 43 ARG B N 1
ATOM 2797 C CA . ARG B 1 43 ? 12.961 37.656 -10.125 1 68.19 43 ARG B CA 1
ATOM 2798 C C . ARG B 1 43 ? 12.789 36.188 -9.758 1 68.19 43 ARG B C 1
ATOM 2800 O O . ARG B 1 43 ? 13.453 35.344 -10.312 1 68.19 43 ARG B O 1
ATOM 2807 N N . LEU B 1 44 ? 12.266 35.906 -8.695 1 79.31 44 LEU B N 1
ATOM 2808 C CA . LEU B 1 44 ? 11.922 34.562 -8.234 1 79.31 44 LEU B CA 1
ATOM 2809 C C . LEU B 1 44 ? 10.414 34.344 -8.219 1 79.31 44 LEU B C 1
ATOM 2811 O O . LEU B 1 44 ? 9.68 35.219 -7.715 1 79.31 44 LEU B O 1
ATOM 2815 N N . ASP B 1 45 ? 9.961 33.406 -9.109 1 86.5 45 ASP B N 1
ATOM 2816 C CA . ASP B 1 45 ? 8.578 32.969 -9.016 1 86.5 45 ASP B CA 1
ATOM 2817 C C . ASP B 1 45 ? 8.508 31.484 -8.695 1 86.5 45 ASP B C 1
ATOM 2819 O O . ASP B 1 45 ? 8.5 30.641 -9.602 1 86.5 45 ASP B O 1
ATOM 2823 N N . PHE B 1 46 ? 8.469 31.266 -7.469 1 88.19 46 PHE B N 1
ATOM 2824 C CA . PHE B 1 46 ? 8.484 29.922 -6.926 1 88.19 46 PHE B CA 1
ATOM 2825 C C . PHE B 1 46 ? 7.16 29.594 -6.246 1 88.19 46 PHE B C 1
ATOM 2827 O O . PHE B 1 46 ? 6.781 30.234 -5.27 1 88.19 46 PHE B O 1
ATOM 2834 N N . ARG B 1 47 ? 6.457 28.656 -6.832 1 92.12 47 ARG B N 1
ATOM 2835 C CA . ARG B 1 47 ? 5.18 28.234 -6.27 1 92.12 47 ARG B CA 1
ATOM 2836 C C . ARG B 1 47 ? 5.25 26.781 -5.785 1 92.12 47 ARG B C 1
ATOM 2838 O O . ARG B 1 47 ? 5.793 25.922 -6.477 1 92.12 47 ARG B O 1
ATOM 2845 N N . VAL B 1 48 ? 4.762 26.578 -4.582 1 91.94 48 VAL B N 1
ATOM 2846 C CA . VAL B 1 48 ? 4.754 25.234 -4.012 1 91.94 48 VAL B CA 1
ATOM 2847 C C . VAL B 1 48 ? 3.352 24.891 -3.506 1 91.94 48 VAL B C 1
ATOM 2849 O O . VAL B 1 48 ? 2.762 25.656 -2.74 1 91.94 48 VAL B O 1
ATOM 2852 N N . ARG B 1 49 ? 2.75 23.875 -4 1 92.44 49 ARG B N 1
ATOM 2853 C CA . ARG B 1 49 ? 1.542 23.297 -3.434 1 92.44 49 ARG B CA 1
ATOM 2854 C C . ARG B 1 49 ? 1.874 22.062 -2.6 1 92.44 49 ARG B C 1
ATOM 2856 O O . ARG B 1 49 ? 2.498 21.109 -3.094 1 92.44 49 ARG B O 1
ATOM 2863 N N . THR B 1 50 ? 1.447 22.109 -1.347 1 89.81 50 THR B N 1
ATOM 2864 C CA . THR B 1 50 ? 1.826 21.062 -0.414 1 89.81 50 THR B CA 1
ATOM 2865 C C . THR B 1 50 ? 0.596 20.281 0.061 1 89.81 50 THR B C 1
ATOM 2867 O O . THR B 1 50 ? -0.423 20.891 0.406 1 89.81 50 THR B O 1
ATOM 2870 N N . ALA B 1 51 ? 0.648 18.984 -0.02 1 90.31 51 ALA B N 1
ATOM 2871 C CA . ALA B 1 51 ? -0.267 18.094 0.698 1 90.31 51 ALA B CA 1
ATOM 2872 C C . ALA B 1 51 ? 0.434 17.422 1.869 1 90.31 51 ALA B C 1
ATOM 2874 O O . ALA B 1 51 ? 1.205 16.469 1.676 1 90.31 51 ALA B O 1
ATOM 2875 N N . ALA B 1 52 ? 0.165 17.875 3.055 1 86.5 52 ALA B N 1
ATOM 2876 C CA . ALA B 1 52 ? 0.759 17.312 4.262 1 86.5 52 ALA B CA 1
ATOM 2877 C C . ALA B 1 52 ? -0.129 16.219 4.848 1 86.5 52 ALA B C 1
ATOM 2879 O O . ALA B 1 52 ? -1.306 16.453 5.137 1 86.5 52 ALA B O 1
ATOM 2880 N N . CYS B 1 53 ? 0.402 15.102 4.977 1 86.81 53 CYS B N 1
ATOM 2881 C CA . CYS B 1 53 ? -0.307 13.922 5.457 1 86.81 53 CYS B CA 1
ATOM 2882 C C . CYS B 1 53 ? 0.415 13.297 6.648 1 86.81 53 CYS B C 1
ATOM 2884 O O . CYS B 1 53 ? 1.576 13.617 6.91 1 86.81 53 CYS B O 1
ATOM 2886 N N . PRO B 1 54 ? -0.281 12.492 7.453 1 82.69 54 PRO B N 1
ATOM 2887 C CA . PRO B 1 54 ? 0.431 11.758 8.5 1 82.69 54 PRO B CA 1
ATOM 2888 C C . PRO B 1 54 ? 1.523 10.844 7.941 1 82.69 54 PRO B C 1
ATOM 2890 O O . PRO B 1 54 ? 1.229 9.914 7.184 1 82.69 54 PRO B O 1
ATOM 2893 N N . GLY B 1 55 ? 2.748 11.172 8.242 1 86.56 55 GLY B N 1
ATOM 2894 C CA . GLY B 1 55 ? 3.861 10.305 7.887 1 86.56 55 GLY B CA 1
ATOM 2895 C C . GLY B 1 55 ? 4.57 10.734 6.617 1 86.56 55 GLY B C 1
ATOM 2896 O O . GLY B 1 55 ? 5.688 10.289 6.344 1 86.56 55 GLY B O 1
ATOM 2897 N N . PHE B 1 56 ? 3.822 11.578 5.84 1 90.19 56 PHE B N 1
ATOM 2898 C CA . PHE B 1 56 ? 4.488 12 4.613 1 90.19 56 PHE B CA 1
ATOM 2899 C C . PHE B 1 56 ? 3.877 13.297 4.086 1 90.19 56 PHE B C 1
ATOM 2901 O O . PHE B 1 56 ? 2.832 13.734 4.57 1 90.19 56 PHE B O 1
ATOM 2908 N N . ARG B 1 57 ? 4.594 13.875 3.148 1 91.31 57 ARG B N 1
ATOM 2909 C CA . ARG B 1 57 ? 4.109 15.062 2.451 1 91.31 57 ARG B CA 1
ATOM 2910 C C . ARG B 1 57 ? 4.531 15.047 0.986 1 91.31 57 ARG B C 1
ATOM 2912 O O . ARG B 1 57 ? 5.566 14.477 0.639 1 91.31 57 ARG B O 1
ATOM 2919 N N . ILE B 1 58 ? 3.721 15.672 0.159 1 94.38 58 ILE B N 1
ATOM 2920 C CA . ILE B 1 58 ? 4.004 15.812 -1.265 1 94.38 58 ILE B CA 1
ATOM 2921 C C . ILE B 1 58 ? 3.998 17.281 -1.648 1 94.38 58 ILE B C 1
ATOM 2923 O O . ILE B 1 58 ? 3.004 17.984 -1.441 1 94.38 58 ILE B O 1
ATOM 2927 N N . ASP B 1 59 ? 5.102 17.734 -2.15 1 93.94 59 ASP B N 1
ATOM 2928 C CA . ASP B 1 59 ? 5.242 19.094 -2.645 1 93.94 59 ASP B CA 1
ATOM 2929 C C . ASP B 1 59 ? 5.289 19.125 -4.168 1 93.94 59 ASP B C 1
ATOM 2931 O O . ASP B 1 59 ? 6.117 18.453 -4.785 1 93.94 59 ASP B O 1
ATOM 2935 N N . ARG B 1 60 ? 4.41 19.891 -4.746 1 95.56 60 ARG B N 1
ATOM 2936 C CA . ARG B 1 60 ? 4.488 20.203 -6.172 1 95.56 60 ARG B CA 1
ATOM 2937 C C . ARG B 1 60 ? 5.066 21.594 -6.398 1 95.56 60 ARG B C 1
ATOM 2939 O O . ARG B 1 60 ? 4.5 22.594 -5.945 1 95.56 60 ARG B O 1
ATOM 2946 N N . ILE B 1 61 ? 6.141 21.625 -7.078 1 94.5 61 ILE B N 1
ATOM 2947 C CA . ILE B 1 61 ? 6.914 22.859 -7.207 1 94.5 61 ILE B CA 1
ATOM 2948 C C . ILE B 1 61 ? 6.895 23.328 -8.656 1 94.5 61 ILE B C 1
ATOM 2950 O O . ILE B 1 61 ? 7.066 22.531 -9.578 1 94.5 61 ILE B O 1
ATOM 2954 N N . VAL B 1 62 ? 6.613 24.609 -8.836 1 94.06 62 VAL B N 1
ATOM 2955 C CA . VAL B 1 62 ? 6.773 25.297 -10.117 1 94.06 62 VAL B CA 1
ATOM 2956 C C . VAL B 1 62 ? 7.656 26.531 -9.938 1 94.06 62 VAL B C 1
ATOM 2958 O O . VAL B 1 62 ? 7.375 27.375 -9.086 1 94.06 62 VAL B O 1
ATOM 2961 N N . ASN B 1 63 ? 8.648 26.609 -10.625 1 90.62 63 ASN B N 1
ATOM 2962 C CA . ASN B 1 63 ? 9.562 27.734 -10.547 1 90.62 63 ASN B CA 1
ATOM 2963 C C . ASN B 1 63 ? 9.867 28.312 -11.93 1 90.62 63 ASN B C 1
ATOM 2965 O O . ASN B 1 63 ? 10.102 27.562 -12.875 1 90.62 63 ASN B O 1
ATOM 2969 N N . THR B 1 64 ? 9.625 29.719 -12 1 83.81 64 THR B N 1
ATOM 2970 C CA . THR B 1 64 ? 10.008 30.422 -13.211 1 83.81 64 THR B CA 1
ATOM 2971 C C . THR B 1 64 ? 11.133 31.422 -12.922 1 83.81 64 THR B C 1
ATOM 2973 O O . THR B 1 64 ? 10.984 32.312 -12.078 1 83.81 64 THR B O 1
ATOM 2976 N N . GLY B 1 65 ? 12.422 31.016 -12.711 1 78.12 65 GLY B N 1
ATOM 2977 C CA . GLY B 1 65 ? 13.617 31.797 -12.438 1 78.12 65 GLY B CA 1
ATOM 2978 C C . GLY B 1 65 ? 14.789 30.938 -11.984 1 78.12 65 GLY B C 1
ATOM 2979 O O . GLY B 1 65 ? 14.688 29.719 -11.922 1 78.12 65 GLY B O 1
ATOM 2980 N N . ARG B 1 66 ? 15.859 31.734 -11.883 1 80.56 66 ARG B N 1
ATOM 2981 C CA . ARG B 1 66 ? 17.062 31.016 -11.453 1 80.56 66 ARG B CA 1
ATOM 2982 C C . ARG B 1 66 ? 17.172 31 -9.938 1 80.56 66 ARG B C 1
ATOM 2984 O O . ARG B 1 66 ? 17.094 32.031 -9.289 1 80.56 66 ARG B O 1
ATOM 2991 N N . LEU B 1 67 ? 17.188 29.797 -9.375 1 81.81 67 LEU B N 1
ATOM 2992 C CA . LEU B 1 67 ? 17.25 29.625 -7.926 1 81.81 67 LEU B CA 1
ATOM 2993 C C . LEU B 1 67 ? 18.25 28.547 -7.539 1 81.81 67 LEU B C 1
ATOM 2995 O O . LEU B 1 67 ? 18.375 27.531 -8.219 1 81.81 67 LEU B O 1
ATOM 2999 N N . GLN B 1 68 ? 19 28.938 -6.555 1 83.69 68 GLN B N 1
ATOM 3000 C CA . GLN B 1 68 ? 19.891 27.953 -5.953 1 83.69 68 GLN B CA 1
ATOM 3001 C C . GLN B 1 68 ? 19.531 27.703 -4.492 1 83.69 68 GLN B C 1
ATOM 3003 O O . GLN B 1 68 ? 19.453 28.641 -3.697 1 83.69 68 GLN B O 1
ATOM 3008 N N . LEU B 1 69 ? 19.281 26.469 -4.227 1 84.5 69 LEU B N 1
ATOM 3009 C CA . LEU B 1 69 ? 18.953 26.078 -2.859 1 84.5 69 LEU B CA 1
ATOM 3010 C C . LEU B 1 69 ? 20.016 25.141 -2.285 1 84.5 69 LEU B C 1
ATOM 3012 O O . LEU B 1 69 ? 20.547 24.281 -2.988 1 84.5 69 LEU B O 1
ATOM 3016 N N . SER B 1 70 ? 20.422 25.484 -1.071 1 83.56 70 SER B N 1
ATOM 3017 C CA . SER B 1 70 ? 21.328 24.609 -0.344 1 83.56 70 SER B CA 1
ATOM 3018 C C . SER B 1 70 ? 20.75 24.188 1.004 1 83.56 70 SER B C 1
ATOM 3020 O O . SER B 1 70 ? 20.109 25 1.682 1 83.56 70 SER B O 1
ATOM 3022 N N . ALA B 1 71 ? 20.828 22.938 1.251 1 81.69 71 ALA B N 1
ATOM 3023 C CA . ALA B 1 71 ? 20.312 22.453 2.527 1 81.69 71 ALA B CA 1
ATOM 3024 C C . ALA B 1 71 ? 21.141 21.281 3.057 1 81.69 71 ALA B C 1
ATOM 3026 O O . ALA B 1 71 ? 21.812 20.594 2.289 1 81.69 71 ALA B O 1
ATOM 3027 N N . ARG B 1 72 ? 21.219 21.188 4.426 1 78.75 72 ARG B N 1
ATOM 3028 C CA . ARG B 1 72 ? 21.781 20.047 5.121 1 78.75 72 ARG B CA 1
ATOM 3029 C C . ARG B 1 72 ? 20.891 19.609 6.273 1 78.75 72 ARG B C 1
ATOM 3031 O O . ARG B 1 72 ? 19.984 20.344 6.672 1 78.75 72 ARG B O 1
ATOM 3038 N N . ASN B 1 73 ? 21.031 18.344 6.621 1 77.5 73 ASN B N 1
ATOM 3039 C CA . ASN B 1 73 ? 20.297 17.781 7.762 1 77.5 73 ASN B CA 1
ATOM 3040 C C . ASN B 1 73 ? 18.797 17.828 7.547 1 77.5 73 ASN B C 1
ATOM 3042 O O . ASN B 1 73 ? 18.062 18.359 8.383 1 77.5 73 ASN B O 1
ATOM 3046 N N . LEU B 1 74 ? 18.375 17.391 6.461 1 77.94 74 LEU B N 1
ATOM 3047 C CA . LEU B 1 74 ? 16.953 17.391 6.117 1 77.94 74 LEU B CA 1
ATOM 3048 C C . LEU B 1 74 ? 16.141 16.609 7.137 1 77.94 74 LEU B C 1
ATOM 3050 O O . LEU B 1 74 ? 16.625 15.609 7.688 1 77.94 74 LEU B O 1
ATOM 3054 N N . TYR B 1 75 ? 14.906 17.281 7.273 1 73.88 75 TYR B N 1
ATOM 3055 C CA . TYR B 1 75 ? 13.922 16.578 8.094 1 73.88 75 TYR B CA 1
ATOM 3056 C C . TYR B 1 75 ? 13.266 15.445 7.309 1 73.88 75 TYR B C 1
ATOM 3058 O O . TYR B 1 75 ? 12.898 15.625 6.145 1 73.88 75 TYR B O 1
ATOM 3066 N N . GLY B 1 76 ? 13.641 14.266 7.465 1 84.19 76 GLY B N 1
ATOM 3067 C CA . GLY B 1 76 ? 13 13.133 6.812 1 84.19 76 GLY B CA 1
ATOM 3068 C C . GLY B 1 76 ? 13.695 12.711 5.531 1 84.19 76 GLY B C 1
ATOM 3069 O O . GLY B 1 76 ? 14.742 13.258 5.18 1 84.19 76 GLY B O 1
ATOM 3070 N N . LEU B 1 77 ? 13.117 11.812 4.785 1 91.12 77 LEU B N 1
ATOM 3071 C CA . LEU B 1 77 ? 13.641 11.328 3.516 1 91.12 77 LEU B CA 1
ATOM 3072 C C . LEU B 1 77 ? 12.953 12.016 2.344 1 91.12 77 LEU B C 1
ATOM 3074 O O . LEU B 1 77 ? 11.75 11.867 2.148 1 91.12 77 LEU B O 1
ATOM 3078 N N . ALA B 1 78 ? 13.727 12.82 1.593 1 93.19 78 ALA B N 1
ATOM 3079 C CA . ALA B 1 78 ? 13.172 13.578 0.476 1 93.19 78 ALA B CA 1
ATOM 3080 C C . ALA B 1 78 ? 13.586 12.969 -0.861 1 93.19 78 ALA B C 1
ATOM 3082 O O . ALA B 1 78 ? 14.773 12.75 -1.106 1 93.19 78 ALA B O 1
ATOM 3083 N N . ALA B 1 79 ? 12.641 12.625 -1.668 1 96.44 79 ALA B N 1
ATOM 3084 C CA . ALA B 1 79 ? 12.883 12.164 -3.033 1 96.44 79 ALA B CA 1
ATOM 3085 C C . ALA B 1 79 ? 12.25 13.109 -4.051 1 96.44 79 ALA B C 1
ATOM 3087 O O . ALA B 1 79 ? 11.07 13.469 -3.926 1 96.44 79 ALA B O 1
ATOM 3088 N N . PHE B 1 80 ? 13.07 13.547 -5.051 1 95.94 80 PHE B N 1
ATOM 3089 C CA . PHE B 1 80 ? 12.547 14.477 -6.043 1 95.94 80 PHE B CA 1
ATOM 3090 C C . PHE B 1 80 ? 12.336 13.773 -7.383 1 95.94 80 PHE B C 1
ATOM 3092 O O . PHE B 1 80 ? 12.969 12.75 -7.66 1 95.94 80 PHE B O 1
ATOM 3099 N N . HIS B 1 81 ? 11.406 14.227 -8.164 1 97.56 81 HIS B N 1
ATOM 3100 C CA . HIS B 1 81 ? 11.102 13.852 -9.539 1 97.56 81 HIS B CA 1
ATOM 3101 C C . HIS B 1 81 ? 10.922 15.078 -10.422 1 97.56 81 HIS B C 1
ATOM 3103 O O . HIS B 1 81 ? 9.977 15.844 -10.242 1 97.56 81 HIS B O 1
ATOM 3109 N N . ILE B 1 82 ? 11.82 15.258 -11.367 1 97.25 82 ILE B N 1
ATOM 3110 C CA . ILE B 1 82 ? 11.742 16.406 -12.281 1 97.25 82 ILE B CA 1
ATOM 3111 C C . ILE B 1 82 ? 10.719 16.125 -13.375 1 97.25 82 ILE B C 1
ATOM 3113 O O . ILE B 1 82 ? 10.891 15.203 -14.172 1 97.25 82 ILE B O 1
ATOM 3117 N N . LEU B 1 83 ? 9.68 16.875 -13.398 1 96.62 83 LEU B N 1
ATOM 3118 C CA . LEU B 1 83 ? 8.625 16.688 -14.391 1 96.62 83 LEU B CA 1
ATOM 3119 C C . LEU B 1 83 ? 8.914 17.516 -15.641 1 96.62 83 LEU B C 1
ATOM 3121 O O . LEU B 1 83 ? 8.461 17.172 -16.734 1 96.62 83 LEU B O 1
ATOM 3125 N N . TYR B 1 84 ? 9.602 18.594 -15.461 1 95.81 84 TYR B N 1
ATOM 3126 C CA . TYR B 1 84 ? 10.023 19.469 -16.547 1 95.81 84 TYR B CA 1
ATOM 3127 C C . TYR B 1 84 ? 11.227 20.312 -16.125 1 95.81 84 TYR B C 1
ATOM 3129 O O . TYR B 1 84 ? 11.328 20.734 -14.977 1 95.81 84 TYR B O 1
ATOM 3137 N N . GLY B 1 85 ? 12.125 20.531 -17.094 1 94.69 85 GLY B N 1
ATOM 3138 C CA . GLY B 1 85 ? 13.281 21.375 -16.844 1 94.69 85 GLY B CA 1
ATOM 3139 C C . GLY B 1 85 ? 14.523 20.578 -16.453 1 94.69 85 GLY B C 1
ATOM 3140 O O . GLY B 1 85 ? 14.656 19.422 -16.812 1 94.69 85 GLY B O 1
ATOM 3141 N N . ARG B 1 86 ? 15.484 21.406 -16 1 93.19 86 ARG B N 1
ATOM 3142 C CA . ARG B 1 86 ? 16.766 20.828 -15.617 1 93.19 86 ARG B CA 1
ATOM 3143 C C . ARG B 1 86 ? 17.188 21.297 -14.227 1 93.19 86 ARG B C 1
ATOM 3145 O O . ARG B 1 86 ? 16.844 22.406 -13.82 1 93.19 86 ARG B O 1
ATOM 3152 N N . CYS B 1 87 ? 17.828 20.406 -13.531 1 93.25 87 CYS B N 1
ATOM 3153 C CA . CYS B 1 87 ? 18.328 20.703 -12.195 1 93.25 87 CYS B CA 1
ATOM 3154 C C . CYS B 1 87 ? 19.766 20.219 -12.031 1 93.25 87 CYS B C 1
ATOM 3156 O O . CYS B 1 87 ? 20.078 19.062 -12.344 1 93.25 87 CYS B O 1
ATOM 3158 N N . ARG B 1 88 ? 20.688 21.188 -11.727 1 94.25 88 ARG B N 1
ATOM 3159 C CA . ARG B 1 88 ? 22.031 20.797 -11.328 1 94.25 88 ARG B CA 1
ATOM 3160 C C . ARG B 1 88 ? 22.109 20.562 -9.82 1 94.25 88 ARG B C 1
ATOM 3162 O O . ARG B 1 88 ? 21.953 21.484 -9.031 1 94.25 88 ARG B O 1
ATOM 3169 N N . TYR B 1 89 ? 22.219 19.297 -9.414 1 92.44 89 TYR B N 1
ATOM 3170 C CA . TYR B 1 89 ? 22.25 18.844 -8.031 1 92.44 89 TYR B CA 1
ATOM 3171 C C . TYR B 1 89 ? 23.672 18.547 -7.59 1 92.44 89 TYR B C 1
ATOM 3173 O O . TYR B 1 89 ? 24.391 17.812 -8.273 1 92.44 89 TYR B O 1
ATOM 3181 N N . THR B 1 90 ? 24.172 19.156 -6.543 1 91.94 90 THR B N 1
ATOM 3182 C CA . THR B 1 90 ? 25.516 18.922 -6.043 1 91.94 90 THR B CA 1
ATOM 3183 C C . THR B 1 90 ? 25.484 18.328 -4.633 1 91.94 90 THR B C 1
ATOM 3185 O O . THR B 1 90 ? 24.828 18.891 -3.746 1 91.94 90 THR B O 1
ATOM 3188 N N . VAL B 1 91 ? 26.047 17.219 -4.469 1 90.75 91 VAL B N 1
ATOM 3189 C CA . VAL B 1 91 ? 26.141 16.594 -3.154 1 90.75 91 VAL B CA 1
ATOM 3190 C C . VAL B 1 91 ? 27.578 16.109 -2.916 1 90.75 91 VAL B C 1
ATOM 3192 O O . VAL B 1 91 ? 28.172 15.469 -3.785 1 90.75 91 VAL B O 1
ATOM 3195 N N . GLY B 1 92 ? 28.109 16.375 -1.692 1 82.88 92 GLY B N 1
ATOM 3196 C CA . GLY B 1 92 ? 29.484 16.031 -1.413 1 82.88 92 GLY B CA 1
ATOM 3197 C C . GLY B 1 92 ? 30.469 16.578 -2.434 1 82.88 92 GLY B C 1
ATOM 3198 O O . GLY B 1 92 ? 31.422 15.906 -2.805 1 82.88 92 GLY B O 1
ATOM 3199 N N . GLY B 1 93 ? 30.062 17.656 -3.006 1 83.31 93 GLY B N 1
ATOM 3200 C CA . GLY B 1 93 ? 30.953 18.328 -3.957 1 83.31 93 GLY B CA 1
ATOM 3201 C C . GLY B 1 93 ? 30.828 17.781 -5.363 1 83.31 93 GLY B C 1
ATOM 3202 O O . GLY B 1 93 ? 31.469 18.266 -6.289 1 83.31 93 GLY B O 1
ATOM 3203 N N . VAL B 1 94 ? 30.078 16.797 -5.613 1 89.25 94 VAL B N 1
ATOM 3204 C CA . VAL B 1 94 ? 29.938 16.172 -6.926 1 89.25 94 VAL B CA 1
ATOM 3205 C C . VAL B 1 94 ? 28.641 16.641 -7.582 1 89.25 94 VAL B C 1
ATOM 3207 O O . VAL B 1 94 ? 27.547 16.422 -7.051 1 89.25 94 VAL B O 1
ATOM 3210 N N . PRO B 1 95 ? 28.797 17.219 -8.766 1 92.12 95 PRO B N 1
ATOM 3211 C CA . PRO B 1 95 ? 27.594 17.688 -9.461 1 92.12 95 PRO B CA 1
ATOM 3212 C C . PRO B 1 95 ? 26.922 16.594 -10.289 1 92.12 95 PRO B C 1
ATOM 3214 O O . PRO B 1 95 ? 27.609 15.766 -10.891 1 92.12 95 PRO B O 1
ATOM 3217 N N . LEU B 1 96 ? 25.609 16.562 -10.227 1 93.69 96 LEU B N 1
ATOM 3218 C CA . LEU B 1 96 ? 24.766 15.703 -11.047 1 93.69 96 LEU B CA 1
ATOM 3219 C C . LEU B 1 96 ? 23.688 16.516 -11.758 1 93.69 96 LEU B C 1
ATOM 3221 O O . LEU B 1 96 ? 23.125 17.453 -11.18 1 93.69 96 LEU B O 1
ATOM 3225 N N . GLU B 1 97 ? 23.5 16.188 -13 1 94.81 97 GLU B N 1
ATOM 3226 C CA . GLU B 1 97 ? 22.453 16.875 -13.766 1 94.81 97 GLU B CA 1
ATOM 3227 C C . GLU B 1 97 ? 21.234 16 -13.953 1 94.81 97 GLU B C 1
ATOM 3229 O O . GLU B 1 97 ? 21.344 14.844 -14.367 1 94.81 97 GLU B O 1
ATOM 3234 N N . PHE B 1 98 ? 20.094 16.609 -13.617 1 95 98 PHE B N 1
ATOM 3235 C CA . PHE B 1 98 ? 18.828 15.922 -13.82 1 95 98 PHE B CA 1
ATOM 3236 C C . PHE B 1 98 ? 17.969 16.672 -14.828 1 95 98 PHE B C 1
ATOM 3238 O O . PHE B 1 98 ? 17.797 17.891 -14.734 1 95 98 PHE B O 1
ATOM 3245 N N . GLY B 1 99 ? 17.562 15.938 -15.844 1 95.12 99 GLY B N 1
ATOM 3246 C CA . GLY B 1 99 ? 16.562 16.469 -16.75 1 95.12 99 GLY B CA 1
ATOM 3247 C C . GLY B 1 99 ? 15.164 15.922 -16.5 1 95.12 99 GLY B C 1
ATOM 3248 O O . GLY B 1 99 ? 14.914 15.336 -15.445 1 95.12 99 GLY B O 1
ATOM 3249 N N . THR B 1 100 ? 14.227 16.234 -17.5 1 95.38 100 THR B N 1
ATOM 3250 C CA . THR B 1 100 ? 12.852 15.75 -17.391 1 95.38 100 THR B CA 1
ATOM 3251 C C . THR B 1 100 ? 12.828 14.234 -17.156 1 95.38 100 THR B C 1
ATOM 3253 O O . THR B 1 100 ? 13.484 13.484 -17.891 1 95.38 100 THR B O 1
ATOM 3256 N N . GLY B 1 101 ? 12.172 13.859 -16.094 1 94.88 101 GLY B N 1
ATOM 3257 C CA . GLY B 1 101 ? 12.102 12.453 -15.75 1 94.88 101 GLY B CA 1
ATOM 3258 C C . GLY B 1 101 ? 13.086 12.055 -14.664 1 94.88 101 GLY B C 1
ATOM 3259 O O . GLY B 1 101 ? 12.977 10.969 -14.086 1 94.88 101 GLY B O 1
ATOM 3260 N N . GLY B 1 102 ? 14.039 12.914 -14.359 1 96.19 102 GLY B N 1
ATOM 3261 C CA . GLY B 1 102 ? 15.047 12.617 -13.359 1 96.19 102 GLY B CA 1
ATOM 3262 C C . GLY B 1 102 ? 14.469 12.422 -11.969 1 96.19 102 GLY B C 1
ATOM 3263 O O . GLY B 1 102 ? 13.578 13.156 -11.555 1 96.19 102 GLY B O 1
ATOM 3264 N N . ILE B 1 103 ? 14.914 11.32 -11.297 1 97.38 103 ILE B N 1
ATOM 3265 C CA . ILE B 1 103 ? 14.492 10.984 -9.938 1 97.38 103 ILE B CA 1
ATOM 3266 C C . ILE B 1 103 ? 15.719 10.781 -9.055 1 97.38 103 ILE B C 1
ATOM 3268 O O . ILE B 1 103 ? 16.719 10.211 -9.492 1 97.38 103 ILE B O 1
ATOM 3272 N N . GLY B 1 104 ? 15.633 11.32 -7.84 1 96.38 104 GLY B N 1
ATOM 3273 C CA . GLY B 1 104 ? 16.719 11.125 -6.891 1 96.38 104 GLY B CA 1
ATOM 3274 C C . GLY B 1 104 ? 16.266 11.195 -5.445 1 96.38 104 GLY B C 1
ATOM 3275 O O . GLY B 1 104 ? 15.242 11.805 -5.137 1 96.38 104 GLY B O 1
ATOM 3276 N N . LEU B 1 105 ? 16.984 10.461 -4.609 1 95.44 105 LEU B N 1
ATOM 3277 C CA . LEU B 1 105 ? 16.828 10.555 -3.162 1 95.44 105 LEU B CA 1
ATOM 3278 C C . LEU B 1 105 ? 17.875 11.492 -2.572 1 95.44 105 LEU B C 1
ATOM 3280 O O . LEU B 1 105 ? 19.078 11.305 -2.791 1 95.44 105 LEU B O 1
ATOM 3284 N N . CYS B 1 106 ? 17.422 12.516 -1.828 1 92.12 106 CYS B N 1
ATOM 3285 C CA . CYS B 1 106 ? 18.344 13.492 -1.26 1 92.12 106 CYS B CA 1
ATOM 3286 C C . CYS B 1 106 ? 19.172 12.883 -0.137 1 92.12 106 CYS B C 1
ATOM 3288 O O . CYS B 1 106 ? 18.703 12.008 0.588 1 92.12 106 CYS B O 1
ATOM 3290 N N . ASP B 1 107 ? 20.344 13.406 -0.051 1 85.88 107 ASP B N 1
ATOM 3291 C CA . ASP B 1 107 ? 21.234 12.945 1.004 1 85.88 107 ASP B CA 1
ATOM 3292 C C . ASP B 1 107 ? 20.812 13.484 2.365 1 85.88 107 ASP B C 1
ATOM 3294 O O . ASP B 1 107 ? 20.469 14.664 2.488 1 85.88 107 ASP B O 1
ATOM 3298 N N . GLN B 1 108 ? 20.781 12.68 3.365 1 79.75 108 GLN B N 1
ATOM 3299 C CA . GLN B 1 108 ? 20.328 13.078 4.688 1 79.75 108 GLN B CA 1
ATOM 3300 C C . GLN B 1 108 ? 21.453 13.727 5.492 1 79.75 108 GLN B C 1
ATOM 3302 O O . GLN B 1 108 ? 21.203 14.422 6.477 1 79.75 108 GLN B O 1
ATOM 3307 N N . ARG B 1 109 ? 22.641 13.523 5.137 1 78.88 109 ARG B N 1
ATOM 3308 C CA . ARG B 1 109 ? 23.766 13.922 5.98 1 78.88 109 ARG B CA 1
ATOM 3309 C C . ARG B 1 109 ? 24.562 15.047 5.328 1 78.88 109 ARG B C 1
ATOM 3311 O O . ARG B 1 109 ? 24.938 16.016 5.996 1 78.88 109 ARG B O 1
ATOM 3318 N N . GLN B 1 110 ? 24.75 14.906 4.109 1 82.62 110 GLN B N 1
ATOM 3319 C CA . GLN B 1 110 ? 25.641 15.836 3.426 1 82.62 110 GLN B CA 1
ATOM 3320 C C . GLN B 1 110 ? 24.906 17.094 2.986 1 82.62 110 GLN B C 1
ATOM 3322 O O . GLN B 1 110 ? 23.688 17.062 2.756 1 82.62 110 GLN B O 1
ATOM 3327 N N . THR B 1 111 ? 25.688 18.125 2.943 1 83.94 111 THR B N 1
ATOM 3328 C CA . THR B 1 111 ? 25.156 19.344 2.346 1 83.94 111 THR B CA 1
ATOM 3329 C C . THR B 1 111 ? 24.906 19.141 0.854 1 83.94 111 THR B C 1
ATOM 3331 O O . THR B 1 111 ? 25.719 18.547 0.153 1 83.94 111 THR B O 1
ATOM 3334 N N . GLN B 1 112 ? 23.719 19.531 0.49 1 86.81 112 GLN B N 1
ATOM 3335 C CA . GLN B 1 112 ? 23.359 19.422 -0.921 1 86.81 112 GLN B CA 1
ATOM 3336 C C . GLN B 1 112 ? 22.797 20.734 -1.444 1 86.81 112 GLN B C 1
ATOM 3338 O O . GLN B 1 112 ? 22.234 21.531 -0.678 1 86.81 112 GLN B O 1
ATOM 3343 N N . SER B 1 113 ? 23.125 20.953 -2.691 1 88.25 113 SER B N 1
ATOM 3344 C CA . SER B 1 113 ? 22.594 22.156 -3.336 1 88.25 113 SER B CA 1
ATOM 3345 C C . SER B 1 113 ? 21.938 21.812 -4.668 1 88.25 113 SER B C 1
ATOM 3347 O O . SER B 1 113 ? 22.344 20.875 -5.348 1 88.25 113 SER B O 1
ATOM 3349 N N . ALA B 1 114 ? 20.891 22.547 -4.949 1 89.56 114 ALA B N 1
ATOM 3350 C CA . ALA B 1 114 ? 20.172 22.422 -6.207 1 89.56 114 ALA B CA 1
ATOM 3351 C C . ALA B 1 114 ? 20.016 23.766 -6.902 1 89.56 114 ALA B C 1
ATOM 3353 O O . ALA B 1 114 ? 19.641 24.766 -6.273 1 89.56 114 ALA B O 1
ATOM 3354 N N . ARG B 1 115 ? 20.422 23.781 -8.125 1 88.62 115 ARG B N 1
ATOM 3355 C CA . ARG B 1 115 ? 20.266 24.953 -8.961 1 88.62 115 ARG B CA 1
ATOM 3356 C C . ARG B 1 115 ? 19.375 24.656 -10.164 1 88.62 115 ARG B C 1
ATOM 3358 O O . ARG B 1 115 ? 19.547 23.641 -10.836 1 88.62 115 ARG B O 1
ATOM 3365 N N . PHE B 1 116 ? 18.422 25.625 -10.32 1 85 116 PHE B N 1
ATOM 3366 C CA . PHE B 1 116 ? 17.516 25.406 -11.438 1 85 116 PHE B CA 1
ATOM 3367 C C . PHE B 1 116 ? 16.906 26.734 -11.914 1 85 116 PHE B C 1
ATOM 3369 O O . PHE B 1 116 ? 16.906 27.719 -11.172 1 85 116 PHE B O 1
ATOM 3376 N N . ASP B 1 117 ? 16.5 26.703 -13.141 1 84.5 117 ASP B N 1
ATOM 3377 C CA . ASP B 1 117 ? 15.75 27.812 -13.727 1 84.5 117 ASP B CA 1
ATOM 3378 C C . ASP B 1 117 ? 14.266 27.469 -13.844 1 84.5 117 ASP B C 1
ATOM 3380 O O . ASP B 1 117 ? 13.586 27.297 -12.828 1 84.5 117 ASP B O 1
ATOM 3384 N N . ASP B 1 118 ? 13.781 27.141 -15.039 1 87.56 118 ASP B N 1
ATOM 3385 C CA . ASP B 1 118 ? 12.414 26.672 -15.211 1 87.56 118 ASP B CA 1
ATOM 3386 C C . ASP B 1 118 ? 12.289 25.203 -14.805 1 87.56 118 ASP B C 1
ATOM 3388 O O . ASP B 1 118 ? 12.922 24.328 -15.406 1 87.56 118 ASP B O 1
ATOM 3392 N N . LEU B 1 119 ? 11.523 25.094 -13.773 1 92.62 119 LEU B N 1
ATOM 3393 C CA . LEU B 1 119 ? 11.461 23.75 -13.219 1 92.62 119 LEU B CA 1
ATOM 3394 C C . LEU B 1 119 ? 10.055 23.422 -12.727 1 92.62 119 LEU B C 1
ATOM 3396 O O . LEU B 1 119 ? 9.398 24.266 -12.109 1 92.62 119 LEU B O 1
ATOM 3400 N N . ARG B 1 120 ? 9.539 22.266 -13.156 1 96.38 120 ARG B N 1
ATOM 3401 C CA . ARG B 1 120 ? 8.414 21.625 -12.477 1 96.38 120 ARG B CA 1
ATOM 3402 C C . ARG B 1 120 ? 8.844 20.312 -11.844 1 96.38 120 ARG B C 1
ATOM 3404 O O . ARG B 1 120 ? 9.469 19.469 -12.5 1 96.38 120 ARG B O 1
ATOM 3411 N N . ALA B 1 121 ? 8.617 20.172 -10.555 1 96.69 121 ALA B N 1
ATOM 3412 C CA . ALA B 1 121 ? 9.062 18.953 -9.867 1 96.69 121 ALA B CA 1
ATOM 3413 C C . ALA B 1 121 ? 8.07 18.547 -8.781 1 96.69 121 ALA B C 1
ATOM 3415 O O . ALA B 1 121 ? 7.246 19.359 -8.352 1 96.69 121 ALA B O 1
ATOM 3416 N N . VAL B 1 122 ? 8.102 17.312 -8.453 1 97.5 122 VAL B N 1
ATOM 3417 C CA . VAL B 1 122 ? 7.41 16.766 -7.285 1 97.5 122 VAL B CA 1
ATOM 3418 C C . VAL B 1 122 ? 8.43 16.281 -6.262 1 97.5 122 VAL B C 1
ATOM 3420 O O . VAL B 1 122 ? 9.391 15.594 -6.613 1 97.5 122 VAL B O 1
ATOM 3423 N N . VAL B 1 123 ? 8.32 16.688 -5.039 1 96.12 123 VAL B N 1
ATOM 3424 C CA . VAL B 1 123 ? 9.172 16.219 -3.953 1 96.12 123 VAL B CA 1
ATOM 3425 C C . VAL B 1 123 ? 8.32 15.484 -2.916 1 96.12 123 VAL B C 1
ATOM 3427 O O . VAL B 1 123 ? 7.348 16.031 -2.402 1 96.12 123 VAL B O 1
ATOM 3430 N N . VAL B 1 124 ? 8.672 14.25 -2.662 1 97.06 124 VAL B N 1
ATOM 3431 C CA . VAL B 1 124 ? 8.031 13.469 -1.61 1 97.06 124 VAL B CA 1
ATOM 3432 C C . VAL B 1 124 ? 8.93 13.422 -0.377 1 97.06 124 VAL B C 1
ATOM 3434 O O . VAL B 1 124 ? 10.109 13.094 -0.477 1 97.06 124 VAL B O 1
ATOM 3437 N N . VAL B 1 125 ? 8.406 13.797 0.739 1 93.19 125 VAL B N 1
ATOM 3438 C CA . VAL B 1 125 ? 9.133 13.719 1.998 1 93.19 125 VAL B CA 1
ATOM 3439 C C . VAL B 1 125 ? 8.477 12.695 2.918 1 93.19 125 VAL B C 1
ATOM 3441 O O . VAL B 1 125 ? 7.277 12.781 3.197 1 93.19 125 VAL B O 1
ATOM 3444 N N . ILE B 1 126 ? 9.219 11.75 3.369 1 92.38 126 ILE B N 1
ATOM 3445 C CA . ILE B 1 126 ? 8.727 10.695 4.254 1 92.38 126 ILE B CA 1
ATOM 3446 C C . ILE B 1 126 ? 9.344 10.867 5.641 1 92.38 126 ILE B C 1
ATOM 3448 O O . ILE B 1 126 ? 10.547 11.133 5.77 1 92.38 126 ILE B O 1
ATOM 3452 N N . ASP B 1 127 ? 8.492 10.758 6.648 1 86.5 127 ASP B N 1
ATOM 3453 C CA . ASP B 1 127 ? 9.008 10.781 8.016 1 86.5 127 ASP B CA 1
ATOM 3454 C C . ASP B 1 127 ? 10.062 9.695 8.227 1 86.5 127 ASP B C 1
ATOM 3456 O O . ASP B 1 127 ? 9.805 8.516 7.965 1 86.5 127 ASP B O 1
ATOM 3460 N N . ARG B 1 128 ? 11.195 10.094 8.719 1 86.19 128 ARG B N 1
ATOM 3461 C CA . ARG B 1 128 ? 12.312 9.18 8.914 1 86.19 128 ARG B CA 1
ATOM 3462 C C . ARG B 1 128 ? 11.938 8.039 9.852 1 86.19 128 ARG B C 1
ATOM 3464 O O . ARG B 1 128 ? 12.297 6.887 9.617 1 86.19 128 ARG B O 1
ATOM 3471 N N . GLU B 1 129 ? 11.266 8.352 10.906 1 83 129 GLU B N 1
ATOM 3472 C CA . GLU B 1 129 ? 10.867 7.34 11.883 1 83 129 GLU B CA 1
ATOM 3473 C C . GLU B 1 129 ? 9.961 6.285 11.25 1 83 129 GLU B C 1
ATOM 3475 O O . GLU B 1 129 ? 10.047 5.105 11.594 1 83 129 GLU B O 1
ATOM 3480 N N . LEU B 1 130 ? 9.125 6.746 10.438 1 87.12 130 LEU B N 1
ATOM 3481 C CA . LEU B 1 130 ? 8.25 5.812 9.734 1 87.12 130 LEU B CA 1
ATOM 3482 C C . LEU B 1 130 ? 9.055 4.879 8.836 1 87.12 130 LEU B C 1
ATOM 3484 O O . LEU B 1 130 ? 8.812 3.672 8.812 1 87.12 130 LEU B O 1
ATOM 3488 N N . ALA B 1 131 ? 9.992 5.41 8.102 1 89.81 131 ALA B N 1
ATOM 3489 C CA . ALA B 1 131 ? 10.836 4.605 7.223 1 89.81 131 ALA B CA 1
ATOM 3490 C C . ALA B 1 131 ? 11.617 3.564 8.016 1 89.81 131 ALA B C 1
ATOM 3492 O O . ALA B 1 131 ? 11.719 2.408 7.602 1 89.81 131 ALA B O 1
ATOM 3493 N N . VAL B 1 132 ? 12.141 3.959 9.117 1 86.12 132 VAL B N 1
ATOM 3494 C CA . VAL B 1 132 ? 12.906 3.062 9.984 1 86.12 132 VAL B CA 1
ATOM 3495 C C . VAL B 1 132 ? 12.008 1.939 10.492 1 86.12 132 VAL B C 1
ATOM 3497 O O . VAL B 1 132 ? 12.391 0.767 10.461 1 86.12 132 VAL B O 1
ATOM 3500 N N . ARG B 1 133 ? 10.844 2.273 10.914 1 84.75 133 ARG B N 1
ATOM 3501 C CA . ARG B 1 133 ? 9.898 1.297 11.445 1 84.75 133 ARG B CA 1
ATOM 3502 C C . ARG B 1 133 ? 9.492 0.293 10.367 1 84.75 133 ARG B C 1
ATOM 3504 O O . ARG B 1 133 ? 9.453 -0.913 10.625 1 84.75 133 ARG B O 1
ATOM 3511 N N . VAL B 1 134 ? 9.164 0.781 9.25 1 86.38 134 VAL B N 1
ATOM 3512 C CA . VAL B 1 134 ? 8.711 -0.084 8.164 1 86.38 134 VAL B CA 1
ATOM 3513 C C . VAL B 1 134 ? 9.852 -0.993 7.715 1 86.38 134 VAL B C 1
ATOM 3515 O O . VAL B 1 134 ? 9.648 -2.188 7.488 1 86.38 134 VAL B O 1
ATOM 3518 N N . ALA B 1 135 ? 11.047 -0.487 7.566 1 86.75 135 ALA B N 1
ATOM 3519 C CA . ALA B 1 135 ? 12.203 -1.294 7.188 1 86.75 135 ALA B CA 1
ATOM 3520 C C . ALA B 1 135 ? 12.445 -2.414 8.195 1 86.75 135 ALA B C 1
ATOM 3522 O O . ALA B 1 135 ? 12.781 -3.537 7.816 1 86.75 135 ALA B O 1
ATOM 3523 N N . ALA B 1 136 ? 12.266 -2.029 9.43 1 83.44 136 ALA B N 1
ATOM 3524 C CA . ALA B 1 136 ? 12.414 -3.033 10.477 1 83.44 136 ALA B CA 1
ATOM 3525 C C . ALA B 1 136 ? 11.344 -4.117 10.359 1 83.44 136 ALA B C 1
ATOM 3527 O O . ALA B 1 136 ? 11.641 -5.305 10.5 1 83.44 136 ALA B O 1
ATOM 3528 N N . GLU B 1 137 ? 10.172 -3.709 10.125 1 79.25 137 GLU B N 1
ATOM 3529 C CA . GLU B 1 137 ? 9.031 -4.621 10.047 1 79.25 137 GLU B CA 1
ATOM 3530 C C . GLU B 1 137 ? 9.164 -5.57 8.859 1 79.25 137 GLU B C 1
ATOM 3532 O O . GLU B 1 137 ? 8.922 -6.77 8.992 1 79.25 137 GLU B O 1
ATOM 3537 N N . VAL B 1 138 ? 9.633 -5.074 7.738 1 77.06 138 VAL B N 1
ATOM 3538 C CA . VAL B 1 138 ? 9.5 -5.855 6.512 1 77.06 138 VAL B CA 1
ATOM 3539 C C . VAL B 1 138 ? 10.812 -6.574 6.207 1 77.06 138 VAL B C 1
ATOM 3541 O O . VAL B 1 138 ? 10.82 -7.582 5.496 1 77.06 138 VAL B O 1
ATOM 3544 N N . ALA B 1 139 ? 11.922 -6.051 6.652 1 78.31 139 ALA B N 1
ATOM 3545 C CA . ALA B 1 139 ? 13.211 -6.613 6.25 1 78.31 139 ALA B CA 1
ATOM 3546 C C . ALA B 1 139 ? 14.102 -6.867 7.465 1 78.31 139 ALA B C 1
ATOM 3548 O O . ALA B 1 139 ? 15.227 -7.344 7.328 1 78.31 139 ALA B O 1
ATOM 3549 N N . ASP B 1 140 ? 13.508 -6.512 8.648 1 80.38 140 ASP B N 1
ATOM 3550 C CA . ASP B 1 140 ? 14.297 -6.645 9.875 1 80.38 140 ASP B CA 1
ATOM 3551 C C . ASP B 1 140 ? 15.609 -5.875 9.766 1 80.38 140 ASP B C 1
ATOM 3553 O O . ASP B 1 140 ? 16.672 -6.418 10.055 1 80.38 140 ASP B O 1
ATOM 3557 N N . VAL B 1 141 ? 15.562 -4.754 9.211 1 82.88 141 VAL B N 1
ATOM 3558 C CA . VAL B 1 141 ? 16.719 -3.885 9.039 1 82.88 141 VAL B CA 1
ATOM 3559 C C . VAL B 1 141 ? 16.531 -2.607 9.859 1 82.88 141 VAL B C 1
ATOM 3561 O O . VAL B 1 141 ? 15.438 -2.047 9.906 1 82.88 141 VAL B O 1
ATOM 3564 N N . THR B 1 142 ? 17.562 -2.219 10.523 1 84.31 142 THR B N 1
ATOM 3565 C CA . THR B 1 142 ? 17.594 -0.918 11.188 1 84.31 142 THR B CA 1
ATOM 3566 C C . THR B 1 142 ? 18.266 0.128 10.297 1 84.31 142 THR B C 1
ATOM 3568 O O . THR B 1 142 ? 19.484 0.184 10.211 1 84.31 142 THR B O 1
ATOM 3571 N N . LEU B 1 143 ? 17.469 0.904 9.758 1 86.38 143 LEU B N 1
ATOM 3572 C CA . LEU B 1 143 ? 18 1.948 8.883 1 86.38 143 LEU B CA 1
ATOM 3573 C C . LEU B 1 143 ? 18.688 3.037 9.688 1 86.38 143 LEU B C 1
ATOM 3575 O O . LEU B 1 143 ? 18.203 3.441 10.742 1 86.38 143 LEU B O 1
ATOM 3579 N N . THR B 1 144 ? 19.828 3.449 9.234 1 85.06 144 THR B N 1
ATOM 3580 C CA . THR B 1 144 ? 20.562 4.586 9.773 1 85.06 144 THR B CA 1
ATOM 3581 C C . THR B 1 144 ? 20.719 5.68 8.727 1 85.06 144 THR B C 1
ATOM 3583 O O . THR B 1 144 ? 20.547 5.43 7.531 1 85.06 144 THR B O 1
ATOM 3586 N N . PRO B 1 145 ? 20.938 6.883 9.195 1 79.19 145 PRO B N 1
ATOM 3587 C CA . PRO B 1 145 ? 21.156 7.961 8.227 1 79.19 145 PRO B CA 1
ATOM 3588 C C . PRO B 1 145 ? 22.234 7.621 7.203 1 79.19 145 PRO B C 1
ATOM 3590 O O . PRO B 1 145 ? 22.188 8.109 6.074 1 79.19 145 PRO B O 1
ATOM 3593 N N . ALA B 1 146 ? 23.156 6.773 7.523 1 80.56 146 ALA B N 1
ATOM 3594 C CA . ALA B 1 146 ? 24.234 6.375 6.621 1 80.56 146 ALA B CA 1
ATOM 3595 C C . ALA B 1 146 ? 23.703 5.523 5.473 1 80.56 146 ALA B C 1
ATOM 3597 O O . ALA B 1 146 ? 24.312 5.453 4.406 1 80.56 146 ALA B O 1
ATOM 3598 N N . ASP B 1 147 ? 22.594 4.969 5.684 1 83.5 147 ASP B N 1
ATOM 3599 C CA . ASP B 1 147 ? 22 4.113 4.664 1 83.5 147 ASP B CA 1
ATOM 3600 C C . ASP B 1 147 ? 21.172 4.93 3.668 1 83.5 147 ASP B C 1
ATOM 3602 O O . ASP B 1 147 ? 20.797 4.43 2.609 1 83.5 147 ASP B O 1
ATOM 3606 N N . LEU B 1 148 ? 20.938 6.164 4.094 1 80.69 148 LEU B N 1
ATOM 3607 C CA . LEU B 1 148 ? 20.031 7.016 3.33 1 80.69 148 LEU B CA 1
ATOM 3608 C C . LEU B 1 148 ? 20.781 8.172 2.68 1 80.69 148 LEU B C 1
ATOM 3610 O O . LEU B 1 148 ? 20.422 9.336 2.861 1 80.69 148 LEU B O 1
ATOM 3614 N N . ARG B 1 149 ? 21.812 7.762 1.91 1 84.38 149 ARG B N 1
ATOM 3615 C CA . ARG B 1 149 ? 22.609 8.703 1.13 1 84.38 149 ARG B CA 1
ATOM 3616 C C . ARG B 1 149 ? 21.938 9.023 -0.201 1 84.38 149 ARG B C 1
ATOM 3618 O O . ARG B 1 149 ? 20.906 8.43 -0.536 1 84.38 149 ARG B O 1
ATOM 3625 N N . PHE B 1 150 ? 22.578 10.055 -0.747 1 85.25 150 PHE B N 1
ATOM 3626 C CA . PHE B 1 150 ? 22.047 10.352 -2.074 1 85.25 150 PHE B CA 1
ATOM 3627 C C . PHE B 1 150 ? 22.031 9.102 -2.945 1 85.25 150 PHE B C 1
ATOM 3629 O O . PHE B 1 150 ? 22.984 8.32 -2.936 1 85.25 150 PHE B O 1
ATOM 3636 N N . ALA B 1 151 ? 20.938 8.953 -3.719 1 90.31 151 ALA B N 1
ATOM 3637 C CA . ALA B 1 151 ? 20.859 7.797 -4.605 1 90.31 151 ALA B CA 1
ATOM 3638 C C . ALA B 1 151 ? 19.922 8.07 -5.777 1 90.31 151 ALA B C 1
ATOM 3640 O O . ALA B 1 151 ? 19 8.898 -5.664 1 90.31 151 ALA B O 1
ATOM 3641 N N . GLN B 1 152 ? 20.328 7.473 -6.855 1 94.31 152 GLN B N 1
ATOM 3642 C CA . GLN B 1 152 ? 19.438 7.363 -7.996 1 94.31 152 GLN B CA 1
ATOM 3643 C C . GLN B 1 152 ? 18.75 5.996 -8.023 1 94.31 152 GLN B C 1
ATOM 3645 O O . GLN B 1 152 ? 19.203 5.055 -7.371 1 94.31 152 GLN B O 1
ATOM 3650 N N . PRO B 1 153 ? 17.641 5.957 -8.727 1 95.12 153 PRO B N 1
ATOM 3651 C CA . PRO B 1 153 ? 16.984 4.648 -8.812 1 95.12 153 PRO B CA 1
ATOM 3652 C C . PRO B 1 153 ? 17.906 3.561 -9.352 1 95.12 153 PRO B C 1
ATOM 3654 O O . PRO B 1 153 ? 18.781 3.84 -10.188 1 95.12 153 PRO B O 1
ATOM 3657 N N . ARG B 1 154 ? 17.688 2.346 -8.914 1 92.06 154 ARG B N 1
ATOM 3658 C CA . ARG B 1 154 ? 18.516 1.208 -9.297 1 92.06 154 ARG B CA 1
ATOM 3659 C C . ARG B 1 154 ? 18.375 0.901 -10.781 1 92.06 154 ARG B C 1
ATOM 3661 O O . ARG B 1 154 ? 19.297 0.367 -11.398 1 92.06 154 ARG B O 1
ATOM 3668 N N . SER B 1 155 ? 17.25 1.173 -11.344 1 90.81 155 SER B N 1
ATOM 3669 C CA . SER B 1 155 ? 16.969 0.939 -12.758 1 90.81 155 SER B CA 1
ATOM 3670 C C . SER B 1 155 ? 15.859 1.857 -13.266 1 90.81 155 SER B C 1
ATOM 3672 O O . SER B 1 155 ? 15.172 2.498 -12.469 1 90.81 155 SER B O 1
ATOM 3674 N N . ALA B 1 156 ? 15.719 1.927 -14.562 1 92.94 156 ALA B N 1
ATOM 3675 C CA . ALA B 1 156 ? 14.641 2.707 -15.172 1 92.94 156 ALA B CA 1
ATOM 3676 C C . ALA B 1 156 ? 13.273 2.154 -14.781 1 92.94 156 ALA B C 1
ATOM 3678 O O . ALA B 1 156 ? 12.312 2.914 -14.617 1 92.94 156 ALA B O 1
ATOM 3679 N N . GLN B 1 157 ? 13.258 0.818 -14.625 1 90.12 157 GLN B N 1
ATOM 3680 C CA . GLN B 1 157 ? 12 0.175 -14.25 1 90.12 157 GLN B CA 1
ATOM 3681 C C . GLN B 1 157 ? 11.602 0.543 -12.82 1 90.12 157 GLN B C 1
ATOM 3683 O O . GLN B 1 157 ? 10.422 0.799 -12.555 1 90.12 157 GLN B O 1
ATOM 3688 N N . GLN B 1 158 ? 12.539 0.642 -11.945 1 91.62 158 GLN B N 1
ATOM 3689 C CA . GLN B 1 158 ? 12.266 1.035 -10.562 1 91.62 158 GLN B CA 1
ATOM 3690 C C . GLN B 1 158 ? 11.906 2.516 -10.477 1 91.62 158 GLN B C 1
ATOM 3692 O O . GLN B 1 158 ? 11.078 2.91 -9.648 1 91.62 158 GLN B O 1
ATOM 3697 N N . ALA B 1 159 ? 12.547 3.27 -11.344 1 94.94 159 ALA B N 1
ATOM 3698 C CA . ALA B 1 159 ? 12.188 4.68 -11.422 1 94.94 159 ALA B CA 1
ATOM 3699 C C . ALA B 1 159 ? 10.727 4.852 -11.828 1 94.94 159 ALA B C 1
ATOM 3701 O O . ALA B 1 159 ? 10 5.66 -11.25 1 94.94 159 ALA B O 1
ATOM 3702 N N . ARG B 1 160 ? 10.328 4.125 -12.766 1 93 160 ARG B N 1
ATOM 3703 C CA . ARG B 1 160 ? 8.938 4.18 -13.219 1 93 160 ARG B CA 1
ATOM 3704 C C . ARG B 1 160 ? 7.988 3.723 -12.117 1 93 160 ARG B C 1
ATOM 3706 O O . ARG B 1 160 ? 6.898 4.277 -11.969 1 93 160 ARG B O 1
ATOM 3713 N N . TYR B 1 161 ? 8.438 2.723 -11.445 1 92.81 161 TYR B N 1
ATOM 3714 C CA . TYR B 1 161 ? 7.625 2.24 -10.328 1 92.81 161 TYR B CA 1
ATOM 3715 C C . TYR B 1 161 ? 7.426 3.336 -9.289 1 92.81 161 TYR B C 1
ATOM 3717 O O . TYR B 1 161 ? 6.293 3.623 -8.891 1 92.81 161 TYR B O 1
ATOM 3725 N N . TRP B 1 162 ? 8.469 3.969 -8.898 1 96 162 TRP B N 1
ATOM 3726 C CA . TRP B 1 162 ? 8.391 5.062 -7.934 1 96 162 TRP B CA 1
ATOM 3727 C C . TRP B 1 162 ? 7.441 6.152 -8.43 1 96 162 TRP B C 1
ATOM 3729 O O . TRP B 1 162 ? 6.555 6.598 -7.695 1 96 162 TRP B O 1
ATOM 3739 N N . ALA B 1 163 ? 7.645 6.539 -9.633 1 95.94 163 ALA B N 1
ATOM 3740 C CA . ALA B 1 163 ? 6.816 7.59 -10.219 1 95.94 163 ALA B CA 1
ATOM 3741 C C . ALA B 1 163 ? 5.344 7.195 -10.203 1 95.94 163 ALA B C 1
ATOM 3743 O O . ALA B 1 163 ? 4.477 8.031 -9.945 1 95.94 163 ALA B O 1
ATOM 3744 N N . SER B 1 164 ? 5.051 5.957 -10.453 1 94.12 164 SER B N 1
ATOM 3745 C CA . SER B 1 164 ? 3.672 5.484 -10.492 1 94.12 164 SER B CA 1
ATOM 3746 C C . SER B 1 164 ? 3.051 5.48 -9.094 1 94.12 164 SER B C 1
ATOM 3748 O O . SER B 1 164 ? 1.868 5.793 -8.938 1 94.12 164 SER B O 1
ATOM 3750 N N . VAL B 1 165 ? 3.834 5.082 -8.078 1 95.75 165 VAL B N 1
ATOM 3751 C CA . VAL B 1 165 ? 3.344 5.094 -6.707 1 95.75 165 VAL B CA 1
ATOM 3752 C C . VAL B 1 165 ? 3.016 6.523 -6.285 1 95.75 165 VAL B C 1
ATOM 3754 O O . VAL B 1 165 ? 1.947 6.781 -5.727 1 95.75 165 VAL B O 1
ATOM 3757 N N . VAL B 1 166 ? 3.91 7.414 -6.586 1 96.75 166 VAL B N 1
ATOM 3758 C CA . VAL B 1 166 ? 3.719 8.805 -6.203 1 96.75 166 VAL B CA 1
ATOM 3759 C C . VAL B 1 166 ? 2.48 9.367 -6.902 1 96.75 166 VAL B C 1
ATOM 3761 O O . VAL B 1 166 ? 1.671 10.062 -6.277 1 96.75 166 VAL B O 1
ATOM 3764 N N . ARG B 1 167 ? 2.342 9.117 -8.156 1 94 167 ARG B N 1
ATOM 3765 C CA . ARG B 1 167 ? 1.177 9.578 -8.906 1 94 167 ARG B CA 1
ATOM 3766 C C . ARG B 1 167 ? -0.111 9.016 -8.312 1 94 167 ARG B C 1
ATOM 3768 O O . ARG B 1 167 ? -1.079 9.742 -8.109 1 94 167 ARG B O 1
ATOM 3775 N N . TYR B 1 168 ? -0.08 7.746 -8.078 1 93.06 168 TYR B N 1
ATOM 3776 C CA . TYR B 1 168 ? -1.24 7.074 -7.504 1 93.06 168 TYR B CA 1
ATOM 3777 C C . TYR B 1 168 ? -1.629 7.703 -6.168 1 93.06 168 TYR B C 1
ATOM 3779 O O . TYR B 1 168 ? -2.791 8.055 -5.953 1 93.06 168 TYR B O 1
ATOM 3787 N N . ILE B 1 169 ? -0.715 7.855 -5.281 1 95.81 169 ILE B N 1
ATOM 3788 C CA . ILE B 1 169 ? -1.001 8.375 -3.947 1 95.81 169 ILE B CA 1
ATOM 3789 C C . ILE B 1 169 ? -1.453 9.828 -4.043 1 95.81 169 ILE B C 1
ATOM 3791 O O . ILE B 1 169 ? -2.4 10.234 -3.365 1 95.81 169 ILE B O 1
ATOM 3795 N N . SER B 1 170 ? -0.806 10.602 -4.906 1 94.19 170 SER B N 1
ATOM 3796 C CA . SER B 1 170 ? -1.13 12.016 -5.059 1 94.19 170 SER B CA 1
ATOM 3797 C C . SER B 1 170 ? -2.553 12.203 -5.574 1 94.19 170 SER B C 1
ATOM 3799 O O . SER B 1 170 ? -3.312 13.008 -5.031 1 94.19 170 SER B O 1
ATOM 3801 N N . TYR B 1 171 ? -2.936 11.43 -6.516 1 89.56 171 TYR B N 1
ATOM 3802 C CA . TYR B 1 171 ? -4.168 11.727 -7.238 1 89.56 171 TYR B CA 1
ATOM 3803 C C . TYR B 1 171 ? -5.316 10.859 -6.734 1 89.56 171 TYR B C 1
ATOM 3805 O O . TYR B 1 171 ? -6.465 11.305 -6.691 1 89.56 171 TYR B O 1
ATOM 3813 N N . GLU B 1 172 ? -5.027 9.625 -6.336 1 89.5 172 GLU B N 1
ATOM 3814 C CA . GLU B 1 172 ? -6.105 8.68 -6.07 1 89.5 172 GLU B CA 1
ATOM 3815 C C . GLU B 1 172 ? -6.324 8.5 -4.57 1 89.5 172 GLU B C 1
ATOM 3817 O O . GLU B 1 172 ? -7.352 7.977 -4.145 1 89.5 172 GLU B O 1
ATOM 3822 N N . VAL B 1 173 ? -5.355 8.914 -3.783 1 92.19 173 VAL B N 1
ATOM 3823 C CA . VAL B 1 173 ? -5.535 8.805 -2.34 1 92.19 173 VAL B CA 1
ATOM 3824 C C . VAL B 1 173 ? -5.715 10.195 -1.733 1 92.19 173 VAL B C 1
ATOM 3826 O O . VAL B 1 173 ? -6.812 10.555 -1.306 1 92.19 173 VAL B O 1
ATOM 3829 N N . VAL B 1 174 ? -4.68 10.992 -1.94 1 89.25 174 VAL B N 1
ATOM 3830 C CA . VAL B 1 174 ? -4.691 12.336 -1.37 1 89.25 174 VAL B CA 1
ATOM 3831 C C . VAL B 1 174 ? -5.762 13.18 -2.059 1 89.25 174 VAL B C 1
ATOM 3833 O O . VAL B 1 174 ? -6.434 13.984 -1.413 1 89.25 174 VAL B O 1
ATOM 3836 N N . GLY B 1 175 ? -5.949 13 -3.314 1 87.94 175 GLY B N 1
ATOM 3837 C CA . GLY B 1 175 ? -6.922 13.75 -4.094 1 87.94 175 GLY B CA 1
ATOM 3838 C C . GLY B 1 175 ? -8.32 13.18 -4.012 1 87.94 175 GLY B C 1
ATOM 3839 O O . GLY B 1 175 ? -9.258 13.734 -4.602 1 87.94 175 GLY B O 1
ATOM 3840 N N . ASN B 1 176 ? -8.5 12.07 -3.381 1 87.56 176 ASN B N 1
ATOM 3841 C CA . ASN B 1 176 ? -9.789 11.43 -3.158 1 87.56 176 ASN B CA 1
ATOM 3842 C C . ASN B 1 176 ? -10.305 11.68 -1.744 1 87.56 176 ASN B C 1
ATOM 3844 O O . ASN B 1 176 ? -9.727 11.188 -0.773 1 87.56 176 ASN B O 1
ATOM 3848 N N . ALA B 1 177 ? -11.406 12.352 -1.656 1 82.25 177 ALA B N 1
ATOM 3849 C CA . ALA B 1 177 ? -11.922 12.812 -0.368 1 82.25 177 ALA B CA 1
ATOM 3850 C C . ALA B 1 177 ? -12.195 11.633 0.562 1 82.25 177 ALA B C 1
ATOM 3852 O O . ALA B 1 177 ? -11.93 11.711 1.765 1 82.25 177 ALA B O 1
ATOM 3853 N N . ALA B 1 178 ? -12.719 10.539 0.054 1 82.88 178 ALA B N 1
ATOM 3854 C CA . ALA B 1 178 ? -13.039 9.375 0.881 1 82.88 178 ALA B CA 1
ATOM 3855 C C . ALA B 1 178 ? -11.773 8.742 1.447 1 82.88 178 ALA B C 1
ATOM 3857 O O . ALA B 1 178 ? -11.719 8.383 2.625 1 82.88 178 ALA B O 1
ATOM 3858 N N . ALA B 1 179 ? -10.797 8.641 0.615 1 85.56 179 ALA B N 1
ATOM 3859 C CA . ALA B 1 179 ? -9.531 8.055 1.064 1 85.56 179 ALA B CA 1
ATOM 3860 C C . ALA B 1 179 ? -8.797 9.008 2.002 1 85.56 179 ALA B C 1
ATOM 3862 O O . ALA B 1 179 ? -8.195 8.57 2.99 1 85.56 179 ALA B O 1
ATOM 3863 N N . ALA B 1 180 ? -8.891 10.297 1.709 1 85.38 180 ALA B N 1
ATOM 3864 C CA . ALA B 1 180 ? -8.156 11.312 2.455 1 85.38 180 ALA B CA 1
ATOM 3865 C C . ALA B 1 180 ? -8.711 11.469 3.867 1 85.38 180 ALA B C 1
ATOM 3867 O O . ALA B 1 180 ? -8.039 12.016 4.75 1 85.38 180 ALA B O 1
ATOM 3868 N N . THR B 1 181 ? -9.906 11.008 4.043 1 80.75 181 THR B N 1
ATOM 3869 C CA . THR B 1 181 ? -10.508 11.109 5.367 1 80.75 181 THR B CA 1
ATOM 3870 C C . THR B 1 181 ? -10.461 9.773 6.094 1 80.75 181 THR B C 1
ATOM 3872 O O . THR B 1 181 ? -10.828 9.68 7.266 1 80.75 181 THR B O 1
ATOM 3875 N N . ASN B 1 182 ? -10.055 8.742 5.41 1 82.19 182 ASN B N 1
ATOM 3876 C CA . ASN B 1 182 ? -9.992 7.406 5.984 1 82.19 182 ASN B CA 1
ATOM 3877 C C . ASN B 1 182 ? -8.609 7.09 6.527 1 82.19 182 ASN B C 1
ATOM 3879 O O . ASN B 1 182 ? -7.633 7.062 5.773 1 82.19 182 ASN B O 1
ATOM 3883 N N . ALA B 1 183 ? -8.539 6.812 7.754 1 79.62 183 ALA B N 1
ATOM 3884 C CA . ALA B 1 183 ? -7.258 6.625 8.43 1 79.62 183 ALA B CA 1
ATOM 3885 C C . ALA B 1 183 ? -6.516 5.414 7.875 1 79.62 183 ALA B C 1
ATOM 3887 O O . ALA B 1 183 ? -5.289 5.438 7.738 1 79.62 183 ALA B O 1
ATOM 3888 N N . LEU B 1 184 ? -7.191 4.352 7.562 1 80.94 184 LEU B N 1
ATOM 3889 C CA . LEU B 1 184 ? -6.562 3.15 7.02 1 80.94 184 LEU B CA 1
ATOM 3890 C C . LEU B 1 184 ? -5.906 3.443 5.676 1 80.94 184 LEU B C 1
ATOM 3892 O O . LEU B 1 184 ? -4.781 3.002 5.418 1 80.94 184 LEU B O 1
ATOM 3896 N N . CYS B 1 185 ? -6.641 4.148 4.863 1 86.88 185 CYS B N 1
ATOM 3897 C CA . CYS B 1 185 ? -6.133 4.492 3.537 1 86.88 185 CYS B CA 1
ATOM 3898 C C . CYS B 1 185 ? -4.875 5.348 3.641 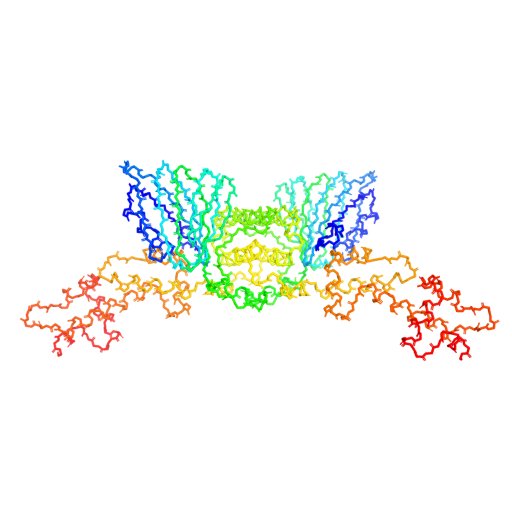1 86.88 185 CYS B C 1
ATOM 3900 O O . CYS B 1 185 ? -3.9 5.117 2.922 1 86.88 185 CYS B O 1
ATOM 3902 N N . MET B 1 186 ? -4.887 6.254 4.551 1 86.25 186 MET B N 1
ATOM 3903 C CA . MET B 1 186 ? -3.76 7.172 4.684 1 86.25 186 MET B CA 1
ATOM 3904 C C . MET B 1 186 ? -2.541 6.457 5.262 1 86.25 186 MET B C 1
ATOM 3906 O O . MET B 1 186 ? -1.413 6.695 4.824 1 86.25 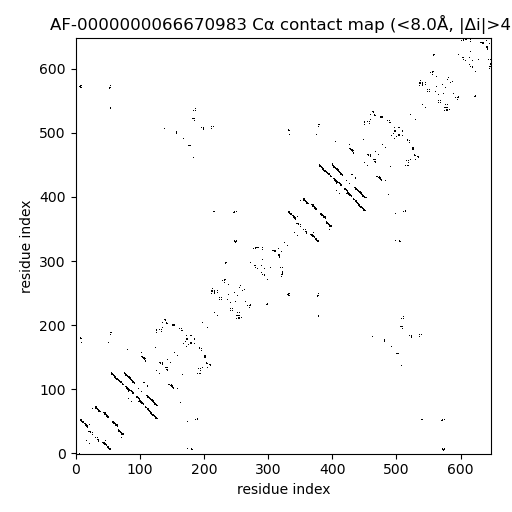186 MET B O 1
ATOM 3910 N N . HIS B 1 187 ? -2.77 5.609 6.184 1 83.81 187 HIS B N 1
ATOM 3911 C CA . HIS B 1 187 ? -1.688 4.805 6.734 1 83.81 187 HIS B CA 1
ATOM 3912 C C . HIS B 1 187 ? -1.046 3.934 5.66 1 83.81 187 HIS B C 1
ATOM 3914 O O . HIS B 1 187 ? 0.179 3.801 5.613 1 83.81 187 HIS B O 1
ATOM 3920 N N . GLU B 1 188 ? -1.923 3.385 4.988 1 89.06 188 GLU B N 1
ATOM 3921 C CA . GLU B 1 188 ? -1.421 2.504 3.936 1 89.06 188 GLU B CA 1
ATOM 3922 C C . GLU B 1 188 ? -0.664 3.293 2.871 1 89.06 188 GLU B C 1
ATOM 3924 O O . GLU B 1 188 ? 0.319 2.803 2.311 1 89.06 188 GLU B O 1
ATOM 3929 N N . ALA B 1 189 ? -1.149 4.457 2.582 1 92.12 189 ALA B N 1
ATOM 3930 C CA . ALA B 1 189 ? -0.459 5.305 1.614 1 92.12 189 ALA B CA 1
ATOM 3931 C C . ALA B 1 189 ? 0.963 5.613 2.074 1 92.12 189 ALA B C 1
ATOM 3933 O O . ALA B 1 189 ? 1.91 5.52 1.289 1 92.12 189 ALA B O 1
ATOM 3934 N N . ALA B 1 190 ? 1.079 5.941 3.336 1 91.19 190 ALA B N 1
ATOM 3935 C CA . ALA B 1 190 ? 2.396 6.238 3.891 1 91.19 190 ALA B CA 1
ATOM 3936 C C . ALA B 1 190 ? 3.314 5.023 3.811 1 91.19 190 ALA B C 1
ATOM 3938 O O . ALA B 1 190 ? 4.473 5.137 3.398 1 91.19 190 ALA B O 1
ATOM 3939 N N . ARG B 1 191 ? 2.812 3.949 4.188 1 90.31 191 ARG B N 1
ATOM 3940 C CA . ARG B 1 191 ? 3.582 2.709 4.148 1 90.31 191 ARG B CA 1
ATOM 3941 C C . ARG B 1 191 ? 3.988 2.365 2.719 1 90.31 191 ARG B C 1
ATOM 3943 O O . ARG B 1 191 ? 5.125 1.95 2.473 1 90.31 191 ARG B O 1
ATOM 3950 N N . ASN B 1 192 ? 3.053 2.469 1.821 1 94.12 192 ASN B N 1
ATOM 39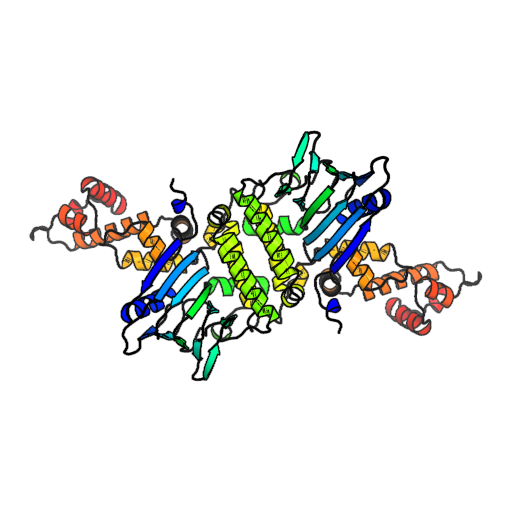51 C CA . ASN B 1 192 ? 3.32 2.186 0.415 1 94.12 192 ASN B CA 1
ATOM 3952 C C . ASN B 1 192 ? 4.457 3.047 -0.125 1 94.12 192 ASN B C 1
ATOM 3954 O O . ASN B 1 192 ? 5.277 2.578 -0.917 1 94.12 192 ASN B O 1
ATOM 3958 N N . LEU B 1 193 ? 4.48 4.277 0.256 1 95.69 193 LEU B N 1
ATOM 3959 C CA . LEU B 1 193 ? 5.551 5.18 -0.159 1 95.69 193 LEU B CA 1
ATOM 3960 C C . LEU B 1 193 ? 6.898 4.703 0.372 1 95.69 193 LEU B C 1
ATOM 3962 O O . LEU B 1 193 ? 7.898 4.727 -0.35 1 95.69 193 LEU B O 1
ATOM 3966 N N . VAL B 1 194 ? 6.945 4.277 1.597 1 93.44 194 VAL B N 1
ATOM 3967 C CA . VAL B 1 194 ? 8.188 3.799 2.195 1 93.44 194 VAL B CA 1
ATOM 3968 C C . VAL B 1 194 ? 8.688 2.57 1.438 1 93.44 194 VAL B C 1
ATOM 3970 O O . VAL B 1 194 ? 9.859 2.494 1.072 1 93.44 194 VAL B O 1
ATOM 3973 N N . ILE B 1 195 ? 7.816 1.681 1.206 1 91.94 195 ILE B N 1
ATOM 3974 C CA . ILE B 1 195 ? 8.18 0.445 0.522 1 91.94 195 ILE B CA 1
ATOM 3975 C C . ILE B 1 195 ? 8.695 0.764 -0.881 1 91.94 195 ILE B C 1
ATOM 3977 O O . ILE B 1 195 ? 9.68 0.178 -1.338 1 91.94 195 ILE B O 1
ATOM 3981 N N . ALA B 1 196 ? 8 1.641 -1.581 1 94.31 196 ALA B N 1
ATOM 3982 C CA . ALA B 1 196 ? 8.445 2.055 -2.91 1 94.31 196 ALA B CA 1
ATOM 3983 C C . ALA B 1 196 ? 9.844 2.666 -2.854 1 94.31 196 ALA B C 1
ATOM 3985 O O . ALA B 1 196 ? 10.68 2.408 -3.727 1 94.31 196 ALA B O 1
ATOM 3986 N N . LEU B 1 197 ? 10.07 3.48 -1.847 1 95.12 197 LEU B N 1
ATOM 3987 C CA . LEU B 1 197 ? 11.391 4.09 -1.675 1 95.12 197 LEU B CA 1
ATOM 3988 C C . LEU B 1 197 ? 12.461 3.025 -1.487 1 95.12 197 LEU B C 1
ATOM 3990 O O . LEU B 1 197 ? 13.492 3.055 -2.158 1 95.12 197 LEU B O 1
ATOM 3994 N N . LEU B 1 198 ? 12.227 2.059 -0.634 1 91.19 198 LEU B N 1
ATOM 3995 C CA . LEU B 1 198 ? 13.188 1.001 -0.327 1 91.19 198 LEU B CA 1
ATOM 3996 C C . LEU B 1 198 ? 13.438 0.124 -1.55 1 91.19 198 LEU B C 1
ATOM 3998 O O . LEU B 1 198 ? 14.547 -0.37 -1.746 1 91.19 198 LEU B O 1
ATOM 4002 N N . ALA B 1 199 ? 12.383 -0.035 -2.348 1 89.62 199 ALA B N 1
ATOM 4003 C CA . ALA B 1 199 ? 12.492 -0.885 -3.531 1 89.62 199 ALA B CA 1
ATOM 4004 C C . ALA B 1 199 ? 13.211 -0.156 -4.664 1 89.62 199 ALA B C 1
ATOM 4006 O O . ALA B 1 199 ? 13.789 -0.791 -5.547 1 89.62 199 ALA B O 1
ATOM 4007 N N . THR B 1 200 ? 13.156 1.117 -4.719 1 93.06 200 THR B N 1
ATOM 4008 C CA . THR B 1 200 ? 13.617 1.903 -5.855 1 93.06 200 THR B CA 1
ATOM 4009 C C . THR B 1 200 ? 15.078 2.311 -5.668 1 93.06 200 THR B C 1
ATOM 4011 O O . THR B 1 200 ? 15.875 2.248 -6.609 1 93.06 200 THR B O 1
ATOM 4014 N N . PHE B 1 201 ? 15.453 2.688 -4.457 1 93.56 201 PHE B N 1
ATOM 4015 C CA . PHE B 1 201 ? 16.781 3.232 -4.203 1 93.56 201 PHE B CA 1
ATOM 4016 C C . PHE B 1 201 ? 17.641 2.219 -3.467 1 93.56 201 PHE B C 1
ATOM 4018 O O . PHE B 1 201 ? 17.141 1.423 -2.672 1 93.56 201 PHE B O 1
ATOM 4025 N N . PRO B 1 202 ? 18.906 2.234 -3.727 1 89.94 202 PRO B N 1
ATOM 4026 C CA . PRO B 1 202 ? 19.812 1.32 -3.012 1 89.94 202 PRO B CA 1
ATOM 4027 C C . PRO B 1 202 ? 19.781 1.526 -1.5 1 89.94 202 PRO B C 1
ATOM 4029 O O . PRO B 1 202 ? 19.812 2.666 -1.027 1 89.94 202 PRO B O 1
ATOM 4032 N N . ASN B 1 203 ? 19.625 0.454 -0.741 1 87.62 203 ASN B N 1
ATOM 4033 C CA . ASN B 1 203 ? 19.625 0.422 0.718 1 87.62 203 ASN B CA 1
ATOM 4034 C C . ASN B 1 203 ? 19.844 -0.995 1.245 1 87.62 203 ASN B C 1
ATOM 4036 O O . ASN B 1 203 ? 19.828 -1.956 0.475 1 87.62 203 ASN B O 1
ATOM 4040 N N . PRO B 1 204 ? 20.031 -1.123 2.475 1 82.25 204 PRO B N 1
ATOM 4041 C CA . PRO B 1 204 ? 20.391 -2.436 3.01 1 82.25 204 PRO B CA 1
ATOM 4042 C C . PRO B 1 204 ? 19.234 -3.43 2.986 1 82.25 204 PRO B C 1
ATOM 4044 O O . PRO B 1 204 ? 19.438 -4.621 3.23 1 82.25 204 PRO B O 1
ATOM 4047 N N . THR B 1 205 ? 18 -3.062 2.688 1 76.81 205 THR B N 1
ATOM 4048 C CA . THR B 1 205 ? 16.875 -3.977 2.697 1 76.81 205 THR B CA 1
ATOM 4049 C C . THR B 1 205 ? 16.906 -4.891 1.476 1 76.81 205 THR B C 1
ATOM 4051 O O . THR B 1 205 ? 16.203 -5.902 1.433 1 76.81 205 THR B O 1
ATOM 4054 N N . GLU B 1 206 ? 17.531 -4.645 0.482 1 70.81 206 GLU B N 1
ATOM 4055 C CA . GLU B 1 206 ? 17.547 -5.367 -0.785 1 70.81 206 GLU B CA 1
ATOM 4056 C C . GLU B 1 206 ? 17.844 -6.852 -0.567 1 70.81 206 GLU B C 1
ATOM 4058 O O . GLU B 1 206 ? 17.266 -7.707 -1.248 1 70.81 206 GLU B O 1
ATOM 4063 N N . ASN B 1 207 ? 18.766 -7.07 0.199 1 57.81 207 ASN B N 1
ATOM 4064 C CA . ASN B 1 207 ? 19.281 -8.43 0.317 1 57.81 207 ASN B CA 1
ATOM 4065 C C . ASN B 1 207 ? 18.469 -9.25 1.312 1 57.81 207 ASN B C 1
ATOM 4067 O O . ASN B 1 207 ? 18.812 -10.406 1.595 1 57.81 207 ASN B O 1
ATOM 4071 N N . ARG B 1 208 ? 17.656 -8.719 1.928 1 56.62 208 ARG B N 1
ATOM 4072 C CA . ARG B 1 208 ? 17.109 -9.422 3.086 1 56.62 208 ARG B CA 1
ATOM 4073 C C . ARG B 1 208 ? 15.602 -9.625 2.943 1 56.62 208 ARG B C 1
ATOM 4075 O O . ARG B 1 208 ? 14.891 -9.812 3.938 1 56.62 208 ARG B O 1
ATOM 4082 N N . LEU B 1 209 ? 15.195 -9.75 1.816 1 52.81 209 LEU B N 1
ATOM 4083 C CA . LEU B 1 209 ? 13.734 -9.812 1.742 1 52.81 209 LEU B CA 1
ATOM 4084 C C . LEU B 1 209 ? 13.211 -11.07 2.43 1 52.81 209 LEU B C 1
ATOM 4086 O O . LEU B 1 209 ? 13.359 -12.172 1.904 1 52.81 209 LEU B O 1
ATOM 4090 N N . ARG B 1 210 ? 13.578 -11.133 3.699 1 47.62 210 ARG B N 1
ATOM 4091 C CA . ARG B 1 210 ? 13.078 -12.242 4.5 1 47.62 210 ARG B CA 1
ATOM 4092 C C . ARG B 1 210 ? 11.75 -12.766 3.955 1 47.62 210 ARG B C 1
ATOM 4094 O O . ARG B 1 210 ? 11.555 -13.977 3.826 1 47.62 210 ARG B O 1
ATOM 4101 N N . HIS B 1 211 ? 10.703 -11.883 3.939 1 48.69 211 HIS B N 1
ATOM 4102 C CA . HIS B 1 211 ? 9.328 -12.281 4.207 1 48.69 211 HIS B CA 1
ATOM 4103 C C . HIS B 1 211 ? 8.609 -12.672 2.918 1 48.69 211 HIS B C 1
ATOM 4105 O O . HIS B 1 211 ? 7.375 -12.711 2.875 1 48.69 211 HIS B O 1
ATOM 4111 N N . LEU B 1 212 ? 9.414 -12.742 1.827 1 50.81 212 LEU B N 1
ATOM 4112 C CA . LEU B 1 212 ? 8.648 -13.375 0.754 1 50.81 212 LEU B CA 1
ATOM 4113 C C . LEU B 1 212 ? 7.914 -14.602 1.264 1 50.81 212 LEU B C 1
ATOM 4115 O O . LEU B 1 212 ? 6.836 -14.938 0.766 1 50.81 212 LEU B O 1
ATOM 4119 N N . ASP B 1 213 ? 8.68 -15.227 2.16 1 49.19 213 ASP B N 1
ATOM 4120 C CA . ASP B 1 213 ? 8.203 -16.484 2.719 1 49.19 213 ASP B CA 1
ATOM 4121 C C . ASP B 1 213 ? 6.805 -16.328 3.309 1 49.19 213 ASP B C 1
ATOM 4123 O O . ASP B 1 213 ? 5.992 -17.266 3.246 1 49.19 213 ASP B O 1
ATOM 4127 N N . GLU B 1 214 ? 6.668 -15.148 3.752 1 51.44 214 GLU B N 1
ATOM 4128 C CA . GLU B 1 214 ? 5.406 -15.016 4.473 1 51.44 214 GLU B CA 1
ATOM 4129 C C . GLU B 1 214 ? 4.25 -14.742 3.518 1 51.44 214 GLU B C 1
ATOM 4131 O O . GLU B 1 214 ? 3.084 -14.812 3.91 1 51.44 214 GLU B O 1
ATOM 4136 N N . LEU B 1 215 ? 4.703 -14.406 2.342 1 54.03 215 LEU B N 1
ATOM 4137 C CA . LEU B 1 215 ? 3.615 -14.055 1.438 1 54.03 215 LEU B CA 1
ATOM 4138 C C . LEU B 1 215 ? 2.898 -15.305 0.938 1 54.03 215 LEU B C 1
ATOM 4140 O O . LEU B 1 215 ? 1.707 -15.25 0.62 1 54.03 215 LEU B O 1
ATOM 4144 N N . ALA B 1 216 ? 3.686 -16.391 0.835 1 58.62 216 ALA B N 1
ATOM 4145 C CA . ALA B 1 216 ? 2.988 -17.547 0.289 1 58.62 216 ALA B CA 1
ATOM 4146 C C . ALA B 1 216 ? 2.285 -18.344 1.392 1 58.62 216 ALA B C 1
ATOM 4148 O O . ALA B 1 216 ? 2.938 -18.891 2.283 1 58.62 216 ALA B O 1
ATOM 4149 N N . ALA B 1 217 ? 0.96 -18.062 1.407 1 60.38 217 ALA B N 1
ATOM 4150 C CA . ALA B 1 217 ? 0.082 -18.688 2.389 1 60.38 217 ALA B CA 1
ATOM 4151 C C . ALA B 1 217 ? 0.23 -20.203 2.357 1 60.38 217 ALA B C 1
ATOM 4153 O O . ALA B 1 217 ? 0.605 -20.781 1.331 1 60.38 217 ALA B O 1
ATOM 4154 N N . PRO B 1 218 ? 0.043 -20.719 3.549 1 64.06 218 PRO B N 1
ATOM 4155 C CA . PRO B 1 218 ? -0.028 -22.188 3.617 1 64.06 218 PRO B CA 1
ATOM 4156 C C . PRO B 1 218 ? -0.934 -22.781 2.545 1 64.06 218 PRO B C 1
ATOM 4158 O O . PRO B 1 218 ? -0.684 -23.891 2.07 1 64.06 218 PRO B O 1
ATOM 4161 N N . ALA B 1 219 ? -1.751 -21.984 2.088 1 73.38 219 ALA B N 1
ATOM 4162 C CA . ALA B 1 219 ? -2.688 -22.484 1.085 1 73.38 219 ALA B CA 1
ATOM 4163 C C . ALA B 1 219 ? -1.981 -22.75 -0.241 1 73.38 219 ALA B C 1
ATOM 4165 O O . ALA B 1 219 ? -2.35 -23.672 -0.974 1 73.38 219 ALA B O 1
ATOM 4166 N N . VAL B 1 220 ? -1.065 -21.938 -0.505 1 77.19 220 VAL B N 1
ATOM 4167 C CA . VAL B 1 220 ? -0.29 -22.125 -1.729 1 77.19 220 VAL B CA 1
ATOM 4168 C C . VAL B 1 220 ? 0.416 -23.469 -1.701 1 77.19 220 VAL B C 1
ATOM 4170 O O . VAL B 1 220 ? 0.363 -24.234 -2.676 1 77.19 220 VAL B O 1
ATOM 4173 N N . VAL B 1 221 ? 1.009 -23.688 -0.58 1 80.94 221 VAL B N 1
ATOM 4174 C CA . VAL B 1 221 ? 1.744 -24.938 -0.434 1 80.94 221 VAL B CA 1
ATOM 4175 C C . VAL B 1 221 ? 0.771 -26.125 -0.459 1 80.94 221 VAL B C 1
ATOM 4177 O O . VAL B 1 221 ? 1.057 -27.156 -1.063 1 80.94 221 VAL B O 1
ATOM 4180 N N . ARG B 1 222 ? -0.387 -25.922 0.112 1 83.5 222 ARG B N 1
ATOM 4181 C CA . ARG B 1 222 ? -1.391 -26.984 0.12 1 83.5 222 ARG B CA 1
ATOM 4182 C C . ARG B 1 222 ? -1.872 -27.281 -1.294 1 83.5 222 ARG B C 1
ATOM 4184 O O . ARG B 1 222 ? -2.01 -28.453 -1.667 1 83.5 222 ARG B O 1
ATOM 4191 N N . ARG B 1 223 ? -2.074 -26.312 -2.016 1 84.19 223 ARG B N 1
ATOM 4192 C CA . ARG B 1 223 ? -2.512 -26.5 -3.396 1 84.19 223 ARG B CA 1
ATOM 4193 C C . ARG B 1 223 ? -1.433 -27.188 -4.223 1 84.19 223 ARG B C 1
ATOM 4195 O O . ARG B 1 223 ? -1.732 -28.062 -5.031 1 84.19 223 ARG B O 1
ATOM 4202 N N . ALA B 1 224 ? -0.273 -26.734 -3.996 1 88.44 224 ALA B N 1
ATOM 4203 C CA . ALA B 1 224 ? 0.848 -27.312 -4.734 1 88.44 224 ALA B CA 1
ATOM 4204 C C . ALA B 1 224 ? 1.035 -28.781 -4.387 1 88.44 224 ALA B C 1
ATOM 4206 O O . ALA B 1 224 ? 1.163 -29.625 -5.273 1 88.44 224 ALA B O 1
ATOM 4207 N N . THR B 1 225 ? 0.974 -29.047 -3.1 1 91.56 225 THR B N 1
ATOM 4208 C CA . THR B 1 225 ? 1.193 -30.422 -2.664 1 91.56 225 THR B CA 1
ATOM 4209 C C . THR B 1 225 ? 0.034 -31.312 -3.094 1 91.56 225 THR B C 1
ATOM 4211 O O . THR B 1 225 ? 0.242 -32.469 -3.488 1 91.56 225 THR B O 1
ATOM 4214 N N . ALA B 1 226 ? -1.147 -30.828 -3.041 1 90.56 226 ALA B N 1
ATOM 4215 C CA . ALA B 1 226 ? -2.307 -31.578 -3.504 1 90.56 226 ALA B CA 1
ATOM 4216 C C . ALA B 1 226 ? -2.193 -31.906 -4.992 1 90.56 226 ALA B C 1
ATOM 4218 O O . ALA B 1 226 ? -2.525 -33 -5.422 1 90.56 226 ALA B O 1
ATOM 4219 N N . PHE B 1 227 ? -1.789 -31 -5.723 1 92.12 227 PHE B N 1
ATOM 4220 C CA . PHE B 1 227 ? -1.59 -31.188 -7.156 1 92.12 227 PHE B CA 1
ATOM 4221 C C . PHE B 1 227 ? -0.532 -32.25 -7.418 1 92.12 227 PHE B C 1
ATOM 4223 O O . PHE B 1 227 ? -0.731 -33.125 -8.25 1 92.12 227 PHE B O 1
ATOM 4230 N N . ILE B 1 228 ? 0.553 -32.094 -6.715 1 92.25 228 ILE B N 1
ATOM 4231 C CA . ILE B 1 228 ? 1.64 -33.062 -6.863 1 92.25 228 ILE B CA 1
ATOM 4232 C C . ILE B 1 228 ? 1.133 -34.469 -6.535 1 92.25 228 ILE B C 1
ATOM 4234 O O . ILE B 1 228 ? 1.337 -35.406 -7.312 1 92.25 228 ILE B O 1
ATOM 4238 N N . ASP B 1 229 ? 0.388 -34.594 -5.48 1 91.19 229 ASP B N 1
ATOM 4239 C CA . ASP B 1 229 ? -0.078 -35.875 -4.996 1 91.19 229 ASP B CA 1
ATOM 4240 C C . ASP B 1 229 ? -1.054 -36.531 -5.984 1 91.19 229 ASP B C 1
ATOM 4242 O O . ASP B 1 229 ? -1.129 -37.75 -6.09 1 91.19 229 ASP B O 1
ATOM 4246 N N . THR B 1 230 ? -1.721 -35.719 -6.672 1 92.38 230 THR B N 1
ATOM 4247 C CA . THR B 1 230 ? -2.729 -36.219 -7.602 1 92.38 230 THR B CA 1
ATOM 4248 C C . THR B 1 230 ? -2.117 -36.5 -8.977 1 92.38 230 THR B C 1
ATOM 4250 O O . THR B 1 230 ? -2.721 -37.156 -9.805 1 92.38 230 THR B O 1
ATOM 4253 N N . HIS B 1 231 ? -0.868 -36.062 -9.203 1 93.25 231 HIS B N 1
ATOM 4254 C CA . HIS B 1 231 ? -0.272 -36.188 -10.531 1 93.25 231 HIS B CA 1
ATOM 4255 C C . HIS B 1 231 ? 1.134 -36.75 -10.453 1 93.25 231 HIS B C 1
ATOM 4257 O O . HIS B 1 231 ? 2.021 -36.344 -11.211 1 93.25 231 HIS B O 1
ATOM 4263 N N . LEU B 1 232 ? 1.364 -37.625 -9.602 1 91.88 232 LEU B N 1
ATOM 4264 C CA . LEU B 1 232 ? 2.699 -38.156 -9.312 1 91.88 232 LEU B CA 1
ATOM 4265 C C . LEU B 1 232 ? 3.285 -38.844 -10.523 1 91.88 232 LEU B C 1
ATOM 4267 O O . LEU B 1 232 ? 4.488 -38.781 -10.773 1 91.88 232 LEU B O 1
ATOM 4271 N N . VAL B 1 233 ? 2.461 -39.562 -11.289 1 89.44 233 VAL B N 1
ATOM 4272 C CA . VAL B 1 233 ? 2.98 -40.375 -12.367 1 89.44 233 VAL B CA 1
ATOM 4273 C C . VAL B 1 233 ? 2.996 -39.594 -13.672 1 89.44 233 VAL B C 1
ATOM 4275 O O . VAL B 1 233 ? 3.566 -40.031 -14.672 1 89.44 233 VAL B O 1
ATOM 4278 N N . ASP B 1 234 ? 2.4 -38.406 -13.711 1 91.12 234 ASP B N 1
ATOM 4279 C CA . ASP B 1 234 ? 2.369 -37.562 -14.891 1 91.12 234 ASP B CA 1
ATOM 4280 C C . ASP B 1 234 ? 3.68 -36.781 -15.039 1 91.12 234 ASP B C 1
ATOM 4282 O O . ASP B 1 234 ? 4.398 -36.562 -14.062 1 91.12 234 ASP B O 1
ATOM 4286 N N . PRO B 1 235 ? 4.043 -36.438 -16.266 1 90.5 235 PRO B N 1
ATOM 4287 C CA . PRO B 1 235 ? 5.266 -35.656 -16.484 1 90.5 235 PRO B CA 1
ATOM 4288 C C . PRO B 1 235 ? 5.094 -34.188 -16.141 1 90.5 235 PRO B C 1
ATOM 4290 O O . PRO B 1 235 ? 5.211 -33.312 -17.016 1 90.5 235 PRO B O 1
ATOM 4293 N N . ILE B 1 236 ? 4.949 -33.875 -14.891 1 91.44 236 ILE B N 1
ATOM 4294 C CA . ILE B 1 236 ? 4.758 -32.5 -14.453 1 91.44 236 ILE B CA 1
ATOM 4295 C C . ILE B 1 236 ? 6.094 -31.922 -14.008 1 91.44 236 ILE B C 1
ATOM 4297 O O . ILE B 1 236 ? 6.977 -32.656 -13.547 1 91.44 236 ILE B O 1
ATOM 4301 N N . GLY B 1 237 ? 6.277 -30.641 -14.281 1 90.19 237 GLY B N 1
ATOM 4302 C CA . GLY B 1 237 ? 7.461 -29.906 -13.844 1 90.19 237 GLY B CA 1
ATOM 4303 C C . GLY B 1 237 ? 7.141 -28.719 -12.953 1 90.19 237 GLY B C 1
ATOM 4304 O O . GLY B 1 237 ? 6.023 -28.609 -12.445 1 90.19 237 GLY B O 1
ATOM 4305 N N . LEU B 1 238 ? 8.203 -27.969 -12.672 1 89.19 238 LEU B N 1
ATOM 4306 C CA . LEU B 1 238 ? 8.102 -26.828 -11.773 1 89.19 238 LEU B CA 1
ATOM 4307 C C . LEU B 1 238 ? 7.043 -25.844 -12.266 1 89.19 238 LEU B C 1
ATOM 4309 O O . LEU B 1 238 ? 6.262 -25.312 -11.469 1 89.19 238 LEU B O 1
ATOM 4313 N N . ALA B 1 239 ? 6.945 -25.656 -13.523 1 84.25 239 ALA B N 1
ATOM 4314 C CA . ALA B 1 239 ? 6.004 -24.703 -14.109 1 84.25 239 ALA B CA 1
ATOM 4315 C C . ALA B 1 239 ? 4.562 -25.172 -13.914 1 84.25 239 ALA B C 1
ATOM 4317 O O . ALA B 1 239 ? 3.67 -24.359 -13.656 1 84.25 239 ALA B O 1
ATOM 4318 N N . ASP B 1 240 ? 4.359 -26.453 -14.039 1 88.25 240 ASP B N 1
ATOM 4319 C CA . ASP B 1 240 ? 3.027 -27.016 -13.852 1 88.25 240 ASP B CA 1
ATOM 4320 C C . ASP B 1 240 ? 2.564 -26.859 -12.406 1 88.25 240 ASP B C 1
ATOM 4322 O O . ASP B 1 240 ? 1.4 -26.547 -12.148 1 88.25 240 ASP B O 1
ATOM 4326 N N . ILE B 1 241 ? 3.469 -27.094 -11.508 1 89.94 241 ILE B N 1
ATOM 4327 C CA . ILE B 1 241 ? 3.16 -27 -10.086 1 89.94 241 ILE B CA 1
ATOM 4328 C C . ILE B 1 241 ? 2.848 -25.562 -9.719 1 89.94 241 ILE B C 1
ATOM 4330 O O . ILE B 1 241 ? 1.908 -25.281 -8.969 1 89.94 241 ILE B O 1
ATOM 4334 N N . ALA B 1 242 ? 3.602 -24.688 -10.242 1 84.88 242 ALA B N 1
ATOM 4335 C CA . ALA B 1 242 ? 3.391 -23.266 -9.984 1 84.88 242 ALA B CA 1
ATOM 4336 C C . ALA B 1 242 ? 2.031 -22.812 -10.508 1 84.88 242 ALA B C 1
ATOM 4338 O O . ALA B 1 242 ? 1.311 -22.078 -9.82 1 84.88 242 ALA B O 1
ATOM 4339 N N . ALA B 1 243 ? 1.695 -23.266 -11.633 1 78.44 243 ALA B N 1
ATOM 4340 C CA . ALA B 1 243 ? 0.405 -22.922 -12.234 1 78.44 243 ALA B CA 1
ATOM 4341 C C . ALA B 1 243 ? -0.747 -23.422 -11.367 1 78.44 243 ALA B C 1
ATOM 4343 O O . ALA B 1 243 ? -1.732 -22.719 -11.156 1 78.44 243 ALA B O 1
ATOM 4344 N N . ALA B 1 244 ? -0.574 -24.562 -10.859 1 81.81 244 ALA B N 1
ATOM 4345 C CA . ALA B 1 244 ? -1.599 -25.141 -9.992 1 81.81 244 ALA B CA 1
ATOM 4346 C C . ALA B 1 244 ? -1.717 -24.359 -8.688 1 81.81 244 ALA B C 1
ATOM 4348 O O . ALA B 1 244 ? -2.811 -24.234 -8.133 1 81.81 244 ALA B O 1
ATOM 4349 N N . ALA B 1 245 ? -0.62 -23.938 -8.227 1 81.62 245 ALA B N 1
ATOM 4350 C CA . ALA B 1 245 ? -0.583 -23.172 -6.977 1 81.62 245 ALA B CA 1
ATOM 4351 C C . ALA B 1 245 ? -0.99 -21.719 -7.211 1 81.62 245 ALA B C 1
ATOM 4353 O O . ALA B 1 245 ? -1.211 -20.969 -6.254 1 81.62 245 ALA B O 1
ATOM 4354 N N . ARG B 1 246 ? -0.97 -21.391 -8.422 1 76.12 246 ARG B N 1
ATOM 4355 C CA . ARG B 1 246 ? -1.412 -20.062 -8.82 1 76.12 246 ARG B CA 1
ATOM 4356 C C . ARG B 1 246 ? -0.437 -19 -8.344 1 76.12 246 ARG B C 1
ATOM 4358 O O . ARG B 1 246 ? -0.851 -17.984 -7.789 1 76.12 246 ARG B O 1
ATOM 4365 N N . ILE B 1 247 ? 0.736 -19.234 -8.469 1 77.88 247 ILE B N 1
ATOM 4366 C CA . ILE B 1 247 ? 1.802 -18.281 -8.188 1 77.88 247 ILE B CA 1
ATOM 4367 C C . ILE B 1 247 ? 2.994 -18.562 -9.102 1 77.88 247 ILE B C 1
ATOM 4369 O O . ILE B 1 247 ? 3.004 -19.547 -9.836 1 77.88 247 ILE B O 1
ATOM 4373 N N . GLY B 1 248 ? 3.938 -17.641 -9.234 1 76.38 248 GLY B N 1
ATOM 4374 C CA . GLY B 1 248 ? 5.129 -17.828 -10.039 1 76.38 248 GLY B CA 1
ATOM 4375 C C . GLY B 1 248 ? 6.094 -18.844 -9.461 1 76.38 248 GLY B C 1
ATOM 4376 O O . GLY B 1 248 ? 5.984 -19.203 -8.289 1 76.38 248 GLY B O 1
ATOM 4377 N N . THR B 1 249 ? 6.945 -19.297 -10.352 1 82.56 249 THR B N 1
ATOM 4378 C CA . THR B 1 249 ? 7.879 -20.359 -9.992 1 82.56 249 THR B CA 1
ATOM 4379 C C . THR B 1 249 ? 8.773 -19.922 -8.836 1 82.56 249 THR B C 1
ATOM 4381 O O . THR B 1 249 ? 9.031 -20.688 -7.91 1 82.56 249 THR B O 1
ATOM 4384 N N . ARG B 1 250 ? 9.188 -18.734 -8.836 1 78.56 250 ARG B N 1
ATOM 4385 C CA . ARG B 1 250 ? 10.062 -18.25 -7.773 1 78.56 250 ARG B CA 1
ATOM 4386 C C . ARG B 1 250 ? 9.32 -18.188 -6.441 1 78.56 250 ARG B C 1
ATOM 4388 O O . ARG B 1 250 ? 9.867 -18.578 -5.406 1 78.56 250 ARG B O 1
ATOM 4395 N N . ALA B 1 251 ? 8.172 -17.703 -6.52 1 77.75 251 ALA B N 1
ATOM 4396 C CA . ALA B 1 251 ? 7.355 -17.641 -5.312 1 77.75 251 ALA B CA 1
ATOM 4397 C C . ALA B 1 251 ? 7.062 -19.031 -4.766 1 77.75 251 ALA B C 1
ATOM 4399 O O . ALA B 1 251 ? 7.047 -19.234 -3.549 1 77.75 251 ALA B O 1
ATOM 4400 N N . LEU B 1 252 ? 6.793 -19.906 -5.664 1 83.19 252 LEU B N 1
ATOM 4401 C CA . LEU B 1 252 ? 6.531 -21.281 -5.27 1 83.19 252 LEU B CA 1
ATOM 4402 C C . LEU B 1 252 ? 7.746 -21.891 -4.578 1 83.19 252 LEU B C 1
ATOM 4404 O O . LEU B 1 252 ? 7.613 -22.531 -3.537 1 83.19 252 LEU B O 1
ATOM 4408 N N . GLN B 1 253 ? 8.883 -21.719 -5.156 1 83.12 253 GLN B N 1
ATOM 4409 C CA . GLN B 1 253 ? 10.117 -22.234 -4.57 1 83.12 253 GLN B CA 1
ATOM 4410 C C . GLN B 1 253 ? 10.344 -21.672 -3.176 1 83.12 253 GLN B C 1
ATOM 4412 O O . GLN B 1 253 ? 10.703 -22.391 -2.25 1 83.12 253 GLN B O 1
ATOM 4417 N N . ALA B 1 254 ? 10.055 -20.453 -3.037 1 77.19 254 ALA B N 1
ATOM 4418 C CA . ALA B 1 254 ? 10.219 -19.812 -1.733 1 77.19 254 ALA B CA 1
ATOM 4419 C C . ALA B 1 254 ? 9.227 -20.375 -0.719 1 77.19 254 ALA B C 1
ATOM 4421 O O . ALA B 1 254 ? 9.57 -20.594 0.445 1 77.19 254 ALA B O 1
ATOM 4422 N N . ALA B 1 255 ? 8.047 -20.562 -1.152 1 79.38 255 ALA B N 1
ATOM 4423 C CA . ALA B 1 255 ? 7.004 -21.109 -0.281 1 79.38 255 ALA B CA 1
ATOM 4424 C C . ALA B 1 255 ? 7.379 -22.5 0.221 1 79.38 255 ALA B C 1
ATOM 4426 O O . ALA B 1 255 ? 7.223 -22.797 1.406 1 79.38 255 ALA B O 1
ATOM 4427 N N . PHE B 1 256 ? 7.852 -23.328 -0.64 1 86.31 256 PHE B N 1
ATOM 4428 C CA . PHE B 1 256 ? 8.242 -24.672 -0.259 1 86.31 256 PHE B CA 1
ATOM 4429 C C . PHE B 1 256 ? 9.422 -24.656 0.704 1 86.31 256 PHE B C 1
ATOM 4431 O O . PHE B 1 256 ? 9.445 -25.406 1.681 1 86.31 256 PHE B O 1
ATOM 4438 N N . ARG B 1 257 ? 10.352 -23.828 0.458 1 81.25 257 ARG B N 1
ATOM 4439 C CA . ARG B 1 257 ? 11.5 -23.703 1.345 1 81.25 257 ARG B CA 1
ATOM 4440 C C . ARG B 1 257 ? 11.07 -23.266 2.74 1 81.25 257 ARG B C 1
ATOM 4442 O O . ARG B 1 257 ? 11.531 -23.812 3.742 1 81.25 257 ARG B O 1
ATOM 4449 N N . HIS B 1 258 ? 10.188 -22.453 2.73 1 75.69 258 HIS B N 1
ATOM 4450 C CA . HIS B 1 258 ? 9.773 -21.859 3.996 1 75.69 258 HIS B CA 1
ATOM 4451 C C . HIS B 1 258 ? 8.891 -22.828 4.789 1 75.69 258 HIS B C 1
ATOM 4453 O O . HIS B 1 258 ? 9.07 -22.984 6 1 75.69 258 HIS B O 1
ATOM 4459 N N . HIS B 1 259 ? 7.957 -23.391 4.086 1 78.81 259 HIS B N 1
ATOM 4460 C CA . HIS B 1 259 ? 6.938 -24.156 4.801 1 78.81 259 HIS B CA 1
ATOM 4461 C C . HIS B 1 259 ? 7.336 -25.625 4.926 1 78.81 259 HIS B C 1
ATOM 4463 O O . HIS B 1 259 ? 6.91 -26.312 5.859 1 78.81 259 HIS B O 1
ATOM 4469 N N . LEU B 1 260 ? 8.18 -26.141 4.012 1 85.06 260 LEU B N 1
ATOM 4470 C CA . LEU B 1 260 ? 8.453 -27.562 3.982 1 85.06 260 LEU B CA 1
ATOM 4471 C C . LEU B 1 260 ? 9.953 -27.828 3.994 1 85.06 260 LEU B C 1
ATOM 4473 O O . LEU B 1 260 ? 10.383 -28.984 4.012 1 85.06 260 LEU B O 1
ATOM 4477 N N . ASP B 1 261 ? 10.781 -26.734 3.98 1 85.06 261 ASP B N 1
ATOM 4478 C CA . ASP B 1 261 ? 12.234 -26.844 3.953 1 85.06 261 ASP B CA 1
ATOM 4479 C C . ASP B 1 261 ? 12.695 -27.734 2.809 1 85.06 261 ASP B C 1
ATOM 4481 O O . ASP B 1 261 ? 13.516 -28.641 3.01 1 85.06 261 ASP B O 1
ATOM 4485 N N . THR B 1 262 ? 12.078 -27.656 1.717 1 89.94 262 THR B N 1
ATOM 4486 C CA . THR B 1 262 ? 12.398 -28.391 0.5 1 89.94 262 THR B CA 1
ATOM 4487 C C . THR B 1 262 ? 12.023 -27.578 -0.738 1 89.94 262 THR B C 1
ATOM 4489 O O . THR B 1 262 ? 11.766 -26.375 -0.646 1 89.94 262 THR B O 1
ATOM 4492 N N . THR B 1 263 ? 12.195 -28.141 -1.942 1 90.62 263 THR B N 1
ATOM 4493 C CA . THR B 1 263 ? 11.766 -27.531 -3.191 1 90.62 263 THR B CA 1
ATOM 4494 C C . THR B 1 263 ? 10.602 -28.312 -3.805 1 90.62 263 THR B C 1
ATOM 4496 O O . THR B 1 263 ? 10.422 -29.5 -3.506 1 90.62 263 THR B O 1
ATOM 4499 N N . PRO B 1 264 ? 9.875 -27.594 -4.625 1 91.31 264 PRO B N 1
ATOM 4500 C CA . PRO B 1 264 ? 8.766 -28.297 -5.277 1 91.31 264 PRO B CA 1
ATOM 4501 C C . PRO B 1 264 ? 9.234 -29.531 -6.051 1 91.31 264 PRO B C 1
ATOM 4503 O O . PRO B 1 264 ? 8.586 -30.578 -5.988 1 91.31 264 PRO B O 1
ATOM 4506 N N . THR B 1 265 ? 10.328 -29.422 -6.688 1 91.31 265 THR B N 1
ATOM 4507 C CA . THR B 1 265 ? 10.836 -30.531 -7.488 1 91.31 265 THR B CA 1
ATOM 4508 C C . THR B 1 265 ? 11.336 -31.672 -6.594 1 91.31 265 THR B C 1
ATOM 4510 O O . THR B 1 265 ? 11.141 -32.844 -6.902 1 91.31 265 THR B O 1
ATOM 4513 N N . GLU B 1 266 ? 12.008 -31.297 -5.539 1 92.38 266 GLU B N 1
ATOM 4514 C CA . GLU B 1 266 ? 12.461 -32.312 -4.586 1 92.38 266 GLU B CA 1
ATOM 4515 C C . GLU B 1 266 ? 11.281 -33 -3.906 1 92.38 266 GLU B C 1
ATOM 4517 O O . GLU B 1 266 ? 11.312 -34.188 -3.658 1 92.38 266 GLU B O 1
ATOM 4522 N N . TYR B 1 267 ? 10.297 -32.188 -3.553 1 94.06 267 TYR B N 1
ATOM 4523 C CA . TYR B 1 267 ? 9.086 -32.75 -2.971 1 94.06 267 TYR B CA 1
ATOM 4524 C C . TYR B 1 267 ? 8.445 -33.75 -3.912 1 94.06 267 TYR B C 1
ATOM 4526 O O . TYR B 1 267 ? 8.062 -34.844 -3.492 1 94.06 267 TYR B O 1
ATOM 4534 N N . LEU B 1 268 ? 8.336 -33.406 -5.129 1 94.44 268 LEU B N 1
ATOM 4535 C CA . LEU B 1 268 ? 7.797 -34.281 -6.156 1 94.44 268 LEU B CA 1
ATOM 4536 C C . LEU B 1 268 ? 8.617 -35.562 -6.27 1 94.44 268 LEU B C 1
ATOM 4538 O O . LEU B 1 268 ? 8.062 -36.656 -6.297 1 94.44 268 LEU B O 1
ATOM 4542 N N . ARG B 1 269 ? 9.914 -35.438 -6.387 1 92.5 269 ARG B N 1
ATOM 4543 C CA . ARG B 1 269 ? 10.82 -36.594 -6.5 1 92.5 269 ARG B CA 1
ATOM 4544 C C . ARG B 1 269 ? 10.672 -37.531 -5.305 1 92.5 269 ARG B C 1
ATOM 4546 O O . ARG B 1 269 ? 10.625 -38.75 -5.469 1 92.5 269 ARG B O 1
ATOM 4553 N N . SER B 1 270 ? 10.633 -36.969 -4.125 1 93.12 270 SER B N 1
ATOM 4554 C CA . SER B 1 270 ? 10.492 -37.75 -2.9 1 93.12 270 SER B CA 1
ATOM 4555 C C . SER B 1 270 ? 9.172 -38.5 -2.871 1 93.12 270 SER B C 1
ATOM 4557 O O . SER B 1 270 ? 9.109 -39.625 -2.428 1 93.12 270 SER B O 1
ATOM 4559 N N . ALA B 1 271 ? 8.141 -37.812 -3.305 1 94.5 271 ALA B N 1
ATOM 4560 C CA . ALA B 1 271 ? 6.824 -38.469 -3.348 1 94.5 271 ALA B CA 1
ATOM 4561 C C . ALA B 1 271 ? 6.801 -39.625 -4.344 1 94.5 271 ALA B C 1
ATOM 4563 O O . ALA B 1 271 ? 6.219 -40.656 -4.066 1 94.5 271 ALA B O 1
ATOM 4564 N N . ARG B 1 272 ? 7.422 -39.406 -5.461 1 94.38 272 ARG B N 1
ATOM 4565 C CA . ARG B 1 272 ? 7.531 -40.469 -6.461 1 94.38 272 ARG B CA 1
ATOM 4566 C C . ARG B 1 272 ? 8.359 -41.625 -5.934 1 94.38 272 ARG B C 1
ATOM 4568 O O . ARG B 1 272 ? 8.023 -42.781 -6.168 1 94.38 272 ARG B O 1
ATOM 4575 N N . LEU B 1 273 ? 9.445 -41.312 -5.277 1 94.19 273 LEU B N 1
ATOM 4576 C CA . LEU B 1 273 ? 10.297 -42.344 -4.691 1 94.19 273 LEU B CA 1
ATOM 4577 C C . LEU B 1 273 ? 9.523 -43.156 -3.666 1 94.19 273 LEU B C 1
ATOM 4579 O O . LEU B 1 273 ? 9.695 -44.375 -3.588 1 94.19 273 LEU B O 1
ATOM 4583 N N . ALA B 1 274 ? 8.758 -42.531 -2.893 1 94.25 274 ALA B N 1
ATOM 4584 C CA . ALA B 1 274 ? 7.93 -43.219 -1.902 1 94.25 274 ALA B CA 1
ATOM 4585 C C . ALA B 1 274 ? 6.93 -44.156 -2.576 1 94.25 274 ALA B C 1
ATOM 4587 O O . ALA B 1 274 ? 6.676 -45.25 -2.088 1 94.25 274 ALA B O 1
ATOM 4588 N N . GLY B 1 275 ? 6.371 -43.656 -3.617 1 93.44 275 GLY B N 1
ATOM 4589 C CA . GLY B 1 275 ? 5.488 -44.5 -4.398 1 93.44 275 GLY B CA 1
ATOM 4590 C C . GLY B 1 275 ? 6.188 -45.719 -4.965 1 93.44 275 GLY B C 1
ATOM 4591 O O . GLY B 1 275 ? 5.66 -46.844 -4.887 1 93.44 275 GLY B O 1
ATOM 4592 N N . ALA B 1 276 ? 7.312 -45.5 -5.477 1 93.81 276 ALA B N 1
ATOM 4593 C CA . ALA B 1 276 ? 8.109 -46.594 -6 1 93.81 276 ALA B CA 1
ATOM 4594 C C . ALA B 1 276 ? 8.453 -47.594 -4.898 1 93.81 276 ALA B C 1
ATOM 4596 O O . ALA B 1 276 ? 8.414 -48.812 -5.121 1 93.81 276 ALA B O 1
ATOM 4597 N N . HIS B 1 277 ? 8.797 -47.094 -3.785 1 94 277 HIS B N 1
ATOM 4598 C CA . HIS B 1 277 ? 9.117 -47.938 -2.646 1 94 277 HIS B CA 1
ATOM 4599 C C . HIS B 1 277 ? 7.938 -48.844 -2.283 1 94 277 HIS B C 1
ATOM 4601 O O . HIS B 1 277 ? 8.109 -50.031 -2.061 1 94 277 HIS B O 1
ATOM 4607 N N . GLU B 1 278 ? 6.797 -48.25 -2.256 1 94.62 278 GLU B N 1
ATOM 4608 C CA . GLU B 1 278 ? 5.598 -49.031 -1.927 1 94.62 278 GLU B CA 1
ATOM 4609 C C . GLU B 1 278 ? 5.336 -50.125 -2.963 1 94.62 278 GLU B C 1
ATOM 4611 O O . GLU B 1 278 ? 4.949 -51.219 -2.613 1 94.62 278 GLU B O 1
ATOM 4616 N N . ASP B 1 279 ? 5.613 -49.781 -4.223 1 93.69 279 ASP B N 1
ATOM 4617 C CA . ASP B 1 279 ? 5.438 -50.75 -5.301 1 93.69 279 ASP B CA 1
ATOM 4618 C C . ASP B 1 279 ? 6.461 -51.875 -5.195 1 93.69 279 ASP B C 1
ATOM 4620 O O . ASP B 1 279 ? 6.141 -53.031 -5.449 1 93.69 279 ASP B O 1
ATOM 4624 N N . LEU B 1 280 ? 7.637 -51.531 -4.801 1 93.88 280 LEU B N 1
ATOM 4625 C CA . LEU B 1 2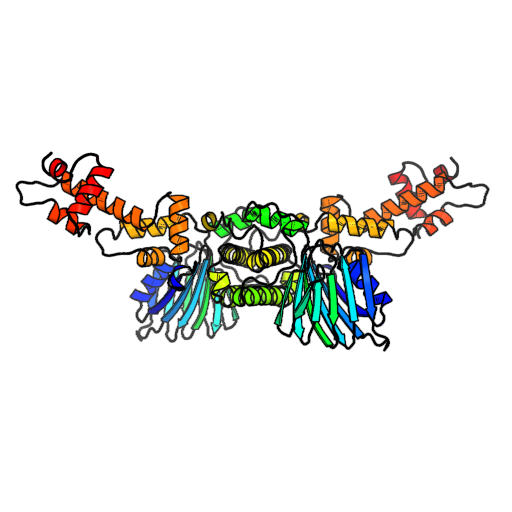80 ? 8.703 -52.5 -4.676 1 93.88 280 LEU B CA 1
ATOM 4626 C C . LEU B 1 280 ? 8.422 -53.469 -3.533 1 93.88 280 LEU B C 1
ATOM 4628 O O . LEU B 1 280 ? 8.648 -54.688 -3.664 1 93.88 280 LEU B O 1
ATOM 4632 N N . VAL B 1 281 ? 7.883 -52.969 -2.48 1 92.88 281 VAL B N 1
ATOM 4633 C CA . VAL B 1 281 ? 7.586 -53.781 -1.306 1 92.88 281 VAL B CA 1
ATOM 4634 C C . VAL B 1 281 ? 6.449 -54.75 -1.624 1 92.88 281 VAL B C 1
ATOM 4636 O O . VAL B 1 281 ? 6.461 -55.875 -1.168 1 92.88 281 VAL B O 1
ATOM 4639 N N . ARG B 1 282 ? 5.559 -54.344 -2.494 1 92.81 282 ARG B N 1
ATOM 4640 C CA . ARG B 1 282 ? 4.359 -55.125 -2.773 1 92.81 282 ARG B CA 1
ATOM 4641 C C . ARG B 1 282 ? 4.574 -56.062 -3.965 1 92.81 282 ARG B C 1
ATOM 4643 O O . ARG B 1 282 ? 3.797 -57 -4.18 1 92.81 282 ARG B O 1
ATOM 4650 N N . ALA B 1 283 ? 5.652 -55.719 -4.66 1 89.5 283 ALA B N 1
ATOM 4651 C CA . ALA B 1 283 ? 5.859 -56.438 -5.922 1 89.5 283 ALA B CA 1
ATOM 4652 C C . ALA B 1 283 ? 6.324 -57.844 -5.672 1 89.5 283 ALA B C 1
ATOM 4654 O O . ALA B 1 283 ? 6.977 -58.156 -4.664 1 89.5 283 ALA B O 1
ATOM 4655 N N . ASP B 1 284 ? 5.879 -58.75 -6.562 1 84.56 284 ASP B N 1
ATOM 4656 C CA . ASP B 1 284 ? 6.336 -60.125 -6.613 1 84.56 284 ASP B CA 1
ATOM 4657 C C . ASP B 1 284 ? 7.402 -60.312 -7.691 1 84.56 284 ASP B C 1
ATOM 4659 O O . ASP B 1 284 ? 7.098 -60.281 -8.883 1 84.56 284 ASP B O 1
ATOM 4663 N N . PRO B 1 285 ? 8.609 -60.531 -7.23 1 81.31 285 PRO B N 1
ATOM 4664 C CA . PRO B 1 285 ? 9.688 -60.688 -8.219 1 81.31 285 PRO B CA 1
ATOM 4665 C C . PRO B 1 285 ? 9.477 -61.844 -9.164 1 81.31 285 PRO B C 1
ATOM 4667 O O . PRO B 1 285 ? 9.984 -61.844 -10.289 1 81.31 285 PRO B O 1
ATOM 4670 N N . THR B 1 286 ? 8.734 -62.781 -8.75 1 85.25 286 THR B N 1
ATOM 4671 C CA . THR B 1 286 ? 8.516 -64 -9.555 1 85.25 286 THR B CA 1
ATOM 4672 C C . THR B 1 286 ? 7.5 -63.719 -10.656 1 85.25 286 THR B C 1
ATOM 4674 O O . THR B 1 286 ? 7.414 -64.5 -11.625 1 85.25 286 THR B O 1
ATOM 4677 N N . ALA B 1 287 ? 6.805 -62.719 -10.547 1 86 287 ALA B N 1
ATOM 4678 C CA . ALA B 1 287 ? 5.766 -62.375 -11.516 1 86 287 ALA B CA 1
ATOM 4679 C C . ALA B 1 287 ? 6.309 -61.469 -12.609 1 86 287 ALA B C 1
ATOM 4681 O O . ALA B 1 287 ? 5.543 -60.906 -13.398 1 86 287 ALA B O 1
ATOM 4682 N N . GLY B 1 288 ? 7.602 -61.219 -12.719 1 84 288 GLY B N 1
ATOM 4683 C CA . GLY B 1 288 ? 8.203 -60.5 -13.812 1 84 288 GLY B CA 1
ATOM 4684 C C . GLY B 1 288 ? 8.375 -59 -13.508 1 84 288 GLY B C 1
ATOM 4685 O O . GLY B 1 288 ? 8.828 -58.25 -14.359 1 84 288 GLY B O 1
ATOM 4686 N N . MET B 1 289 ? 8.062 -58.625 -12.367 1 85.5 289 MET B N 1
ATOM 4687 C CA . MET B 1 289 ? 8.25 -57.219 -12.023 1 85.5 289 MET B CA 1
ATOM 4688 C C . MET B 1 289 ? 9.719 -56.906 -11.734 1 85.5 289 MET B C 1
ATOM 4690 O O . MET B 1 289 ? 10.375 -57.656 -11.016 1 85.5 289 MET B O 1
ATOM 4694 N N . THR B 1 290 ? 10.25 -55.875 -12.453 1 89.06 290 THR B N 1
ATOM 4695 C CA . THR B 1 290 ? 11.648 -55.5 -12.25 1 89.06 290 THR B CA 1
ATOM 4696 C C . THR B 1 290 ? 11.742 -54.094 -11.664 1 89.06 290 THR B C 1
ATOM 4698 O O . THR B 1 290 ? 10.773 -53.312 -11.695 1 89.06 290 THR B O 1
ATOM 4701 N N . VAL B 1 291 ? 12.875 -53.781 -11.133 1 92.38 291 VAL B N 1
ATOM 4702 C CA . VAL B 1 291 ? 13.164 -52.469 -10.594 1 92.38 291 VAL B CA 1
ATOM 4703 C C . VAL B 1 291 ? 13.016 -51.406 -11.695 1 92.38 291 VAL B C 1
ATOM 4705 O O . VAL B 1 291 ? 12.484 -50.312 -11.461 1 92.38 291 VAL B O 1
ATOM 4708 N N . ALA B 1 292 ? 13.406 -51.75 -12.867 1 90.5 292 ALA B N 1
ATOM 4709 C CA . ALA B 1 292 ? 13.383 -50.844 -14 1 90.5 292 ALA B CA 1
ATOM 4710 C C . ALA B 1 292 ? 11.945 -50.469 -14.375 1 90.5 292 ALA B C 1
ATOM 4712 O O . ALA B 1 292 ? 11.664 -49.312 -14.695 1 90.5 292 ALA B O 1
ATOM 4713 N N . VAL B 1 293 ? 11.078 -51.469 -14.383 1 89.56 293 VAL B N 1
ATOM 4714 C CA . VAL B 1 293 ? 9.68 -51.25 -14.75 1 89.56 293 VAL B CA 1
ATOM 4715 C C . VAL B 1 293 ? 9.016 -50.344 -13.719 1 89.56 293 VAL B C 1
ATOM 4717 O O . VAL B 1 293 ? 8.281 -49.406 -14.078 1 89.56 293 VAL B O 1
ATOM 4720 N N . ILE B 1 294 ? 9.266 -50.562 -12.445 1 92.44 294 ILE B N 1
ATOM 4721 C CA . ILE B 1 294 ? 8.672 -49.781 -11.367 1 92.44 294 ILE B CA 1
ATOM 4722 C C . ILE B 1 294 ? 9.234 -48.344 -11.391 1 92.44 294 ILE B C 1
ATOM 4724 O O . ILE B 1 294 ? 8.492 -47.375 -11.25 1 92.44 294 ILE B O 1
ATOM 4728 N N . ALA B 1 295 ? 10.531 -48.25 -11.539 1 93 295 ALA B N 1
ATOM 4729 C CA . ALA B 1 295 ? 11.156 -46.938 -11.625 1 93 295 ALA B CA 1
ATOM 4730 C C . ALA B 1 295 ? 10.562 -46.125 -12.773 1 93 295 ALA B C 1
ATOM 4732 O O . ALA B 1 295 ? 10.242 -44.938 -12.602 1 93 295 ALA B O 1
ATOM 4733 N N . ALA B 1 296 ? 10.336 -46.719 -13.883 1 90.88 296 ALA B N 1
ATOM 4734 C CA . ALA B 1 296 ? 9.797 -46.031 -15.07 1 90.88 296 ALA B CA 1
ATOM 4735 C C . ALA B 1 296 ? 8.359 -45.594 -14.836 1 90.88 296 ALA B C 1
ATOM 4737 O O . ALA B 1 296 ? 7.957 -44.531 -15.312 1 90.88 296 ALA B O 1
ATOM 4738 N N . ARG B 1 297 ? 7.637 -46.406 -14.141 1 90.62 297 ARG B N 1
ATOM 4739 C CA . ARG B 1 297 ? 6.246 -46.094 -13.836 1 90.62 297 ARG B CA 1
ATOM 4740 C C . ARG B 1 297 ? 6.148 -44.781 -13.047 1 90.62 297 ARG B C 1
ATOM 4742 O O . ARG B 1 297 ? 5.188 -44.031 -13.211 1 90.62 297 ARG B O 1
ATOM 4749 N N . TRP B 1 298 ? 7.168 -44.594 -12.266 1 93.25 298 TRP B N 1
ATOM 4750 C CA . TRP B 1 298 ? 7.117 -43.438 -11.391 1 93.25 298 TRP B CA 1
ATOM 4751 C C . TRP B 1 298 ? 7.969 -42.281 -11.938 1 93.25 298 TRP B C 1
ATOM 4753 O O . TRP B 1 298 ? 8.242 -41.312 -11.242 1 93.25 298 TRP B O 1
ATOM 4763 N N . GLY B 1 299 ? 8.422 -42.438 -13.172 1 89.38 299 GLY B N 1
ATOM 4764 C CA . GLY B 1 299 ? 9.016 -41.312 -13.891 1 89.38 299 GLY B CA 1
ATOM 4765 C C . GLY B 1 299 ? 10.531 -41.281 -13.773 1 89.38 299 GLY B C 1
ATOM 4766 O O . GLY B 1 299 ? 11.164 -40.312 -14.195 1 89.38 299 GLY B O 1
ATOM 4767 N N . PHE B 1 300 ? 11.156 -42.312 -13.242 1 91.56 300 PHE B N 1
ATOM 4768 C CA . PHE B 1 300 ? 12.609 -42.344 -13.188 1 91.56 300 PHE B CA 1
ATOM 4769 C C . PHE B 1 300 ? 13.18 -43 -14.453 1 91.56 300 PHE B C 1
ATOM 4771 O O . PHE B 1 300 ? 12.961 -44.188 -14.711 1 91.56 300 PHE B O 1
ATOM 4778 N N . THR B 1 301 ? 13.812 -42.156 -15.203 1 86.62 301 THR B N 1
ATOM 4779 C CA . THR B 1 301 ? 14.25 -42.625 -16.516 1 86.62 301 THR B CA 1
ATOM 4780 C C . THR B 1 301 ? 15.656 -43.219 -16.438 1 86.62 301 THR B C 1
ATOM 4782 O O . THR B 1 301 ? 16.078 -43.938 -17.328 1 86.62 301 THR B O 1
ATOM 4785 N N . ASN B 1 302 ? 16.344 -42.812 -15.445 1 90.62 302 ASN B N 1
ATOM 4786 C CA . ASN B 1 302 ? 17.688 -43.344 -15.266 1 90.62 302 ASN B CA 1
ATOM 4787 C C . ASN B 1 302 ? 17.75 -44.312 -14.086 1 90.62 302 ASN B C 1
ATOM 4789 O O . ASN B 1 302 ? 17.812 -43.906 -12.93 1 90.62 302 ASN B O 1
ATOM 4793 N N . PRO B 1 303 ? 17.844 -45.625 -14.398 1 86.44 303 PRO B N 1
ATOM 4794 C CA . PRO B 1 303 ? 17.828 -46.625 -13.336 1 86.44 303 PRO B CA 1
ATOM 4795 C C . PRO B 1 303 ? 18.969 -46.469 -12.344 1 86.44 303 PRO B C 1
ATOM 4797 O O . PRO B 1 303 ? 18.797 -46.688 -11.141 1 86.44 303 PRO B O 1
ATOM 4800 N N . GLY B 1 304 ? 20.125 -46.125 -12.883 1 88.75 304 GLY B N 1
ATOM 4801 C CA . GLY B 1 304 ? 21.25 -45.875 -11.992 1 88.75 304 GLY B C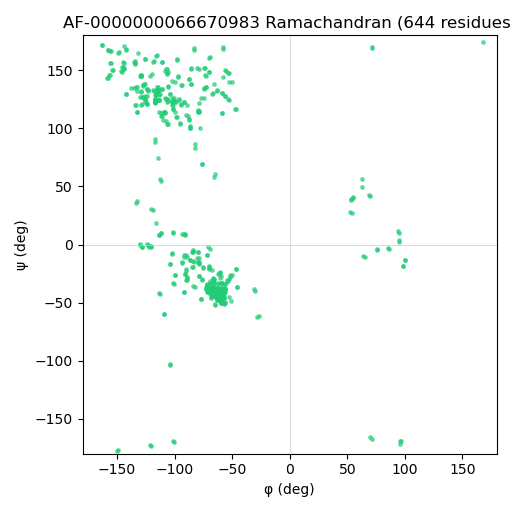A 1
ATOM 4802 C C . GLY B 1 304 ? 21 -44.781 -10.992 1 88.75 304 GLY B C 1
ATOM 4803 O O . GLY B 1 304 ? 21.25 -44.938 -9.797 1 88.75 304 GLY B O 1
ATOM 4804 N N . ARG B 1 305 ? 20.516 -43.656 -11.508 1 91.69 305 ARG B N 1
ATOM 4805 C CA . ARG B 1 305 ? 20.219 -42.531 -10.641 1 91.69 305 ARG B CA 1
ATOM 4806 C C . ARG B 1 305 ? 19.109 -42.875 -9.648 1 91.69 305 ARG B C 1
ATOM 4808 O O . ARG B 1 305 ? 19.156 -42.469 -8.492 1 91.69 305 ARG B O 1
ATOM 4815 N N . PHE B 1 306 ? 18.172 -43.625 -10.109 1 94.69 306 PHE B N 1
ATOM 4816 C CA . PHE B 1 306 ? 17.078 -44.062 -9.25 1 94.69 306 PHE B CA 1
ATOM 4817 C C . PHE B 1 306 ? 17.609 -44.938 -8.102 1 94.69 306 PHE B C 1
ATOM 4819 O O . PHE B 1 306 ? 17.25 -44.688 -6.941 1 94.69 306 PHE B O 1
ATOM 4826 N N . ALA B 1 307 ? 18.438 -45.844 -8.453 1 93.44 307 ALA B N 1
ATOM 4827 C CA . ALA B 1 307 ? 18.984 -46.75 -7.441 1 93.44 307 ALA B CA 1
ATOM 4828 C C . ALA B 1 307 ? 19.781 -45.969 -6.398 1 93.44 307 ALA B C 1
ATOM 4830 O O . ALA B 1 307 ? 19.719 -46.281 -5.203 1 93.44 307 ALA B O 1
ATOM 4831 N N . GLY B 1 308 ? 20.547 -45.031 -6.887 1 93.25 308 GLY B N 1
ATOM 4832 C CA . GLY B 1 308 ? 21.312 -44.219 -5.977 1 93.25 308 GLY B CA 1
ATOM 4833 C C . GLY B 1 308 ? 20.453 -43.406 -5.035 1 93.25 308 GLY B C 1
ATOM 4834 O O . GLY B 1 308 ? 20.703 -43.375 -3.826 1 93.25 308 GLY B O 1
ATOM 4835 N N . GLU B 1 309 ? 19.469 -42.781 -5.539 1 93.38 309 GLU B N 1
ATOM 4836 C CA . GLU B 1 309 ? 18.562 -41.969 -4.734 1 93.38 309 GLU B CA 1
ATOM 4837 C C . GLU B 1 309 ? 17.766 -42.812 -3.748 1 93.38 309 GLU B C 1
ATOM 4839 O O . GLU B 1 309 ? 17.531 -42.406 -2.615 1 93.38 309 GLU B O 1
ATOM 4844 N N . TYR B 1 310 ? 17.344 -43.969 -4.203 1 94.81 310 TYR B N 1
ATOM 4845 C CA . TYR B 1 310 ? 16.609 -44.906 -3.367 1 94.81 310 TYR B CA 1
ATOM 4846 C C . TYR B 1 310 ? 17.438 -45.344 -2.174 1 94.81 310 TYR B C 1
ATOM 4848 O O . TYR B 1 310 ? 16.953 -45.344 -1.039 1 94.81 310 TYR B O 1
ATOM 4856 N N . ARG B 1 311 ? 18.656 -45.594 -2.43 1 93.12 311 ARG B N 1
ATOM 4857 C CA . ARG B 1 311 ? 19.547 -46.031 -1.364 1 93.12 311 ARG B CA 1
ATOM 4858 C C . ARG B 1 311 ? 19.766 -44.906 -0.347 1 93.12 311 ARG B C 1
ATOM 4860 O O . ARG B 1 311 ? 19.844 -45.188 0.857 1 93.12 311 ARG B O 1
ATOM 4867 N N . THR B 1 312 ? 19.953 -43.844 -0.819 1 93.19 312 THR B N 1
ATOM 4868 C CA . THR B 1 312 ? 20.156 -42.688 0.055 1 93.19 312 THR B CA 1
ATOM 4869 C C . THR B 1 312 ? 18.953 -42.469 0.972 1 93.19 312 THR B C 1
ATOM 4871 O O . THR B 1 312 ? 19.109 -42.156 2.152 1 93.19 312 THR B O 1
ATOM 4874 N N . SER B 1 313 ? 17.75 -42.781 0.471 1 92.62 313 SER B N 1
ATOM 4875 C CA . SER B 1 313 ? 16.531 -42.469 1.209 1 92.62 313 SER B CA 1
ATOM 4876 C C . SER B 1 313 ? 16.141 -43.625 2.109 1 92.62 313 SER B C 1
ATOM 4878 O O . SER B 1 313 ? 15.586 -43.438 3.195 1 92.62 313 SER B O 1
ATOM 4880 N N . TYR B 1 314 ? 16.469 -44.906 1.697 1 93.19 314 TYR B N 1
ATOM 4881 C CA . TYR B 1 314 ? 15.906 -46.031 2.406 1 93.19 314 TYR B CA 1
ATOM 4882 C C . TYR B 1 314 ? 17 -46.938 2.963 1 93.19 314 TYR B C 1
ATOM 4884 O O . TYR B 1 314 ? 16.719 -47.938 3.654 1 93.19 314 TYR B O 1
ATOM 4892 N N . GLY B 1 315 ? 18.203 -46.562 2.66 1 92.38 315 GLY B N 1
ATOM 4893 C CA . GLY B 1 315 ? 19.344 -47.25 3.229 1 92.38 315 GLY B CA 1
ATOM 4894 C C . GLY B 1 315 ? 19.594 -48.594 2.574 1 92.38 315 GLY B C 1
ATOM 4895 O O . GLY B 1 315 ? 20.531 -49.312 2.957 1 92.38 315 GLY B O 1
ATOM 4896 N N . ARG B 1 316 ? 18.812 -49.125 1.63 1 92.75 316 ARG B N 1
ATOM 4897 C CA . ARG B 1 316 ? 18.984 -50.344 0.866 1 92.75 316 ARG B CA 1
ATOM 4898 C C . ARG B 1 316 ? 18.688 -50.125 -0.611 1 92.75 316 ARG B C 1
ATOM 4900 O O . ARG B 1 316 ? 18.031 -49.156 -0.975 1 92.75 316 ARG B O 1
ATOM 4907 N N . SER B 1 317 ? 19.219 -50.969 -1.47 1 93.88 317 SER B N 1
ATOM 4908 C CA . SER B 1 317 ? 18.984 -50.844 -2.906 1 93.88 317 SER B CA 1
ATOM 4909 C C . SER B 1 317 ? 17.578 -51.281 -3.283 1 93.88 317 SER B C 1
ATOM 4911 O O . SER B 1 317 ? 16.953 -52.062 -2.562 1 93.88 317 SER B O 1
ATOM 4913 N N . PRO B 1 318 ? 17.078 -50.719 -4.344 1 94.31 318 PRO B N 1
ATOM 4914 C CA . PRO B 1 318 ? 15.75 -51.156 -4.797 1 94.31 318 PRO B CA 1
ATOM 4915 C C . PRO B 1 318 ? 15.688 -52.656 -5.043 1 94.31 318 PRO B C 1
ATOM 4917 O O . PRO B 1 318 ? 14.656 -53.281 -4.789 1 94.31 318 PRO B O 1
ATOM 4920 N N . ARG B 1 319 ? 16.719 -53.281 -5.488 1 93.12 319 ARG B N 1
ATOM 4921 C CA . ARG B 1 319 ? 16.766 -54.719 -5.723 1 93.12 319 ARG B CA 1
ATOM 4922 C C . ARG B 1 319 ? 16.578 -55.5 -4.422 1 93.12 319 ARG B C 1
ATOM 4924 O O . ARG B 1 319 ? 15.859 -56.5 -4.379 1 93.12 319 ARG B O 1
ATOM 4931 N N . GLN B 1 320 ? 17.297 -55 -3.426 1 93.06 320 GLN B N 1
ATOM 4932 C CA . GLN B 1 320 ? 17.188 -55.656 -2.117 1 93.06 320 GLN B CA 1
ATOM 4933 C C . GLN B 1 320 ? 15.742 -55.594 -1.604 1 93.06 320 GLN B C 1
ATOM 4935 O O . GLN B 1 320 ? 15.242 -56.562 -1.035 1 93.06 320 GLN B O 1
ATOM 4940 N N . THR B 1 321 ? 15.086 -54.5 -1.823 1 93.12 321 THR B N 1
ATOM 4941 C CA . THR B 1 321 ? 13.711 -54.312 -1.381 1 93.12 321 THR B CA 1
ATOM 4942 C C . THR B 1 321 ? 12.766 -55.219 -2.176 1 93.12 321 THR B C 1
ATOM 4944 O O . THR B 1 321 ? 11.852 -55.812 -1.611 1 93.12 321 THR B O 1
ATOM 4947 N N . LEU B 1 322 ? 12.977 -55.312 -3.498 1 91.69 322 LEU B N 1
ATOM 4948 C CA . LEU B 1 322 ? 12.141 -56.125 -4.367 1 91.69 322 LEU B CA 1
ATOM 4949 C C . LEU B 1 322 ? 12.234 -57.594 -3.977 1 91.69 322 LEU B C 1
ATOM 4951 O O . LEU B 1 322 ? 11.266 -58.344 -4.117 1 91.69 322 LEU B O 1
ATOM 4955 N N . HIS B 1 323 ? 13.352 -58 -3.355 1 88 323 HIS B N 1
ATOM 4956 C CA . HIS B 1 323 ? 13.578 -59.406 -3.072 1 88 323 HIS B CA 1
ATOM 4957 C C . HIS B 1 323 ? 13.531 -59.688 -1.574 1 88 323 HIS B C 1
ATOM 4959 O O . HIS B 1 323 ? 13.875 -60.781 -1.13 1 88 323 HIS B O 1
ATOM 4965 N N . SER B 1 324 ? 13.086 -58.625 -0.818 1 79.06 324 SER B N 1
ATOM 4966 C CA . SER B 1 324 ? 12.93 -58.844 0.617 1 79.06 324 SER B CA 1
ATOM 4967 C C . SER B 1 324 ? 11.57 -59.469 0.943 1 79.06 324 SER B C 1
ATOM 4969 O O . SER B 1 324 ? 10.594 -59.219 0.22 1 79.06 324 SER B O 1
#

Solvent-accessible surface area (backbone atoms only — not comparable to full-atom values): 32047 Å² total; per-residue (Å²): 130,63,75,76,61,55,18,31,48,31,76,48,76,45,81,31,51,42,40,68,54,43,23,51,45,46,28,71,74,36,28,40,73,41,49,41,47,54,51,88,78,58,60,37,50,37,35,40,40,35,44,19,29,53,49,30,33,41,35,41,37,40,29,72,21,51,38,34,39,34,38,24,46,38,67,36,47,38,34,42,36,28,70,34,44,46,36,46,36,30,46,84,85,44,78,43,80,34,43,60,70,30,53,37,34,49,40,33,69,45,54,32,34,41,34,32,37,48,32,31,35,40,37,39,35,34,37,46,68,56,44,33,52,50,37,32,71,58,34,70,33,84,67,47,70,84,52,40,47,62,35,49,47,76,40,74,56,28,42,50,37,40,53,48,52,52,49,44,42,54,54,51,30,64,60,24,71,54,35,29,46,31,56,67,51,42,49,48,48,38,51,50,51,43,52,41,48,57,70,17,31,76,47,83,53,71,82,33,65,63,48,52,39,66,40,38,44,72,61,36,53,49,39,28,50,53,50,43,70,74,39,51,62,51,97,70,51,63,67,55,42,14,57,66,32,41,22,5,51,43,42,43,40,40,26,27,36,63,76,65,70,43,38,62,63,55,50,48,51,51,52,24,49,52,50,38,49,55,48,31,63,70,43,50,56,88,75,70,57,45,68,62,59,47,36,44,58,38,64,40,86,46,60,67,61,44,38,52,53,41,23,74,73,68,74,45,45,54,64,56,44,33,72,99,130,63,74,77,61,54,19,32,49,30,76,49,75,47,80,30,51,43,40,67,53,44,24,50,45,45,26,72,72,29,28,40,74,38,49,42,48,53,52,88,81,59,57,37,44,36,37,38,40,35,44,18,29,53,48,30,32,41,34,41,38,40,30,56,31,49,38,35,40,32,37,24,45,41,57,36,46,39,33,42,35,28,70,33,44,46,37,47,35,31,46,83,85,45,77,42,81,34,44,61,67,30,53,36,34,49,40,34,69,44,54,32,34,40,35,32,38,53,32,32,34,39,37,39,34,34,38,48,68,57,45,32,50,49,38,31,70,58,34,68,34,83,68,48,69,83,52,40,46,62,35,49,49,76,39,73,56,28,40,50,39,40,55,47,51,52,50,45,42,52,54,52,30,64,60,24,69,52,35,29,48,31,56,67,51,42,50,47,48,38,51,51,50,43,52,40,47,57,70,17,28,75,48,82,51,71,81,31,63,62,48,52,38,68,39,39,45,71,59,36,53,49,39,28,50,52,50,43,70,76,40,52,62,51,96,71,51,66,65,54,41,14,59,66,33,41,23,6,51,43,44,42,40,40,25,27,38,64,78,65,70,42,38,63,64,56,50,48,51,52,53,25,50,51,50,38,50,53,48,31,64,70,42,52,55,89,75,70,58,47,68,62,60,46,36,44,59,39,65,40,83,48,62,68,61,45,38,52,54,40,23,73,75,68,74,46,45,56,65,58,44,32,73,99

Radius of gyration: 31.54 Å; Cα contacts (8 Å, |Δi|>4): 1347; chains: 2; bounding box: 63×112×76 Å

InterPro domains:
  IPR009057 Homedomain-like superfamily [SSF46689] (220-269)
  IPR018060 AraC-like, DNA binding HTH domain [PF12833] (241-322)
  IPR018060 AraC-like, DNA binding HTH domain [PS01124] (222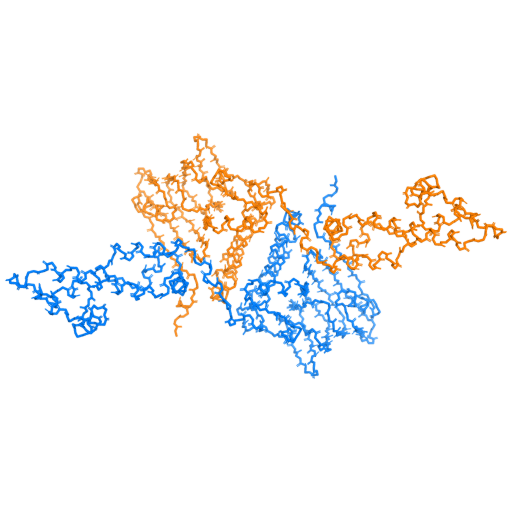-324)
  IPR018060 AraC-like, DNA binding HTH domain [SM00342] (235-322)
  IPR050204 AraC/XylS family transcriptional regulators [PTHR46796] (83-322)

Foldseek 3Di:
DPLQVLFQKDKDKDWDFAQVVVQVCCCVPFNADKGKDFDPVSGWTKMWIKIDHVFKIKIKIWIQGKMKMKGAQTQFWKKKAWQAFKKFKAWPRDTDIDGHGFIKIAQNGTMMMIIGHGTIMMMMTGHPVLLQVLLCVQQVDGDDSVQRGMWGWPDPVLSVVLVVLVVCCVCVQCVDSVNRSDPVSRVVSNSSNSVSVPNTTDGPSVVRRPCLLVVQDPQLVVQLLVVLLVQQQPPDDLCNSCVSSVHDSVSQQSNCCNPVVDGSVVSSVVSLLVVLLVCLQPDAVVVVDDSCVSCVSRPNNDSVVSQVVNCVVPVDGSVVNNVD/DPLQVQFQKDKDKDWDFAQVVVQVCCCVPWNADKGKDFDPVSGWTKMWIKIDHVFKIKIKIWIAGKMKMKGAQTQAKKKKAWQAFKKFKAWPRDTDIDGHGFIKIAQNGTMMMIIGHGTIMMMMGGHHVLLQVLLCVQQVDGDDSVQRGMWGWPDPVLSVVLVVLVVCCVCVQCVDSVNRSDPVSRVVSNSSNSVSVPNTTDGPSVVRRPCLLVVQDPQLVVQLLVVLLVQQQPPDDLCNSCVSSVHDSVSQQSNCCNPVVDGSVVSSVVSLLVVLLVCLQPDAVVVVDDSCVSCVSRPNNDSVVSQVVNCVVPVDGSVVNNVD

Secondary structure (DSSP, 8-state):
--GGGG-S-EEEEEEE-SHHHHHHHHHHHH-SS-EEEE-TT----EEEEEEEETTEEEEEEEE-S-EEEEE-S-SEEEEEEEEEEEEEEEETTEEEEE-TT-EEEPPSSS-EEEEEEEEEEEEEEEEHHHHHHHHHHHH-----GGGS--B--SSHHHHHHHHHHHHHIIIIIIT-HHHHT-HHHHHHHHHHHHHHHHHHS--GGGGG-TTHHHHS-HHHHHHHHHHHHH-TTS---HHHHHHHHTS-HHHHHHHHHHHHSS-HHHHHHHHHHHHHHHHHHH--GGGT--HHHHHHHTT---HHHHHHHHHHHHSS-HHHHHT-/--GGGG-S-EEEEEEE-SHHHHHHHHHHHH-SS-EEEE-TT---EEEEEEEEETTEEEEEEEEES-EEEEE-S-SSEEEEEEEEEEEEEEETTEEEEE-TT-EEEPPSSS-EEEEEEEEEEEEEEE-HHHHHHHHHHHH-----GGGS--B--SSHHHHHHHHHHHHHIIIIIIT-HHHHT-HHHHHHHHHHHHHHHHHHS--GGGGG--THHHHS-HHHHHHHHHHHHH-TTS---HHHHHHHHTS-HHHHHHHHHHHHSS-HHHHHHHHHHHHHHHHHHH--GGGT--HHHHHHHTT---HHHHHHHHHHHHSS-HHHHHT-

Organism: Nocardia brasiliensis (strain ATCC 700358 / HUJEG-1) (NCBI:txid1133849)

Sequence (648 aa):
MDLEDSSLVCFSELHITDADQAEDFVHRAYGGDGSCACDDSGRLDFRVRTAACPGFRIDRIVNTGRLQLSARNLYGLAAFHILYGRCRYTVGGVPLEFGTGGIGLCDQRQTQSARFDDLRAVVVVIDRELAVRVAAEVADVTLTPADLRFAQPRSAQQARYWASVVRYISYEVVGNAAAATNALCMHEAARNLVIALLATFPNPTENRLRHLDELAAPAVVRRATAFIDTHLVDPIGLADIAAAARIGTRALQAAFRHHLDTTPTEYLRSARLAGAHEDLVRADPTAGMTVAVIAARWGFTNPGRFAGEYRTSYGRSPRQTLHSMDLEDSSLVCFSELHITDADQAEDFVHRAYGGDGSCACDDSGRLDFRVRTAACPGFRIDRIVNTGRLQLSARNLYGLAAFHILYGRCRYTVGGVPLEFGTGGIGLCDQRQTQSARFDDLRAVVVVIDRELAVRVAAEVADVTLTPADLRFAQPRSAQQARYWASVVRYISYEVVGNAAAATNALCMHEAARNLVIALLATFPNPTENRLRHLDELAAPAVVRRATAFIDTHLVDPIGLADIAAAARIGTRALQAAFRHHLDTTPTEYLRSARLAGAHEDLVRADPTAGMTVAVIAARWGFTNPGRFAGEYRTSYGRSPRQTLHS

pLDDT: mean 85.21, std 11.08, range [30.03, 97.56]